Protein AF-0000000071924869 (afdb_homodimer)

Foldseek 3Di:
DLLVDQQWEWDWALPPDQIDIAIFGDQLLLQLLLLVLVVLVVCVVVLWAALLPFAPVQWDQDPQRHIDRNHDTDPGRDPNSSLSVLVSSLVHRQVSSADPPHGHHFLSVVLNVCSNVDDCPPDDPLLVVLSSLLSSLFPSSDHLVLLLLLLLLVLVCLLPDDLVLVVLLVCLFQVDADPDQLQCLCCPPAGPLLNCLQLVQPFDCAPSVNHGPPPPVPPPPCVVPPPPQPPGHRADRTLVRLSNSLNSCLVCSVVVCVVVVRDGPDSSSSSSRSSVSCSNSVSVNSSSLRNPPSDDPVSVVSSVVSVVVSSDHDGD/DLLVDQQWEWDWALPPDQIDIAIFGDQLLLQLLLLVLVVLVVCVVVLWAALLPFAPVQWDQDPQRHIDRNHDTDPGGDPNSSLSVLVSSLVHRQVSRADPPHGHHFLSVVLNVCSNVDDCPPDDPLLVVLSSLLSSLFPSSDHLVLLLLLLLLVLVCLLPDDLVLVVLLVCLFQVDADPDQLQCLCCPPAGPLLNCLQLVQPFDRAPSVNHGPPPDVPPVCCCVPPPPQPSGHRADRTLVRLSNSLNSCLVCSVVVCVVVVRDGPDSSSSSSRSSVSCSNSVSVNSSSLRNPPSDDPVSVVSSVVSVVVSSDHDGD

Secondary structure (DSSP, 8-state):
-GGGS--EEEEEES-STT-EEEEEE-HHHHHHHHHHHHHHHHHHHTT---TT---GGGEEEEGGGEEEE-SPPPSS--HHHHHHHHHHHHHHHGGGGPBTTTBSPTTHHHHHHHHHT--GGG--HHHHHHHHHHHHT-GGGS-HHHHHHHHHHHHHHHHHS-HHHHHHHHHHHTSS--SS-HHHHHHHHS-HHHHHHHH---S----TTS------SS-----S-TT---TTTT--SSHHHHTTHHHHHHHHHHHHHHHTT----STHHHHHHHHHHHHHHHHHHHHHHHH-TT--HHHHHHHHHHHHHHTSPP--/--TTS--EEEEEES-STT-EEEEEE-HHHHHHHHHHHHHHHHHHHTT---TT---GGGEEEEGGGEEEE-SPPPSS--HHHHHHHHHHHHHHHGGGGPBTTTBSPTTHHHHHHHHHT--GGG--HHHHHHHHHHHHT-GGGS-HHHHHHHHHHHHHHHHHS-HHHHHHHHHHHTSS--SS-HHHHHHHHS-HHHHHHHH---S----TTS------SS-----S-TT---TTTT--SSHHHHHHHHHHHHHHHHHHHHHTT----STHHHHHHHHHHHHHHHHHHHHHHHH-TT--HHHHHHHHHHHHHHTSPP--

Solvent-accessible surface area (backbone atoms only — not comparable to full-atom values): 34847 Å² total; per-residue (Å²): 123,71,87,78,52,70,20,36,38,79,41,74,35,36,78,60,95,70,52,42,79,42,33,39,72,30,68,67,30,29,40,43,54,46,35,46,52,48,46,51,50,54,33,45,76,70,57,38,33,38,51,33,57,64,53,76,88,34,47,41,74,43,85,91,56,36,56,44,70,69,49,65,62,46,93,69,68,44,70,66,30,45,41,32,34,44,45,36,47,47,69,65,53,51,64,56,33,48,23,89,96,69,35,66,29,52,32,46,68,54,50,44,52,53,44,68,66,56,71,67,90,82,51,54,68,69,54,49,51,26,46,52,54,36,65,74,54,32,72,54,59,45,56,46,54,48,52,48,44,50,30,39,47,49,42,47,44,57,68,39,39,53,69,70,50,38,50,42,53,44,49,27,33,58,67,56,82,61,88,69,55,68,60,54,51,34,65,73,72,38,57,69,66,57,31,51,56,42,45,43,66,62,62,52,68,46,46,98,84,65,45,52,52,70,52,41,64,44,74,65,67,61,66,58,71,89,82,72,71,59,83,41,35,86,52,56,79,40,36,56,39,56,50,40,44,62,39,48,42,60,63,45,39,41,63,54,24,61,75,68,70,41,55,59,82,42,79,45,44,59,42,52,54,48,35,65,75,35,29,62,59,54,50,49,39,55,44,31,73,49,56,37,87,58,64,45,73,70,50,45,59,48,46,44,56,55,40,55,60,58,60,37,62,75,66,134,119,71,87,78,53,69,20,33,39,80,40,75,35,36,77,60,95,70,55,43,81,42,34,39,74,30,70,69,30,29,40,43,54,47,35,45,52,48,46,52,50,53,34,45,76,70,58,38,33,38,50,33,58,64,53,75,87,33,45,42,72,44,84,93,56,36,58,43,70,68,48,65,62,46,94,66,67,45,70,67,29,46,42,34,34,44,42,37,47,48,69,65,52,52,64,55,33,48,24,89,96,69,34,63,31,53,32,45,65,52,50,46,52,52,45,67,66,56,69,67,92,82,52,53,68,68,55,48,52,27,46,53,53,35,65,73,54,32,71,55,58,45,55,47,52,47,52,49,45,50,32,40,47,49,41,48,45,56,67,40,40,51,66,70,49,40,51,41,52,43,48,27,32,59,68,55,82,62,86,68,55,69,61,55,50,34,66,74,71,38,55,69,65,56,30,50,55,43,44,44,67,60,63,53,69,46,44,98,82,65,46,52,52,70,51,39,60,47,73,64,68,59,65,56,67,91,83,72,70,61,83,41,35,86,54,57,79,43,36,56,41,56,48,41,45,62,39,49,41,63,65,47,40,42,62,53,24,60,74,68,68,40,57,58,82,44,79,46,44,58,43,51,54,47,33,65,77,35,28,62,61,54,50,49,40,54,44,31,74,48,56,36,86,55,64,43,73,70,51,45,60,47,47,44,55,55,41,56,59,58,60,37,62,77,64,135

pLDDT: mean 85.82, std 17.98, range [26.31, 98.62]

Sequence (632 aa):
MLPYNRFAEQRTIFPHSTSQIVADTLKIGRIIANNILQHIIEAHEAKNCWNGKFNLSSILIVDGFGVLITSPFCEEFSWDAMVNDYIAFVELIFPLFEVVGVGMPAFFSELEKTLRNFEPHNMRHHQLARFWDFIRNHLAFKSSMWRTNVFTGLYRIRRSMPRRLRRALKAVLLSQSLVDDWRSIIAESGHPLLEKVLRHSGVEDPDENGSYLVQNHGVIDLVQNDDNKPEYGLYQNTLFSAAMFPRHVNEHGTDMSKTKEEVINLPSDLDLLCSHYMETVLSMVLHELYCSDFMTTKLWLMLEELFEAYSTPEASMLPYNRFAEQRTIFPHSTSQIVADTLKIGRIIANNILQHIIEAHEAKNCWNGKFNLSSILIVDGFGVLITSPFCEEFSWDAMVNDYIAFVELIFPLFEVVGVGMPAFFSELEKTLRNFEPHNMRHHQLARFWDFIRNHLAFKSSMWRTNVFTGLYRIRRSMPRRLRRALKAVLLSQSLVDDWRSIIAESGHPLLEKVLRHS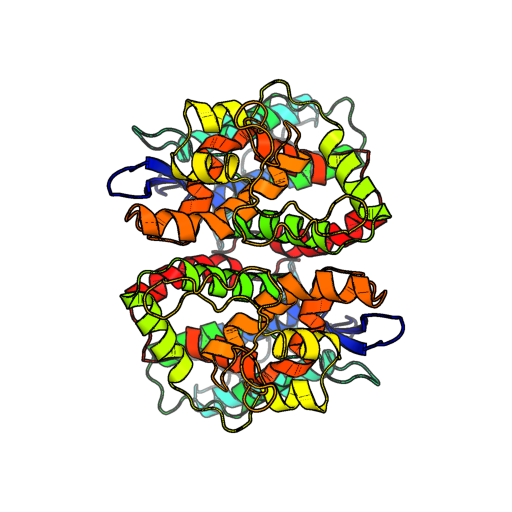GVEDPDENGSYLVQNHGVIDLVQNDDNKPEYGLYQNTLFSAAMFPRHVNEHGTDMSKTKEEVINLPSDLDLLCSHYMETVLSMVLHELYCSDFMTTKLWLMLEELFEAYSTPEAS

Structure (mmCIF, N/CA/C/O backbone):
data_AF-0000000071924869-model_v1
#
loop_
_entity.id
_entity.type
_entity.pdbx_description
1 polymer 'Uncharacterized protein'
#
loop_
_atom_site.group_PDB
_atom_site.id
_atom_site.type_symbol
_atom_site.label_atom_id
_atom_site.label_alt_id
_atom_site.label_comp_id
_atom_site.label_asym_id
_atom_site.label_entity_id
_atom_site.label_seq_id
_atom_site.pdbx_PDB_ins_code
_atom_site.Cartn_x
_atom_site.Cartn_y
_atom_site.Cartn_z
_atom_site.occupancy
_atom_site.B_iso_or_equiv
_atom_site.auth_seq_id
_atom_site.auth_comp_id
_atom_site.auth_asym_id
_atom_site.auth_atom_id
_atom_site.pdbx_PDB_model_num
ATOM 1 N N . MET A 1 1 ? 19.141 -22.234 4.973 1 46.81 1 MET A N 1
ATOM 2 C CA . MET A 1 1 ? 18.219 -23.312 5.32 1 46.81 1 MET A CA 1
ATOM 3 C C . MET A 1 1 ? 16.906 -22.75 5.852 1 46.81 1 MET A C 1
ATOM 5 O O . MET A 1 1 ? 16.891 -21.891 6.734 1 46.81 1 MET A O 1
ATOM 9 N N . LEU A 1 2 ? 15.867 -22.969 5.098 1 56.91 2 LEU A N 1
ATOM 10 C CA . LEU A 1 2 ? 14.5 -22.5 5.242 1 56.91 2 LEU A CA 1
ATOM 11 C C . LEU A 1 2 ? 13.898 -22.953 6.566 1 56.91 2 LEU A C 1
ATOM 13 O O . LEU A 1 2 ? 13.164 -22.219 7.215 1 56.91 2 LEU A O 1
ATOM 17 N N . PRO A 1 3 ? 14.328 -24.203 7.129 1 54.91 3 PRO A N 1
ATOM 18 C CA . PRO A 1 3 ? 13.516 -24.828 8.18 1 54.91 3 PRO A CA 1
ATOM 19 C C . PRO A 1 3 ? 13.586 -24.078 9.5 1 54.91 3 PRO A C 1
ATOM 21 O O . PRO A 1 3 ? 12.719 -24.25 10.367 1 54.91 3 PRO A O 1
ATOM 24 N N . TYR A 1 4 ? 14.422 -23.109 9.531 1 59.75 4 TYR A N 1
ATOM 25 C CA . TYR A 1 4 ? 14.523 -22.547 10.867 1 59.75 4 TYR A CA 1
ATOM 26 C C . TYR A 1 4 ? 13.812 -21.203 10.961 1 59.75 4 TYR A C 1
ATOM 28 O O . TYR A 1 4 ? 13.75 -20.594 12.031 1 59.75 4 TYR A O 1
ATOM 36 N N . ASN A 1 5 ? 13.172 -21.016 9.875 1 74.69 5 ASN A N 1
ATOM 37 C CA . ASN A 1 5 ? 12.461 -19.75 9.93 1 74.69 5 ASN A CA 1
ATOM 38 C C . ASN A 1 5 ? 10.961 -19.953 10.156 1 74.69 5 ASN A C 1
ATOM 40 O O . ASN A 1 5 ? 10.391 -20.953 9.703 1 74.69 5 ASN A O 1
ATOM 44 N N . ARG A 1 6 ? 10.445 -19.328 11.062 1 88.5 6 ARG A N 1
ATOM 45 C CA . ARG A 1 6 ? 8.992 -19.344 11.234 1 88.5 6 ARG A CA 1
ATOM 46 C C . ARG A 1 6 ? 8.312 -18.531 10.133 1 88.5 6 ARG A C 1
ATOM 48 O O . ARG A 1 6 ? 8.625 -17.359 9.938 1 88.5 6 ARG A O 1
ATOM 55 N N . PHE A 1 7 ? 7.453 -19.25 9.352 1 95.25 7 PHE A N 1
ATOM 56 C CA . PHE A 1 7 ? 6.828 -18.625 8.195 1 95.25 7 PHE A CA 1
ATOM 57 C C . PHE A 1 7 ? 5.449 -18.078 8.555 1 95.25 7 PHE A C 1
ATOM 59 O O . PHE A 1 7 ? 4.918 -17.203 7.855 1 95.25 7 PHE A O 1
ATOM 66 N N . ALA A 1 8 ? 4.859 -18.609 9.617 1 96.56 8 ALA A N 1
ATOM 67 C CA . ALA A 1 8 ? 3.537 -18.172 10.078 1 96.56 8 ALA A CA 1
ATOM 68 C C . ALA A 1 8 ? 3.393 -18.375 11.586 1 96.56 8 ALA A C 1
ATOM 70 O O . ALA A 1 8 ? 4.215 -19.047 12.211 1 96.56 8 ALA A O 1
ATOM 71 N N . GLU A 1 9 ? 2.455 -17.734 12.141 1 96.25 9 GLU A N 1
ATOM 72 C CA . GLU A 1 9 ? 2.193 -17.859 13.57 1 96.25 9 GLU A CA 1
ATOM 73 C C . GLU A 1 9 ? 0.701 -17.75 13.867 1 96.25 9 GLU A C 1
ATOM 75 O O . GLU A 1 9 ? -0.073 -17.297 13.031 1 96.25 9 GLU A O 1
ATOM 80 N N . GLN A 1 10 ? 0.433 -18.266 15 1 95.75 10 GLN A N 1
ATOM 81 C CA . GLN A 1 10 ? -0.938 -18.141 15.484 1 95.75 10 GLN A CA 1
ATOM 82 C C . GLN A 1 10 ? -1.215 -16.734 15.984 1 95.75 10 GLN A C 1
ATOM 84 O O . GLN A 1 10 ? -0.368 -16.125 16.641 1 95.75 10 GLN A O 1
ATOM 89 N N . ARG A 1 11 ? -2.357 -16.219 15.617 1 93.88 11 ARG A N 1
ATOM 90 C CA . ARG A 1 11 ? -2.805 -14.906 16.078 1 93.88 11 ARG A CA 1
ATOM 91 C C . ARG A 1 11 ? -4.242 -14.977 16.594 1 93.88 11 ARG A C 1
ATOM 93 O O . ARG A 1 11 ? -5.105 -15.578 15.953 1 93.88 11 ARG A O 1
ATOM 100 N N . THR A 1 12 ? -4.414 -14.383 17.75 1 92.62 12 THR A N 1
ATOM 101 C CA . THR A 1 12 ? -5.77 -14.242 18.266 1 92.62 12 THR A CA 1
ATOM 102 C C . THR A 1 12 ? -6.312 -12.844 17.969 1 92.62 12 THR A C 1
ATOM 104 O O . THR A 1 12 ? -5.746 -11.844 18.422 1 92.62 12 THR A O 1
ATOM 107 N N . ILE A 1 13 ? -7.383 -12.82 17.25 1 90.38 13 ILE A N 1
ATOM 108 C CA . ILE A 1 13 ? -8 -11.531 16.969 1 90.38 13 ILE A CA 1
ATOM 109 C C . ILE A 1 13 ? -9.297 -11.391 17.75 1 90.38 13 ILE A C 1
ATOM 111 O O . ILE A 1 13 ? -10.008 -12.375 17.969 1 90.38 13 ILE A O 1
ATOM 115 N N . PHE A 1 14 ? -9.602 -10.188 18.203 1 83.75 14 PHE A N 1
ATOM 116 C CA . PHE A 1 14 ? -10.75 -9.906 19.062 1 83.75 14 PHE A CA 1
ATOM 117 C C . PHE A 1 14 ? -10.734 -10.781 20.312 1 83.75 14 PHE A C 1
ATOM 119 O O . PHE A 1 14 ? -11.641 -11.586 20.516 1 83.75 14 PHE A O 1
ATOM 126 N N . PRO A 1 15 ? -9.797 -10.586 21.141 1 76.19 15 PRO A N 1
ATOM 127 C CA . PRO A 1 15 ? -9.5 -11.539 22.219 1 76.19 15 PRO A CA 1
ATOM 128 C C . PRO A 1 15 ? -10.586 -11.578 23.281 1 76.19 15 PRO A C 1
ATOM 130 O O . PRO A 1 15 ? -10.508 -12.375 24.219 1 76.19 15 PRO A O 1
ATOM 133 N N . HIS A 1 16 ? -11.609 -10.992 23.141 1 78.69 16 HIS A N 1
ATOM 134 C CA . HIS A 1 16 ? -12.617 -11.023 24.188 1 78.69 16 HIS A CA 1
ATOM 135 C C . HIS A 1 16 ? -13.805 -11.891 23.781 1 78.69 16 HIS A C 1
ATOM 137 O O . HIS A 1 16 ? -13.641 -13.055 23.422 1 78.69 16 HIS A O 1
ATOM 143 N N . SER A 1 17 ? -14.938 -11.484 23.688 1 73.06 17 SER A N 1
ATOM 144 C CA . SER A 1 17 ? -16.156 -12.281 23.594 1 73.06 17 SER A CA 1
ATOM 145 C C . SER A 1 17 ? -16.25 -12.969 22.234 1 73.06 17 SER A C 1
ATOM 147 O O . SER A 1 17 ? -16.797 -14.07 22.125 1 73.06 17 SER A O 1
ATOM 149 N N . THR A 1 18 ? -15.633 -12.531 21.25 1 82.31 18 THR A N 1
ATOM 150 C CA . THR A 1 18 ? -15.75 -13.102 19.906 1 82.31 18 THR A CA 1
ATOM 151 C C . THR A 1 18 ? -14.367 -13.422 19.344 1 82.31 18 THR A C 1
ATOM 153 O O . THR A 1 18 ? -14.094 -13.156 18.172 1 82.31 18 THR A O 1
ATOM 156 N N . SER A 1 19 ? -13.672 -14.062 20.172 1 86.81 19 SER A N 1
ATOM 157 C CA . SER A 1 19 ? -12.281 -14.328 19.828 1 86.81 19 SER A CA 1
ATOM 158 C C . SER A 1 19 ? -12.164 -15.273 18.641 1 86.81 19 SER A C 1
ATOM 160 O O . SER A 1 19 ? -12.93 -16.234 18.531 1 86.81 19 SER A O 1
ATOM 162 N N . GLN A 1 20 ? -11.227 -15.008 17.734 1 90.75 20 GLN A N 1
ATOM 163 C CA . GLN A 1 20 ? -10.938 -15.82 16.562 1 90.75 20 GLN A CA 1
ATOM 164 C C . GLN A 1 20 ? -9.438 -16.094 16.438 1 90.75 20 GLN A C 1
ATOM 166 O O . GLN A 1 20 ? -8.625 -15.164 16.516 1 90.75 20 GLN A O 1
ATOM 171 N N . ILE A 1 21 ? -9.125 -17.359 16.344 1 94.12 21 ILE A N 1
ATOM 172 C CA . ILE A 1 21 ? -7.73 -17.75 16.141 1 94.12 21 ILE A CA 1
ATOM 173 C C . ILE A 1 21 ? -7.473 -17.984 14.656 1 94.12 21 ILE A C 1
ATOM 175 O O . ILE A 1 21 ? -8.227 -18.703 14 1 94.12 21 ILE A O 1
ATOM 179 N N . VAL A 1 22 ? -6.469 -17.312 14.203 1 95.81 22 VAL A N 1
ATOM 180 C CA . VAL A 1 22 ? -6.129 -17.438 12.797 1 95.81 22 VAL A CA 1
ATOM 181 C C . VAL A 1 22 ? -4.625 -17.672 12.641 1 95.81 22 VAL A C 1
ATOM 183 O O . VAL A 1 22 ? -3.857 -17.422 13.578 1 95.81 22 VAL A O 1
ATOM 186 N N . ALA A 1 23 ? -4.242 -18.234 11.477 1 97.38 23 ALA A N 1
ATOM 187 C CA . ALA A 1 23 ? -2.832 -18.297 11.086 1 97.38 23 ALA A CA 1
ATOM 188 C C . ALA A 1 23 ? -2.422 -17.047 10.32 1 97.38 23 ALA A C 1
ATOM 190 O O . ALA A 1 23 ? -3.076 -16.656 9.344 1 97.38 23 ALA A O 1
ATOM 191 N N . ASP A 1 24 ? -1.429 -16.391 10.812 1 96.44 24 ASP A N 1
ATOM 192 C CA . ASP A 1 24 ? -0.921 -15.18 10.18 1 96.44 24 ASP A CA 1
ATOM 193 C C . ASP A 1 24 ? 0.486 -15.398 9.625 1 96.44 24 ASP A C 1
ATOM 195 O O . ASP A 1 24 ? 1.342 -15.969 10.305 1 96.44 24 ASP A O 1
ATOM 199 N N . THR A 1 25 ? 0.701 -14.992 8.422 1 96.44 25 THR A N 1
ATOM 200 C CA . THR A 1 25 ? 2.014 -15.148 7.809 1 96.44 25 THR A CA 1
ATOM 201 C C . THR A 1 25 ? 3.008 -14.156 8.398 1 96.44 25 THR A C 1
ATOM 203 O O . THR A 1 25 ? 2.627 -13.047 8.789 1 96.44 25 THR A O 1
ATOM 206 N N . LEU A 1 26 ? 4.195 -14.539 8.461 1 94.62 26 LEU A N 1
ATOM 207 C CA . LEU A 1 26 ? 5.285 -13.641 8.844 1 94.62 26 LEU A CA 1
ATOM 208 C C . LEU A 1 26 ? 5.992 -13.094 7.613 1 94.62 26 LEU A C 1
ATOM 210 O O . LEU A 1 26 ? 6.078 -13.766 6.586 1 94.62 26 LEU A O 1
ATOM 214 N N . LYS A 1 27 ? 6.535 -11.945 7.766 1 92.06 27 LYS A N 1
ATOM 215 C CA . LYS A 1 27 ? 7.156 -11.242 6.648 1 92.06 27 LYS A CA 1
ATOM 216 C C . LYS A 1 27 ? 8.227 -12.102 5.98 1 92.06 27 LYS A C 1
ATOM 218 O O . LYS A 1 27 ? 8.234 -12.25 4.758 1 92.06 27 LYS A O 1
ATOM 223 N N . ILE A 1 28 ? 9.07 -12.648 6.715 1 90.38 28 ILE A N 1
ATOM 224 C CA . ILE A 1 28 ? 10.188 -13.43 6.188 1 90.38 28 ILE A CA 1
ATOM 225 C C . ILE A 1 28 ? 9.656 -14.602 5.363 1 90.38 28 ILE A C 1
ATOM 227 O O . ILE A 1 28 ? 10.195 -14.914 4.301 1 90.38 28 ILE A O 1
ATOM 231 N N . GLY A 1 29 ? 8.602 -15.242 5.879 1 93.31 29 GLY A N 1
ATOM 232 C CA . GLY A 1 29 ? 8 -16.344 5.148 1 93.31 29 GLY A CA 1
ATOM 233 C C . GLY A 1 29 ? 7.414 -15.93 3.811 1 93.31 29 GLY A C 1
ATOM 234 O O . GLY A 1 29 ? 7.617 -16.609 2.801 1 93.31 29 GLY A O 1
ATOM 235 N N . ARG A 1 30 ? 6.75 -14.812 3.785 1 94.56 30 ARG A N 1
ATOM 236 C CA . ARG A 1 30 ? 6.16 -14.297 2.553 1 94.56 30 ARG A CA 1
ATOM 237 C C . ARG A 1 30 ? 7.238 -13.961 1.528 1 94.56 30 ARG A C 1
ATOM 239 O O . ARG A 1 30 ? 7.129 -14.336 0.359 1 94.56 30 ARG A O 1
ATOM 246 N N . ILE A 1 31 ? 8.289 -13.312 1.99 1 92.88 31 ILE A N 1
ATOM 247 C CA . ILE A 1 31 ? 9.359 -12.875 1.097 1 92.88 31 ILE A CA 1
ATOM 248 C C . ILE A 1 31 ? 10.047 -14.086 0.474 1 92.88 31 ILE A C 1
ATOM 250 O O . ILE A 1 31 ? 10.195 -14.164 -0.747 1 92.88 31 ILE A O 1
ATOM 254 N N . ILE A 1 32 ? 10.359 -15.023 1.268 1 92.75 32 ILE A N 1
ATOM 255 C CA . ILE A 1 32 ? 11.094 -16.188 0.796 1 92.75 32 ILE A CA 1
ATOM 256 C C . ILE A 1 32 ? 10.219 -16.984 -0.177 1 92.75 32 ILE A C 1
ATOM 258 O O . ILE A 1 32 ? 10.664 -17.328 -1.276 1 92.75 32 ILE A O 1
ATOM 262 N N . ALA A 1 33 ? 9.047 -17.266 0.242 1 95.25 33 ALA A N 1
ATOM 263 C CA . ALA A 1 33 ? 8.148 -18.062 -0.594 1 95.25 33 ALA A CA 1
ATOM 264 C C . ALA A 1 33 ? 7.883 -17.375 -1.927 1 95.25 33 ALA A C 1
ATOM 266 O O . ALA A 1 33 ? 7.906 -18 -2.982 1 95.25 33 ALA A O 1
ATOM 267 N N . ASN A 1 34 ? 7.645 -16.109 -1.841 1 95.69 34 ASN A N 1
ATOM 268 C CA . ASN A 1 34 ? 7.391 -15.352 -3.064 1 95.69 34 ASN A CA 1
ATOM 269 C C . ASN A 1 34 ? 8.617 -15.312 -3.967 1 95.69 34 ASN A C 1
ATOM 271 O O . ASN A 1 34 ? 8.5 -15.391 -5.191 1 95.69 34 ASN A O 1
ATOM 275 N N . ASN A 1 35 ? 9.789 -15.164 -3.391 1 94.19 35 ASN A N 1
ATOM 276 C CA . ASN A 1 35 ? 11.016 -15.156 -4.172 1 94.19 35 ASN A CA 1
ATOM 277 C C . ASN A 1 35 ? 11.258 -16.5 -4.855 1 94.19 35 ASN A C 1
ATOM 279 O O . ASN A 1 35 ? 11.766 -16.547 -5.977 1 94.19 35 ASN A O 1
ATOM 283 N N . ILE A 1 36 ? 10.945 -17.547 -4.191 1 95.44 36 ILE A N 1
ATOM 284 C CA . ILE A 1 36 ? 11.07 -18.859 -4.793 1 95.44 36 ILE A CA 1
ATOM 285 C C . ILE A 1 36 ? 10.133 -18.984 -5.988 1 95.44 36 ILE A C 1
ATOM 287 O O . ILE A 1 36 ? 10.539 -19.422 -7.066 1 95.44 36 ILE A O 1
ATOM 291 N N . LEU A 1 37 ? 8.906 -18.594 -5.777 1 97.31 37 LEU A N 1
ATOM 292 C CA . LEU A 1 37 ? 7.941 -18.641 -6.871 1 97.31 37 LEU A CA 1
ATOM 293 C C . LEU A 1 37 ? 8.391 -17.781 -8.039 1 97.31 37 LEU A C 1
ATOM 295 O O . LEU A 1 37 ? 8.281 -18.188 -9.195 1 97.31 37 LEU A O 1
ATOM 299 N N . GLN A 1 38 ? 8.891 -16.625 -7.719 1 95.25 38 GLN A N 1
ATOM 300 C CA . GLN A 1 38 ? 9.391 -15.727 -8.758 1 95.25 38 GLN A CA 1
ATOM 301 C C . GLN A 1 38 ? 10.531 -16.359 -9.539 1 95.25 38 GLN A C 1
ATOM 303 O O . GLN A 1 38 ? 10.609 -16.234 -10.758 1 95.25 38 GLN A O 1
ATOM 308 N N . HIS A 1 39 ? 11.344 -17 -8.859 1 96.31 39 HIS A N 1
ATOM 309 C CA . HIS A 1 39 ? 12.461 -17.688 -9.5 1 96.31 39 HIS A CA 1
ATOM 310 C C . HIS A 1 39 ? 11.969 -18.781 -10.453 1 96.31 39 HIS A C 1
ATOM 312 O O . HIS A 1 39 ? 12.492 -18.922 -11.555 1 96.31 39 HIS A O 1
ATOM 318 N N . ILE A 1 40 ? 11.00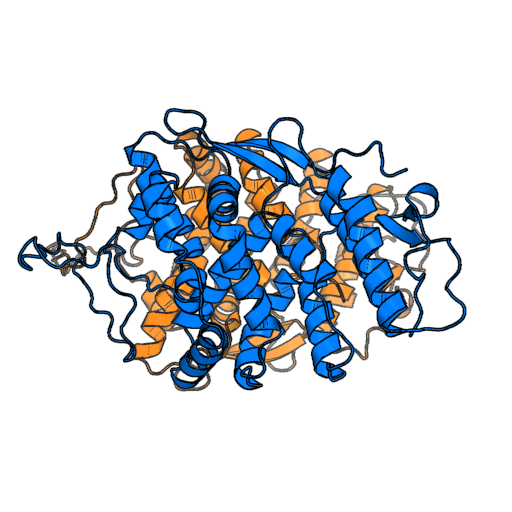8 -19.469 -10.008 1 97.94 40 ILE A N 1
ATOM 319 C CA . ILE A 1 40 ? 10.406 -20.516 -10.828 1 97.94 40 ILE A CA 1
ATOM 320 C C . ILE A 1 40 ? 9.781 -19.891 -12.078 1 97.94 40 ILE A C 1
ATOM 322 O O . ILE A 1 40 ? 10 -20.375 -13.188 1 97.94 40 ILE A O 1
ATOM 326 N N . ILE A 1 41 ? 9.07 -18.844 -11.93 1 97.44 41 ILE A N 1
ATOM 327 C CA . ILE A 1 41 ? 8.398 -18.156 -13.031 1 97.44 41 ILE A CA 1
ATOM 328 C C . ILE A 1 41 ? 9.43 -17.641 -14.023 1 97.44 41 ILE A C 1
ATOM 330 O O . ILE A 1 41 ? 9.258 -17.75 -15.234 1 97.44 41 ILE A O 1
ATOM 334 N N . GLU A 1 42 ? 10.484 -17.031 -13.508 1 96.38 42 GLU A N 1
ATOM 335 C CA . GLU A 1 42 ? 11.547 -16.516 -14.367 1 96.38 42 GLU A CA 1
ATOM 336 C C . GLU A 1 42 ? 12.156 -17.641 -15.211 1 96.38 42 GLU A C 1
ATOM 338 O O . GLU A 1 42 ? 12.445 -17.438 -16.391 1 96.38 42 GLU A O 1
ATOM 343 N N . ALA A 1 43 ? 12.367 -18.719 -14.617 1 97.25 43 ALA A N 1
ATOM 344 C CA . ALA A 1 43 ? 12.859 -19.875 -15.367 1 97.25 43 ALA A CA 1
ATOM 345 C C . ALA A 1 43 ? 11.867 -20.281 -16.453 1 97.25 43 ALA A C 1
ATOM 347 O O . ALA A 1 43 ? 12.258 -20.578 -17.578 1 97.25 43 ALA A O 1
ATOM 348 N N . HIS A 1 44 ? 10.617 -20.359 -16.078 1 97.38 44 HIS A N 1
ATOM 349 C CA . HIS A 1 44 ? 9.578 -20.734 -17.031 1 97.38 44 HIS A CA 1
ATOM 350 C C . HIS A 1 44 ? 9.523 -19.766 -18.203 1 97.38 44 HIS A C 1
ATOM 352 O O . HIS A 1 44 ? 9.336 -20.188 -19.344 1 97.38 44 HIS A O 1
ATOM 358 N N . GLU A 1 45 ? 9.641 -18.484 -17.891 1 95.81 45 GLU A N 1
ATOM 359 C CA . GLU A 1 45 ? 9.672 -17.469 -18.938 1 95.81 45 GLU A CA 1
ATOM 360 C C . GLU A 1 45 ? 10.82 -17.703 -19.922 1 95.81 45 GLU A C 1
ATOM 362 O O . GLU A 1 45 ? 10.703 -17.422 -21.109 1 95.81 45 GLU A O 1
ATOM 367 N N . ALA A 1 46 ? 11.906 -18.234 -19.406 1 95.62 46 ALA A N 1
ATOM 368 C CA . ALA A 1 46 ? 13.086 -18.531 -20.219 1 95.62 46 ALA A CA 1
ATOM 369 C C . ALA A 1 46 ? 12.992 -19.938 -20.828 1 95.62 46 ALA A C 1
ATOM 371 O O . ALA A 1 46 ? 13.961 -20.422 -21.406 1 95.62 46 ALA A O 1
ATOM 372 N N . LYS A 1 47 ? 11.891 -20.594 -20.578 1 95.5 47 LYS A N 1
ATOM 373 C CA . LYS A 1 47 ? 11.617 -21.922 -21.109 1 95.5 47 LYS A CA 1
ATOM 374 C C . LYS A 1 47 ? 12.531 -22.969 -20.469 1 95.5 47 LYS A C 1
ATOM 376 O O . LYS A 1 47 ? 13.039 -23.859 -21.141 1 95.5 47 LYS A O 1
ATOM 381 N N . ASN A 1 48 ? 12.758 -22.703 -19.234 1 97.5 48 ASN A N 1
ATOM 382 C CA . ASN A 1 48 ? 13.422 -23.688 -18.391 1 97.5 48 ASN A CA 1
ATOM 383 C C . ASN A 1 48 ? 12.5 -24.203 -17.281 1 97.5 48 ASN A C 1
ATOM 385 O O . ASN A 1 48 ? 11.594 -23.484 -16.844 1 97.5 48 ASN A O 1
ATOM 389 N N . CYS A 1 49 ? 12.656 -25.359 -16.906 1 98 49 CYS A N 1
ATOM 390 C CA . CYS A 1 49 ? 11.906 -25.938 -15.797 1 98 49 CYS A CA 1
ATOM 391 C C . CYS A 1 49 ? 12.672 -27.078 -15.148 1 98 49 CYS A C 1
ATOM 393 O O . CYS A 1 49 ? 13.672 -27.547 -15.688 1 98 49 CYS A O 1
ATOM 395 N N . TRP A 1 50 ? 12.281 -27.516 -14.016 1 98.25 50 TRP A N 1
ATOM 396 C CA . TRP A 1 50 ? 12.938 -28.578 -13.258 1 98.25 50 TRP A CA 1
ATOM 397 C C . TRP A 1 50 ? 12.102 -29.844 -13.273 1 98.25 50 TRP A C 1
ATOM 399 O O . TRP A 1 50 ? 12.547 -30.891 -12.797 1 98.25 50 TRP A O 1
ATOM 409 N N . ASN A 1 51 ? 10.906 -29.812 -13.797 1 98.06 51 ASN A N 1
ATOM 410 C CA . ASN A 1 51 ? 9.969 -30.938 -13.797 1 98.06 51 ASN A CA 1
ATOM 411 C C . ASN A 1 51 ? 9.703 -31.438 -12.375 1 98.06 51 ASN A C 1
ATOM 413 O O . ASN A 1 51 ? 9.641 -32.656 -12.148 1 98.06 51 ASN A O 1
ATOM 417 N N . GLY A 1 52 ? 9.695 -30.5 -11.484 1 97.81 52 GLY A N 1
ATOM 418 C CA . GLY A 1 52 ? 9.406 -30.828 -10.102 1 97.81 52 GLY A CA 1
ATOM 419 C C . GLY A 1 52 ? 10.578 -31.484 -9.391 1 97.81 52 GLY A C 1
ATOM 420 O O . GLY A 1 52 ? 10.445 -31.938 -8.258 1 97.81 52 GLY A O 1
ATOM 421 N N . LYS A 1 53 ? 11.672 -31.547 -10.07 1 97 53 LYS A N 1
ATOM 422 C CA . LYS A 1 53 ? 12.805 -32.281 -9.523 1 97 53 LYS A CA 1
ATOM 423 C C . LYS A 1 53 ? 13.742 -31.375 -8.734 1 97 53 LYS A C 1
ATOM 425 O O . LYS A 1 53 ? 14.93 -31.281 -9.047 1 97 53 LYS A O 1
ATOM 430 N N . PHE A 1 54 ? 13.328 -30.688 -7.746 1 96.5 54 PHE A N 1
ATOM 431 C CA . PHE A 1 54 ? 14.094 -29.969 -6.742 1 96.5 54 PHE A CA 1
ATOM 432 C C . PHE A 1 54 ? 13.516 -30.188 -5.352 1 96.5 54 PHE A C 1
ATOM 434 O O . PHE A 1 54 ? 12.406 -30.703 -5.211 1 96.5 54 PHE A O 1
ATOM 441 N N . ASN A 1 55 ? 14.281 -30 -4.418 1 94.38 55 ASN A N 1
ATOM 442 C CA . ASN A 1 55 ? 13.875 -30.156 -3.025 1 94.38 55 ASN A CA 1
ATOM 443 C C . ASN A 1 55 ? 14.383 -29 -2.166 1 94.38 55 ASN A C 1
ATOM 445 O O . ASN A 1 55 ? 14.969 -28.047 -2.682 1 94.38 55 ASN A O 1
ATOM 449 N N . LEU A 1 56 ? 14.086 -29.047 -0.907 1 92.38 56 LEU A N 1
ATOM 450 C CA . LEU A 1 56 ? 14.422 -27.938 -0.016 1 92.38 56 LEU A CA 1
ATOM 451 C C . LEU A 1 56 ? 15.93 -27.734 0.049 1 92.38 56 LEU A C 1
ATOM 453 O O . LEU A 1 56 ? 16.406 -26.594 0.153 1 92.38 56 LEU A O 1
ATOM 457 N N . SER A 1 57 ? 16.672 -28.797 -0.047 1 91 57 SER A N 1
ATOM 458 C CA . SER A 1 57 ? 18.125 -28.703 0.054 1 91 57 SER A CA 1
ATOM 459 C C . SER A 1 57 ? 18.719 -28.062 -1.188 1 91 57 SER A C 1
ATOM 461 O O . SER A 1 57 ? 19.859 -27.578 -1.153 1 91 57 SER A O 1
ATOM 463 N N . SER A 1 58 ? 17.984 -28.047 -2.234 1 93.88 58 SER A N 1
ATOM 464 C CA . SER A 1 58 ? 18.469 -27.469 -3.48 1 93.88 58 SER A CA 1
ATOM 465 C C . SER A 1 58 ? 18.141 -25.984 -3.562 1 93.88 58 SER A C 1
ATOM 467 O O . SER A 1 58 ? 18.562 -25.297 -4.504 1 93.88 58 SER A O 1
ATOM 469 N N . ILE A 1 59 ? 17.391 -25.531 -2.674 1 92.75 59 ILE A N 1
ATOM 470 C CA . ILE A 1 59 ? 17.016 -24.125 -2.67 1 92.75 59 ILE A CA 1
ATOM 471 C C . ILE A 1 59 ? 17.969 -23.328 -1.772 1 92.75 59 ILE A C 1
ATOM 473 O O . ILE A 1 59 ? 18 -23.547 -0.558 1 92.75 59 ILE A O 1
ATOM 477 N N . LEU A 1 60 ? 18.641 -22.406 -2.332 1 91.12 60 LEU A N 1
ATOM 478 C CA . LEU A 1 60 ? 19.594 -21.562 -1.618 1 91.12 60 LEU A CA 1
ATOM 479 C C . LEU A 1 60 ? 19.062 -20.141 -1.459 1 91.12 60 LEU A C 1
ATOM 481 O O . LEU A 1 60 ? 18.594 -19.547 -2.426 1 91.12 60 LEU A O 1
ATOM 485 N N . ILE A 1 61 ? 19.094 -19.719 -0.233 1 86 61 ILE A N 1
ATOM 486 C CA . ILE A 1 61 ? 18.75 -18.328 0.038 1 86 61 ILE A CA 1
ATOM 487 C C . ILE A 1 61 ? 20.031 -17.484 0.073 1 86 61 ILE A C 1
ATOM 489 O O . ILE A 1 61 ? 20.969 -17.797 0.808 1 86 61 ILE A O 1
ATOM 493 N N . VAL A 1 62 ? 20.109 -16.547 -0.804 1 79.94 62 VAL A N 1
ATOM 494 C CA . VAL A 1 62 ? 21.312 -15.719 -0.922 1 79.94 62 VAL A CA 1
ATOM 495 C C . VAL A 1 62 ? 21.062 -14.359 -0.265 1 79.94 62 VAL A C 1
ATOM 497 O O . VAL A 1 62 ? 19.938 -14.062 0.153 1 79.94 62 VAL A O 1
ATOM 500 N N . ASP A 1 63 ? 22.031 -13.516 -0.205 1 70.75 63 ASP A N 1
ATOM 501 C CA . ASP A 1 63 ? 21.969 -12.219 0.457 1 70.75 63 ASP A CA 1
ATOM 502 C C . ASP A 1 63 ? 20.781 -11.406 -0.048 1 70.75 63 ASP A C 1
ATOM 504 O O . ASP A 1 63 ? 20.484 -11.398 -1.247 1 70.75 63 ASP A O 1
ATOM 508 N N . GLY A 1 64 ? 20.031 -10.812 0.819 1 66.19 64 GLY A N 1
ATOM 509 C CA . GLY A 1 64 ? 18.844 -10.008 0.517 1 66.19 64 GLY A CA 1
ATOM 510 C C . GLY A 1 64 ? 17.625 -10.852 0.198 1 66.19 64 GLY A C 1
ATOM 511 O O . GLY A 1 64 ? 16.766 -10.43 -0.57 1 66.19 64 GLY A O 1
ATOM 512 N N . PHE A 1 65 ? 17.656 -12.141 0.554 1 69.69 65 PHE A N 1
ATOM 513 C CA . PHE A 1 65 ? 16.578 -13.125 0.437 1 69.69 65 PHE A CA 1
ATOM 514 C C . PHE A 1 65 ? 16.391 -13.547 -1.015 1 69.69 65 PHE A C 1
ATOM 516 O O . PHE A 1 65 ? 15.297 -13.938 -1.412 1 69.69 65 PHE A O 1
ATOM 523 N N . GLY A 1 66 ? 17.406 -13.305 -1.815 1 79.31 66 GLY A N 1
ATOM 524 C CA . GLY A 1 66 ? 17.406 -13.898 -3.143 1 79.31 66 GLY A CA 1
ATOM 525 C C . GLY A 1 66 ? 17.391 -15.414 -3.117 1 79.31 66 GLY A C 1
ATOM 526 O O . GLY A 1 66 ? 17.781 -16.031 -2.117 1 79.31 66 GLY A O 1
ATOM 527 N N . VAL A 1 67 ? 16.812 -16.016 -4.203 1 88.56 67 VAL A N 1
ATOM 528 C CA . VAL A 1 67 ? 16.656 -17.469 -4.215 1 88.56 67 VAL A CA 1
ATOM 529 C C . VAL A 1 67 ? 17.297 -18.047 -5.469 1 88.56 67 VAL A C 1
ATOM 531 O O . VAL A 1 67 ? 17.234 -17.453 -6.547 1 88.56 67 VAL A O 1
ATOM 534 N N . LEU A 1 68 ? 17.969 -19.156 -5.176 1 92.06 68 LEU A N 1
ATOM 535 C CA . LEU A 1 68 ? 18.516 -19.938 -6.285 1 92.06 68 LEU A CA 1
ATOM 536 C C . LEU A 1 68 ? 18.219 -21.422 -6.105 1 92.06 68 LEU A C 1
ATOM 538 O O . LEU A 1 68 ? 18.547 -22 -5.07 1 92.06 68 LEU A O 1
ATOM 542 N N . ILE A 1 69 ? 17.562 -21.953 -7.07 1 94.81 69 ILE A N 1
ATOM 543 C CA . ILE A 1 69 ? 17.406 -23.406 -7.098 1 94.81 69 ILE A CA 1
ATOM 544 C C . ILE A 1 69 ? 18.578 -24.031 -7.852 1 94.81 69 ILE A C 1
ATOM 546 O O . ILE A 1 69 ? 18.75 -23.797 -9.047 1 94.81 69 ILE A O 1
ATOM 550 N N . THR A 1 70 ? 19.297 -24.797 -7.199 1 95.31 70 THR A N 1
ATOM 551 C CA . THR A 1 70 ? 20.578 -25.281 -7.73 1 95.31 70 THR A CA 1
ATOM 552 C C . THR A 1 70 ? 20.375 -26.578 -8.523 1 95.31 70 THR A C 1
ATOM 554 O O . THR A 1 70 ? 21.266 -27 -9.258 1 95.31 70 THR A O 1
ATOM 557 N N . SER A 1 71 ? 19.297 -27.203 -8.391 1 96.62 71 SER A N 1
ATOM 558 C CA . SER A 1 71 ? 19.016 -28.391 -9.195 1 96.62 71 SER A CA 1
ATOM 559 C C . SER A 1 71 ? 19.094 -28.078 -10.688 1 96.62 71 SER A C 1
ATOM 561 O O . SER A 1 71 ? 18.703 -26.984 -11.109 1 96.62 71 SER A O 1
ATOM 563 N N . PRO A 1 72 ? 19.547 -28.984 -11.461 1 96.56 72 PRO A N 1
ATOM 564 C CA . PRO A 1 72 ? 19.609 -28.734 -12.898 1 96.56 72 PRO A CA 1
ATOM 565 C C . PRO A 1 72 ? 18.234 -28.688 -13.547 1 96.56 72 PRO A C 1
ATOM 567 O O . PRO A 1 72 ? 17.328 -29.406 -13.125 1 96.56 72 PRO A O 1
ATOM 570 N N . PHE A 1 73 ? 18.203 -27.953 -14.547 1 97.25 73 PHE A N 1
ATOM 571 C CA . PHE A 1 73 ? 17 -27.938 -15.367 1 97.25 73 PHE A CA 1
ATOM 572 C C . PHE A 1 73 ? 16.812 -29.281 -16.062 1 97.25 73 PHE A C 1
ATOM 574 O O . PHE A 1 73 ? 17.781 -30 -16.312 1 97.25 73 PHE A O 1
ATOM 581 N N . CYS A 1 74 ? 15.547 -29.562 -16.312 1 95.12 74 CYS A N 1
ATOM 582 C CA . CYS A 1 74 ? 15.297 -30.734 -17.156 1 95.12 74 CYS A CA 1
ATOM 583 C C . CYS A 1 74 ? 15.719 -30.469 -18.594 1 95.12 74 CYS A C 1
ATOM 585 O O . CYS A 1 74 ? 15.867 -29.312 -19 1 95.12 74 CYS A O 1
ATOM 587 N N . GLU A 1 75 ? 15.969 -31.453 -19.328 1 91.12 75 GLU A N 1
ATOM 588 C CA . GLU A 1 75 ? 16.531 -31.359 -20.672 1 91.12 75 GLU A CA 1
ATOM 589 C C . GLU A 1 75 ? 15.594 -30.625 -21.625 1 91.12 75 GLU A C 1
ATOM 591 O O . GLU A 1 75 ? 16.031 -29.797 -22.422 1 91.12 75 GLU A O 1
ATOM 596 N N . GLU A 1 76 ? 14.328 -31 -21.469 1 93.44 76 GLU A N 1
ATOM 597 C CA . GLU A 1 76 ? 13.359 -30.375 -22.375 1 93.44 76 GLU A CA 1
ATOM 598 C C . GLU A 1 76 ? 12.242 -29.688 -21.609 1 93.44 76 GLU A C 1
ATOM 600 O O . GLU A 1 76 ? 11.688 -30.25 -20.656 1 93.44 76 GLU A O 1
ATOM 605 N N . PHE A 1 77 ? 11.977 -28.469 -22.094 1 95.12 77 PHE A N 1
ATOM 606 C CA . PHE A 1 77 ? 10.852 -27.734 -21.531 1 95.12 77 PHE A CA 1
ATOM 607 C C . PHE A 1 77 ? 9.531 -28.328 -22 1 95.12 77 PHE A C 1
ATOM 609 O O . PHE A 1 77 ? 9.367 -28.609 -23.188 1 95.12 77 PHE A O 1
ATOM 616 N N . SER A 1 78 ? 8.617 -28.562 -21.109 1 95.38 78 SER A N 1
ATOM 617 C CA . SER A 1 78 ? 7.242 -28.922 -21.422 1 95.38 78 SER A CA 1
ATOM 618 C C . SER A 1 78 ? 6.266 -28.281 -20.453 1 95.38 78 SER A C 1
ATOM 620 O O . SER A 1 78 ? 6.629 -27.969 -19.312 1 95.38 78 SER A O 1
ATOM 622 N N . TRP A 1 79 ? 5.086 -28.156 -20.906 1 95.38 79 TRP A N 1
ATOM 623 C CA . TRP A 1 79 ? 4.055 -27.562 -20.062 1 95.38 79 TRP A CA 1
ATOM 624 C C . TRP A 1 79 ? 3.807 -28.422 -18.828 1 95.38 79 TRP A C 1
ATOM 626 O O . TRP A 1 79 ? 3.6 -27.906 -17.734 1 95.38 79 TRP A O 1
ATOM 636 N N . ASP A 1 80 ? 3.824 -29.703 -19.078 1 95.62 80 ASP A N 1
ATOM 637 C CA . ASP A 1 80 ? 3.65 -30.609 -17.953 1 95.62 80 ASP A CA 1
ATOM 638 C C . ASP A 1 80 ? 4.777 -30.453 -16.938 1 95.62 80 ASP A C 1
ATOM 640 O O . ASP A 1 80 ? 4.531 -30.469 -15.727 1 95.62 80 ASP A O 1
ATOM 644 N N . ALA A 1 81 ? 5.965 -30.328 -17.422 1 97 81 ALA A N 1
ATOM 645 C CA . ALA A 1 81 ? 7.121 -30.125 -16.562 1 97 81 ALA A CA 1
ATOM 646 C C . ALA A 1 81 ? 6.992 -28.828 -15.766 1 97 81 ALA A C 1
ATOM 648 O O . ALA A 1 81 ? 7.359 -28.766 -14.586 1 97 81 ALA A O 1
ATOM 649 N N . MET A 1 82 ? 6.465 -27.797 -16.391 1 97.19 82 MET A N 1
ATOM 650 C CA . MET A 1 82 ? 6.219 -26.516 -15.75 1 97.19 82 MET A CA 1
ATOM 651 C C . MET A 1 82 ? 5.23 -26.656 -14.602 1 97.19 82 MET A C 1
ATOM 653 O O . MET A 1 82 ? 5.465 -26.141 -13.508 1 97.19 82 MET A O 1
ATOM 657 N N . VAL A 1 83 ? 4.16 -27.375 -14.828 1 97.5 83 VAL A N 1
ATOM 658 C CA . VAL A 1 83 ? 3.121 -27.578 -13.82 1 97.5 83 VAL A CA 1
ATOM 659 C C . VAL A 1 83 ? 3.68 -28.391 -12.664 1 97.5 83 VAL A C 1
ATOM 661 O O . VAL A 1 83 ? 3.365 -28.125 -11.5 1 97.5 83 VAL A O 1
ATOM 664 N N . ASN A 1 84 ? 4.527 -29.344 -13.008 1 98 84 ASN A N 1
ATOM 665 C CA . ASN A 1 84 ? 5.16 -30.141 -11.969 1 98 84 ASN A CA 1
ATOM 666 C C . ASN A 1 84 ? 6.012 -29.281 -11.039 1 98 84 ASN A C 1
ATOM 668 O O . ASN A 1 84 ? 6.125 -29.562 -9.844 1 98 84 ASN A O 1
ATOM 672 N N . ASP A 1 85 ? 6.629 -28.219 -11.562 1 98.56 85 ASP A N 1
ATOM 673 C CA . ASP A 1 85 ? 7.383 -27.281 -10.734 1 98.56 85 ASP A CA 1
ATOM 674 C C . ASP A 1 85 ? 6.477 -26.578 -9.727 1 98.56 85 ASP A C 1
ATOM 676 O O . ASP A 1 85 ? 6.855 -26.391 -8.57 1 98.56 85 ASP A O 1
ATOM 680 N N . TYR A 1 86 ? 5.27 -26.203 -10.156 1 98.5 86 TYR A N 1
ATOM 681 C CA . TYR A 1 86 ? 4.312 -25.578 -9.25 1 98.5 86 TYR A CA 1
ATOM 682 C C . TYR A 1 86 ? 3.867 -26.547 -8.164 1 98.5 86 TYR A C 1
ATOM 684 O O . TYR A 1 86 ? 3.738 -26.172 -7 1 98.5 86 TYR A O 1
ATOM 692 N N . ILE A 1 87 ? 3.662 -27.766 -8.57 1 98.44 87 ILE A N 1
ATOM 693 C CA . ILE A 1 87 ? 3.25 -28.797 -7.621 1 98.44 87 ILE A CA 1
ATOM 694 C C . ILE A 1 87 ? 4.352 -29.016 -6.586 1 98.44 87 ILE A C 1
ATOM 696 O O . ILE A 1 87 ? 4.082 -29.062 -5.383 1 98.44 87 ILE A O 1
ATOM 700 N N . ALA A 1 88 ? 5.582 -29.078 -7.047 1 98.31 88 ALA A N 1
ATOM 701 C CA . ALA A 1 88 ? 6.715 -29.219 -6.137 1 98.31 88 ALA A CA 1
ATOM 702 C C . ALA A 1 88 ? 6.805 -28.031 -5.18 1 98.31 88 ALA A C 1
ATOM 704 O O . ALA A 1 88 ? 7.031 -28.203 -3.98 1 98.31 88 ALA A O 1
ATOM 705 N N . PHE A 1 89 ? 6.645 -26.875 -5.719 1 98.31 89 PHE A N 1
ATOM 706 C CA . PHE A 1 89 ? 6.648 -25.656 -4.906 1 98.31 89 PHE A CA 1
ATOM 707 C C . PHE A 1 89 ? 5.605 -25.75 -3.795 1 98.31 89 PHE A C 1
ATOM 709 O O . PHE A 1 89 ? 5.906 -25.469 -2.633 1 98.31 89 PHE A O 1
ATOM 716 N N . VAL A 1 90 ? 4.375 -26.156 -4.113 1 98.5 90 VAL A N 1
ATOM 717 C CA . VAL A 1 90 ? 3.275 -26.281 -3.164 1 98.5 90 VAL A CA 1
ATOM 718 C C . VAL A 1 90 ? 3.623 -27.312 -2.1 1 98.5 90 VAL A C 1
ATOM 720 O O . VAL A 1 90 ? 3.49 -27.062 -0.901 1 98.5 90 VAL A O 1
ATOM 723 N N . GLU A 1 91 ? 4.137 -28.422 -2.51 1 98 91 GLU A N 1
ATOM 724 C CA . GLU A 1 91 ? 4.391 -29.531 -1.607 1 98 91 GLU A CA 1
ATOM 725 C C . GLU 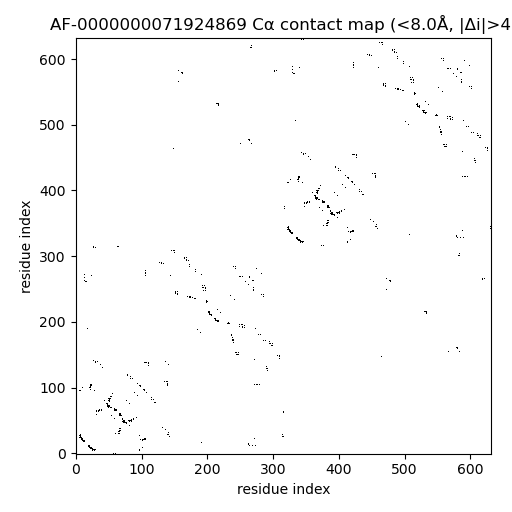A 1 91 ? 5.57 -29.25 -0.687 1 98 91 GLU A C 1
ATOM 727 O O . GLU A 1 91 ? 5.594 -29.688 0.461 1 98 91 GLU A O 1
ATOM 732 N N . LEU A 1 92 ? 6.496 -28.484 -1.153 1 96.5 92 LEU A N 1
ATOM 733 C CA . LEU A 1 92 ? 7.719 -28.234 -0.395 1 96.5 92 LEU A CA 1
ATOM 734 C C . LEU A 1 92 ? 7.574 -27.016 0.496 1 96.5 92 LEU A C 1
ATOM 736 O O . LEU A 1 92 ? 8.07 -27 1.626 1 96.5 92 LEU A O 1
ATOM 740 N N . ILE A 1 93 ? 6.945 -25.969 0.015 1 96.56 93 ILE A N 1
ATOM 741 C CA . ILE A 1 93 ? 7.02 -24.656 0.654 1 96.56 93 ILE A CA 1
ATOM 742 C C . ILE A 1 93 ? 5.777 -24.438 1.512 1 96.56 93 ILE A C 1
ATOM 744 O O . ILE A 1 93 ? 5.863 -23.875 2.607 1 96.56 93 ILE A O 1
ATOM 748 N N . PHE A 1 94 ? 4.543 -24.875 1.135 1 97.44 94 PHE A N 1
ATOM 749 C CA . PHE A 1 94 ? 3.287 -24.547 1.8 1 97.44 94 PHE A CA 1
ATOM 750 C C . PHE A 1 94 ? 3.248 -25.141 3.201 1 97.44 94 PHE A C 1
ATOM 752 O O . PHE A 1 94 ? 2.805 -24.484 4.148 1 97.44 94 PHE A O 1
ATOM 759 N N . PRO A 1 95 ? 3.799 -26.328 3.4 1 95.75 95 PRO A N 1
ATOM 760 C CA . PRO A 1 95 ? 3.787 -26.891 4.75 1 95.75 95 PRO A CA 1
ATOM 761 C C . PRO A 1 95 ? 4.559 -26.047 5.754 1 95.75 95 PRO A C 1
ATOM 763 O O . PRO A 1 95 ? 4.301 -26.125 6.961 1 95.75 95 PRO A O 1
ATOM 766 N N . LEU A 1 96 ? 5.461 -25.234 5.293 1 95.12 96 LEU A N 1
ATOM 767 C CA . LEU A 1 96 ? 6.246 -24.375 6.18 1 95.12 96 LEU A CA 1
ATOM 768 C C . LEU A 1 96 ? 5.371 -23.281 6.793 1 95.12 96 LEU A C 1
ATOM 770 O O . LEU A 1 96 ? 5.758 -22.656 7.781 1 95.12 96 LEU A O 1
ATOM 774 N N . PHE A 1 97 ? 4.191 -23.047 6.191 1 97.19 97 PHE A N 1
ATOM 775 C CA . PHE A 1 97 ? 3.281 -22 6.672 1 97.19 97 PHE A CA 1
ATOM 776 C C . PHE A 1 97 ? 2.24 -22.594 7.617 1 97.19 97 PHE A C 1
ATOM 778 O O . PHE A 1 97 ? 1.485 -21.859 8.258 1 97.19 97 PHE A O 1
ATOM 785 N N . GLU A 1 98 ? 2.17 -23.859 7.711 1 96.19 98 GLU A N 1
ATOM 786 C CA . GLU A 1 98 ? 1.147 -24.5 8.539 1 96.19 98 GLU A CA 1
ATOM 787 C C . GLU A 1 98 ? 1.401 -24.234 10.023 1 96.19 98 GLU A C 1
ATOM 789 O O . GLU A 1 98 ? 2.518 -24.422 10.508 1 96.19 98 GLU A O 1
ATOM 794 N N . VAL A 1 99 ? 0.36 -23.719 10.617 1 96.06 99 VAL A N 1
ATOM 795 C CA . VAL A 1 99 ? 0.425 -23.484 12.055 1 96.06 99 VAL A CA 1
ATOM 796 C C . VAL A 1 99 ? -0.277 -24.609 12.797 1 96.06 99 VAL A C 1
ATOM 798 O O . VAL A 1 99 ? -1.47 -24.859 12.594 1 96.06 99 VAL A O 1
ATOM 801 N N . VAL A 1 100 ? 0.456 -25.203 13.703 1 94.06 100 VAL A N 1
ATOM 802 C CA . VAL A 1 100 ? -0.054 -26.359 14.438 1 94.06 100 VAL A CA 1
ATOM 803 C C . VAL A 1 100 ? -1.304 -25.953 15.219 1 94.06 100 VAL A C 1
ATOM 805 O O . VAL A 1 100 ? -1.295 -24.969 15.961 1 94.06 100 VAL A O 1
ATOM 808 N N . GLY A 1 101 ? -2.295 -26.719 14.992 1 94.12 101 GLY A N 1
ATOM 809 C CA . GLY A 1 101 ? -3.521 -26.484 15.742 1 94.12 101 GLY A CA 1
ATOM 810 C C . GLY A 1 101 ? -4.422 -25.453 15.109 1 94.12 101 GLY A C 1
ATOM 811 O O . GLY A 1 101 ? -5.566 -25.266 15.539 1 94.12 101 GLY A O 1
ATOM 812 N N . VAL A 1 102 ? -3.957 -24.766 14.094 1 95.5 102 VAL A N 1
ATOM 813 C CA . VAL A 1 102 ? -4.73 -23.688 13.477 1 95.5 102 VAL A CA 1
ATOM 814 C C . VAL A 1 102 ? -4.945 -24 12 1 95.5 102 VAL A C 1
ATOM 816 O O . VAL A 1 102 ? -6.066 -23.906 11.492 1 95.5 102 VAL A O 1
ATOM 819 N N . GLY A 1 103 ? -3.881 -24.453 11.344 1 96.38 103 GLY A N 1
ATOM 820 C CA . GLY A 1 103 ? -3.961 -24.734 9.914 1 96.38 103 GLY A CA 1
ATOM 821 C C . GLY A 1 103 ? -3.172 -23.75 9.07 1 96.38 103 GLY A C 1
ATOM 822 O O . GLY A 1 103 ? -2.178 -23.188 9.531 1 96.38 103 GLY A O 1
ATOM 823 N N . MET A 1 104 ? -3.598 -23.625 7.801 1 97.38 104 MET A N 1
ATOM 824 C CA . MET A 1 104 ? -2.912 -22.766 6.844 1 97.38 104 MET A CA 1
ATOM 825 C C . MET A 1 104 ? -3.42 -21.328 6.949 1 97.38 104 MET A C 1
ATOM 827 O O . MET A 1 104 ? -4.609 -21.094 7.184 1 97.38 104 MET A O 1
ATOM 831 N N . PRO A 1 105 ? -2.496 -20.359 6.773 1 98 105 PRO A N 1
ATOM 832 C CA . PRO A 1 105 ? -2.994 -19 6.633 1 98 105 PRO A CA 1
ATOM 833 C C . PRO A 1 105 ? -3.977 -18.844 5.473 1 98 105 PRO A C 1
ATOM 835 O O . PRO A 1 105 ? -3.961 -19.641 4.535 1 98 105 PRO A O 1
ATOM 838 N N . ALA A 1 106 ? -4.773 -17.875 5.586 1 97.75 106 ALA A N 1
ATOM 839 C CA . ALA A 1 106 ? -5.758 -17.594 4.539 1 97.75 106 ALA A CA 1
ATOM 840 C C . ALA A 1 106 ? -5.086 -17.484 3.172 1 97.75 106 ALA A C 1
ATOM 842 O O . ALA A 1 106 ? -3.936 -17.062 3.07 1 97.75 106 ALA A O 1
ATOM 843 N N . PHE A 1 107 ? -5.773 -17.922 2.076 1 98.5 107 PHE A N 1
ATOM 844 C CA . PHE A 1 107 ? -5.492 -17.734 0.656 1 98.5 107 PHE A CA 1
ATOM 845 C C . PHE A 1 107 ? -4.527 -18.812 0.158 1 98.5 107 PHE A C 1
ATOM 847 O O . PHE A 1 107 ? -4.383 -19.016 -1.05 1 98.5 107 PHE A O 1
ATOM 854 N N . PHE A 1 108 ? -3.842 -19.531 1.034 1 98.56 108 PHE A N 1
ATOM 855 C CA . PHE A 1 108 ? -2.914 -20.562 0.579 1 98.56 108 PHE A CA 1
ATOM 856 C C . PHE A 1 108 ? -3.666 -21.719 -0.059 1 98.56 108 PHE A C 1
ATOM 858 O O . PHE A 1 108 ? -3.203 -22.297 -1.044 1 98.56 108 PHE A O 1
ATOM 865 N N . SER A 1 109 ? -4.801 -22.062 0.519 1 97.5 109 SER A N 1
ATOM 866 C CA . SER A 1 109 ? -5.602 -23.125 -0.075 1 97.5 109 SER A CA 1
ATOM 867 C C . SER A 1 109 ? -6.027 -22.766 -1.495 1 97.5 109 SER A C 1
ATOM 869 O O . SER A 1 109 ? -6.004 -23.609 -2.389 1 97.5 109 SER A O 1
ATOM 871 N N . GLU A 1 110 ? -6.406 -21.562 -1.676 1 97.75 110 GLU A N 1
ATOM 872 C CA . GLU A 1 110 ? -6.828 -21.109 -3 1 97.75 110 GLU A CA 1
ATOM 873 C C . GLU A 1 110 ? -5.652 -21.062 -3.967 1 97.75 110 GLU A C 1
ATOM 875 O O . GLU A 1 110 ? -5.793 -21.391 -5.145 1 97.75 110 GLU A O 1
ATOM 880 N N . LEU A 1 111 ? -4.504 -20.594 -3.498 1 98.56 111 LEU A N 1
ATOM 881 C CA . LEU A 1 111 ? -3.311 -20.578 -4.336 1 98.56 111 LEU A CA 1
ATOM 882 C C . LEU A 1 111 ? -2.92 -22 -4.75 1 98.56 111 LEU A C 1
ATOM 884 O O . LEU A 1 111 ? -2.547 -22.234 -5.902 1 98.56 111 LEU A O 1
ATOM 888 N N . GLU A 1 112 ? -3.031 -22.906 -3.826 1 98.44 112 GLU A N 1
ATOM 889 C CA . GLU A 1 112 ? -2.742 -24.312 -4.125 1 98.44 112 GLU A CA 1
ATOM 890 C C . GLU A 1 112 ? -3.643 -24.828 -5.238 1 98.44 112 GLU A C 1
ATOM 892 O O . GLU A 1 112 ? -3.16 -25.438 -6.207 1 98.44 112 GLU A O 1
ATOM 897 N N . LYS A 1 113 ? -4.859 -24.625 -5.082 1 97.62 113 LYS A N 1
ATOM 898 C CA . LYS A 1 113 ? -5.805 -25.047 -6.105 1 97.62 113 LYS A CA 1
ATOM 899 C C . LYS A 1 113 ? -5.453 -24.438 -7.465 1 97.62 113 LYS A C 1
ATOM 901 O O . LYS A 1 113 ? -5.473 -25.141 -8.484 1 97.62 113 LYS A O 1
ATOM 906 N N . THR A 1 114 ? -5.137 -23.172 -7.441 1 97.62 114 THR A N 1
ATOM 907 C CA . THR A 1 114 ? -4.801 -22.438 -8.656 1 97.62 114 THR A CA 1
ATOM 908 C C . THR A 1 114 ? -3.592 -23.062 -9.344 1 97.62 114 THR A C 1
ATOM 910 O O . THR A 1 114 ? -3.605 -23.266 -10.562 1 97.62 114 THR A O 1
ATOM 913 N N . LEU A 1 115 ? -2.598 -23.359 -8.578 1 98.06 115 LEU A N 1
ATOM 914 C CA . LEU A 1 115 ? -1.346 -23.875 -9.133 1 98.06 115 LEU A CA 1
ATOM 915 C C . LEU A 1 115 ? -1.497 -25.328 -9.57 1 98.06 115 LEU A C 1
ATOM 917 O O . LEU A 1 115 ? -0.997 -25.703 -10.633 1 98.06 115 LEU A O 1
ATOM 921 N N . ARG A 1 116 ? -2.215 -26.125 -8.82 1 96.75 116 ARG A N 1
ATOM 922 C CA . ARG A 1 116 ? -2.389 -27.547 -9.117 1 96.75 116 ARG A CA 1
ATOM 923 C C . ARG A 1 116 ? -3.283 -27.734 -10.344 1 96.75 116 ARG A C 1
ATOM 925 O O . ARG A 1 116 ? -3.096 -28.688 -11.109 1 96.75 116 ARG A O 1
ATOM 932 N N . ASN A 1 117 ? -4.215 -26.844 -10.508 1 94.31 117 ASN A N 1
ATOM 933 C CA . ASN A 1 117 ? -5.184 -27.016 -11.586 1 94.31 117 ASN A CA 1
ATOM 934 C C . ASN A 1 117 ? -4.812 -26.172 -12.805 1 94.31 117 ASN A C 1
ATOM 936 O O . ASN A 1 117 ? -5.629 -25.984 -13.711 1 94.31 117 ASN A O 1
ATOM 940 N N . PHE A 1 118 ? -3.631 -25.609 -12.789 1 95.56 118 PHE A N 1
ATOM 941 C CA . PHE A 1 118 ? -3.191 -24.75 -13.891 1 95.56 118 PHE A CA 1
ATOM 942 C C . PHE A 1 118 ? -3.051 -25.562 -15.172 1 95.56 118 PHE A C 1
ATOM 944 O O . PHE A 1 118 ? -2.414 -26.625 -15.18 1 95.56 118 PHE A O 1
ATOM 951 N N . GLU A 1 119 ? -3.686 -25.141 -16.281 1 93.75 119 GLU A N 1
ATOM 952 C CA . GLU A 1 119 ? -3.637 -25.781 -17.594 1 93.75 119 GLU A CA 1
ATOM 953 C C . GLU A 1 119 ? -3.09 -24.828 -18.656 1 93.75 119 GLU A C 1
ATOM 955 O O . GLU A 1 119 ? -3.857 -24.172 -19.359 1 93.75 119 GLU A O 1
ATOM 960 N N . PRO A 1 120 ? -1.819 -24.844 -18.828 1 93.81 120 PRO A N 1
ATOM 961 C CA . PRO A 1 120 ? -1.201 -23.859 -19.719 1 93.81 120 PRO A CA 1
ATOM 962 C C . PRO A 1 120 ? -1.339 -24.234 -21.203 1 93.81 120 PRO A C 1
ATOM 964 O O . PRO A 1 120 ? -1.147 -23.375 -22.062 1 93.81 120 PRO A O 1
ATOM 967 N N . HIS A 1 121 ? -1.699 -25.453 -21.609 1 90.56 121 HIS A N 1
ATOM 968 C CA . HIS A 1 121 ? -1.682 -25.953 -22.984 1 90.56 121 HIS A CA 1
ATOM 969 C C . HIS A 1 121 ? -2.594 -25.109 -23.875 1 90.56 121 HIS A C 1
ATOM 971 O O . HIS A 1 121 ? -2.328 -24.969 -25.078 1 90.56 121 HIS A O 1
ATOM 977 N N . ASN A 1 122 ? -3.533 -24.531 -23.359 1 87.31 122 ASN A N 1
ATOM 978 C CA . ASN A 1 122 ? -4.527 -23.828 -24.156 1 87.31 122 ASN A CA 1
ATOM 979 C C . ASN A 1 122 ? -4.406 -22.312 -23.984 1 87.31 122 ASN A C 1
ATOM 981 O O . ASN A 1 122 ? -5.273 -21.562 -24.438 1 87.31 122 ASN A O 1
ATOM 985 N N . MET A 1 123 ? -3.256 -21.875 -23.438 1 91.69 123 MET A N 1
ATOM 986 C CA . MET A 1 123 ? -3.166 -20.453 -23.125 1 91.69 123 MET A CA 1
ATOM 987 C C . MET A 1 123 ? -2.281 -19.734 -24.125 1 91.69 123 MET A C 1
ATOM 989 O O . MET A 1 123 ? -1.253 -20.266 -24.547 1 91.69 123 MET A O 1
ATOM 993 N N . ARG A 1 124 ? -2.807 -18.609 -24.594 1 91.38 124 ARG A N 1
ATOM 994 C CA . ARG A 1 124 ? -1.971 -17.688 -25.359 1 91.38 124 ARG A CA 1
ATOM 995 C C . ARG A 1 124 ? -0.891 -17.062 -24.5 1 91.38 124 ARG A C 1
ATOM 997 O O . ARG A 1 124 ? -1.012 -17.047 -23.266 1 91.38 124 ARG A O 1
ATOM 1004 N N . HIS A 1 125 ? 0.033 -16.5 -25.047 1 91.31 125 HIS A N 1
ATOM 1005 C CA . HIS A 1 125 ? 1.188 -15.945 -24.359 1 91.31 125 HIS A CA 1
ATOM 1006 C C . HIS A 1 125 ? 0.767 -14.844 -23.391 1 91.31 125 HIS A C 1
ATOM 1008 O O . HIS A 1 125 ? 1.245 -14.805 -22.25 1 91.31 125 HIS A O 1
ATOM 1014 N N . HIS A 1 126 ? -0.058 -14.016 -23.859 1 91.94 126 HIS A N 1
ATOM 1015 C CA . HIS A 1 126 ? -0.459 -12.914 -23 1 91.94 126 HIS A CA 1
ATOM 1016 C C . HIS A 1 126 ? -1.279 -13.406 -21.812 1 91.94 126 HIS A C 1
ATOM 1018 O O . HIS A 1 126 ? -1.253 -12.805 -20.75 1 91.94 126 HIS A O 1
ATOM 1024 N N . GLN A 1 127 ? -2.012 -14.477 -22.031 1 94.31 127 GLN A N 1
ATOM 1025 C CA . GLN A 1 127 ? -2.766 -15.078 -20.938 1 94.31 127 GLN A CA 1
ATOM 1026 C C . GLN A 1 127 ? -1.831 -15.703 -19.906 1 94.31 127 GLN A C 1
ATOM 1028 O O . GLN A 1 127 ? -2.062 -15.586 -18.703 1 94.31 127 GLN A O 1
ATOM 1033 N N . LEU A 1 128 ? -0.796 -16.297 -20.375 1 95.81 128 LEU A N 1
ATOM 1034 C CA . LEU A 1 128 ? 0.206 -16.891 -19.5 1 95.81 128 LEU A CA 1
ATOM 1035 C C . LEU A 1 128 ? 0.918 -15.812 -18.688 1 95.81 128 LEU A C 1
ATOM 1037 O O . LEU A 1 128 ? 1.125 -15.969 -17.484 1 95.81 128 LEU A O 1
ATOM 1041 N N . ALA A 1 129 ? 1.271 -14.766 -19.328 1 95.5 129 ALA A N 1
ATOM 1042 C CA . ALA A 1 129 ? 1.922 -13.641 -18.656 1 95.5 129 ALA A CA 1
ATOM 1043 C C . ALA A 1 129 ? 1.026 -13.062 -17.578 1 95.5 129 ALA A C 1
ATOM 1045 O O . ALA A 1 129 ? 1.492 -12.766 -16.469 1 95.5 129 ALA A O 1
ATOM 1046 N N . ARG A 1 130 ? -0.241 -12.953 -17.875 1 95.25 130 ARG A N 1
ATOM 1047 C CA . ARG A 1 130 ? -1.2 -12.438 -16.891 1 95.25 130 ARG A CA 1
ATOM 1048 C C . ARG A 1 130 ? -1.345 -13.391 -15.719 1 95.25 130 ARG A C 1
ATOM 1050 O O . ARG A 1 130 ? -1.459 -12.953 -14.57 1 95.25 130 ARG A O 1
ATOM 1057 N N . PHE A 1 131 ? -1.34 -14.633 -16.047 1 97.25 131 PHE A N 1
ATOM 1058 C CA . PHE A 1 131 ? -1.405 -15.641 -14.984 1 97.25 131 PHE A CA 1
ATOM 1059 C C . PHE A 1 131 ? -0.195 -15.539 -14.07 1 97.25 131 PHE A C 1
ATOM 1061 O O . PHE A 1 131 ? -0.335 -15.578 -12.844 1 97.25 131 PHE A O 1
ATOM 1068 N N . TRP A 1 132 ? 0.98 -15.383 -14.609 1 97.62 132 TRP A N 1
ATOM 1069 C CA . TRP A 1 132 ? 2.199 -15.242 -13.82 1 97.62 132 TRP A CA 1
ATOM 1070 C C . TRP A 1 132 ? 2.148 -13.992 -12.953 1 97.62 132 TRP A C 1
ATOM 1072 O O . TRP A 1 132 ? 2.545 -14.016 -11.789 1 97.62 132 TRP A O 1
ATOM 1082 N N . ASP A 1 133 ? 1.627 -12.906 -13.508 1 96.06 133 ASP A N 1
ATOM 1083 C CA . ASP A 1 133 ? 1.447 -11.695 -12.727 1 96.06 133 ASP A CA 1
ATOM 1084 C C . ASP A 1 133 ? 0.49 -11.93 -11.555 1 96.06 133 ASP A C 1
ATOM 1086 O O . ASP A 1 133 ? 0.728 -11.453 -10.445 1 96.06 133 ASP A O 1
ATOM 1090 N N . PHE A 1 134 ? -0.511 -12.68 -11.836 1 97.69 134 PHE A N 1
ATOM 1091 C CA . PHE A 1 134 ? -1.517 -12.992 -10.828 1 97.69 134 PHE A CA 1
ATOM 1092 C C . PHE A 1 134 ? -0.909 -13.797 -9.688 1 97.69 134 PHE A C 1
ATOM 1094 O O . PHE A 1 134 ? -1.025 -13.422 -8.516 1 97.69 134 PHE A O 1
ATOM 1101 N N . ILE A 1 135 ? -0.193 -14.844 -10 1 98.19 135 ILE A N 1
ATOM 1102 C CA . ILE A 1 135 ? 0.276 -15.727 -8.93 1 98.19 135 ILE A CA 1
ATOM 1103 C C . ILE A 1 135 ? 1.442 -15.07 -8.195 1 98.19 135 ILE A C 1
ATOM 1105 O O . ILE A 1 135 ? 1.607 -15.258 -6.988 1 98.19 135 ILE A O 1
ATOM 1109 N N . ARG A 1 136 ? 2.191 -14.211 -8.812 1 96.06 136 ARG A N 1
ATOM 1110 C CA . ARG A 1 136 ? 3.264 -13.453 -8.172 1 96.06 136 ARG A CA 1
ATOM 1111 C C . ARG A 1 136 ? 2.711 -12.492 -7.129 1 96.06 136 ARG A C 1
ATOM 1113 O O . ARG A 1 136 ? 3.375 -12.203 -6.133 1 96.06 136 ARG A O 1
ATOM 1120 N N . ASN A 1 137 ? 1.589 -12.031 -7.414 1 96.88 137 ASN A N 1
ATOM 1121 C CA . ASN A 1 137 ? 0.981 -11.016 -6.562 1 96.88 137 ASN A CA 1
ATOM 1122 C C . ASN A 1 137 ? -0.206 -11.578 -5.781 1 96.88 137 ASN A C 1
ATOM 1124 O O . ASN A 1 137 ? -1.086 -10.828 -5.359 1 96.88 137 ASN A O 1
ATOM 1128 N N . HIS A 1 138 ? -0.237 -12.875 -5.66 1 98.38 138 HIS A N 1
ATOM 1129 C CA . HIS A 1 138 ? -1.358 -13.523 -4.992 1 98.38 138 HIS A CA 1
ATOM 1130 C C . HIS A 1 138 ? -1.507 -13.031 -3.557 1 98.38 138 HIS A C 1
ATOM 1132 O O . HIS A 1 138 ? -0.51 -12.766 -2.883 1 98.38 138 HIS A O 1
ATOM 1138 N N . LEU A 1 139 ? -2.686 -13.008 -3.049 1 98.25 139 LEU A N 1
ATOM 1139 C CA . LEU A 1 139 ? -3.02 -12.484 -1.729 1 98.25 139 LEU A CA 1
ATOM 1140 C C . LEU A 1 139 ? -2.271 -13.242 -0.637 1 98.25 139 LEU A C 1
ATOM 1142 O O . LEU A 1 139 ? -1.97 -12.688 0.419 1 98.25 139 LEU A O 1
ATOM 1146 N N . ALA A 1 140 ? -1.913 -14.469 -0.858 1 98.25 140 ALA A N 1
ATOM 1147 C CA . ALA A 1 140 ? -1.215 -15.297 0.123 1 98.25 140 ALA A CA 1
ATOM 1148 C C . ALA A 1 140 ? 0.149 -14.711 0.468 1 98.25 140 ALA A C 1
ATOM 1150 O O . ALA A 1 140 ? 0.646 -14.891 1.582 1 98.25 140 ALA A O 1
ATOM 1151 N N . PHE A 1 141 ? 0.702 -13.938 -0.446 1 96.69 141 PHE A N 1
ATOM 1152 C CA . PHE A 1 141 ? 2.068 -13.461 -0.277 1 96.69 141 PHE A CA 1
ATOM 1153 C C . PHE A 1 141 ? 2.078 -11.992 0.126 1 96.69 141 PHE A C 1
ATOM 1155 O O . PHE A 1 141 ? 3.109 -11.32 0.026 1 96.69 141 PHE A O 1
ATOM 1162 N N . LYS A 1 142 ? 0.949 -11.508 0.47 1 96.31 142 LYS A N 1
ATOM 1163 C CA . LYS A 1 142 ? 0.835 -10.102 0.855 1 96.31 142 LYS A CA 1
ATOM 1164 C C . LYS A 1 142 ? 0.423 -9.961 2.318 1 96.31 142 LYS A C 1
ATOM 1166 O O . LYS A 1 142 ? -0.391 -10.742 2.814 1 96.31 142 LYS A O 1
ATOM 1171 N N . SER A 1 143 ? 0.976 -9.008 2.953 1 94.69 143 SER A N 1
ATOM 1172 C CA . SER A 1 143 ? 0.551 -8.711 4.316 1 94.69 143 SER A CA 1
ATOM 1173 C C . SER A 1 143 ? -0.861 -8.141 4.344 1 94.69 143 SER A C 1
ATOM 1175 O O . SER A 1 143 ? -1.406 -7.766 3.303 1 94.69 143 SER A O 1
ATOM 1177 N N . SER A 1 144 ? -1.375 -8.031 5.52 1 94.81 144 SER A N 1
ATOM 1178 C CA . SER A 1 144 ? -2.738 -7.551 5.727 1 94.81 144 SER A CA 1
ATOM 1179 C C . SER A 1 144 ? -2.918 -6.137 5.18 1 94.81 144 SER A C 1
ATOM 1181 O O . SER A 1 144 ? -3.939 -5.828 4.562 1 94.81 144 SER A O 1
ATOM 1183 N N . MET A 1 145 ? -1.905 -5.316 5.355 1 93.44 145 MET A N 1
ATOM 1184 C CA . MET A 1 145 ? -2.043 -3.928 4.926 1 93.44 145 MET A CA 1
ATOM 1185 C C . MET A 1 145 ? -2.051 -3.826 3.404 1 93.44 145 MET A C 1
ATOM 1187 O O . MET A 1 145 ? -2.783 -3.016 2.834 1 93.44 145 MET A O 1
ATOM 1191 N N . TRP A 1 146 ? -1.295 -4.645 2.762 1 94.75 146 TRP A N 1
ATOM 1192 C CA . TRP A 1 146 ? -1.312 -4.695 1.304 1 94.75 146 TRP A CA 1
ATOM 1193 C C . TRP A 1 146 ? -2.689 -5.102 0.79 1 94.75 146 TRP A C 1
ATOM 1195 O O . TRP A 1 146 ? -3.207 -4.5 -0.155 1 94.75 146 TRP A O 1
ATOM 1205 N N . ARG A 1 147 ? -3.189 -6.059 1.437 1 96.31 147 ARG A N 1
ATOM 1206 C CA . ARG A 1 147 ? -4.5 -6.547 1.03 1 96.31 147 ARG A CA 1
ATOM 1207 C C . ARG A 1 147 ? -5.582 -5.5 1.288 1 96.31 147 ARG A C 1
ATOM 1209 O O . ARG A 1 147 ? -6.418 -5.242 0.423 1 96.31 147 ARG A O 1
ATOM 1216 N N . THR A 1 148 ? -5.508 -4.895 2.432 1 95.31 148 THR A N 1
ATOM 1217 C CA . THR A 1 148 ? -6.461 -3.846 2.762 1 95.31 148 THR A CA 1
ATOM 1218 C C . THR A 1 148 ? -6.395 -2.713 1.741 1 95.31 148 THR A C 1
ATOM 1220 O O . THR A 1 148 ? -7.426 -2.223 1.278 1 95.31 148 THR A O 1
ATOM 1223 N N . ASN A 1 149 ? -5.203 -2.352 1.382 1 94.44 149 ASN A N 1
ATOM 1224 C CA . ASN A 1 149 ? -4.996 -1.225 0.478 1 94.44 149 ASN A CA 1
ATOM 1225 C C . ASN A 1 149 ? -5.543 -1.517 -0.916 1 94.44 149 ASN A C 1
ATOM 1227 O O . ASN A 1 149 ? -6.137 -0.642 -1.551 1 94.44 149 ASN A O 1
ATOM 1231 N N . VAL A 1 150 ? -5.391 -2.713 -1.387 1 96.12 150 VAL A N 1
ATOM 1232 C CA . VAL A 1 150 ? -5.824 -3.006 -2.748 1 96.12 150 VAL A CA 1
ATOM 1233 C C . VAL A 1 150 ? -7.352 -2.99 -2.818 1 96.12 150 VAL A C 1
ATOM 1235 O O . VAL A 1 150 ? -7.93 -2.467 -3.773 1 96.12 150 VAL A O 1
ATOM 1238 N N . PHE A 1 151 ? -8.016 -3.496 -1.838 1 96.44 151 PHE A N 1
ATOM 1239 C CA . PHE A 1 151 ? -9.477 -3.541 -1.881 1 96.44 151 PHE A CA 1
ATOM 1240 C C . PHE A 1 151 ? -10.07 -2.168 -1.578 1 96.44 151 PHE A C 1
ATOM 1242 O O . PHE A 1 151 ? -11.094 -1.793 -2.143 1 96.44 151 PHE A O 1
ATOM 1249 N N . THR A 1 152 ? -9.398 -1.441 -0.679 1 93.56 152 THR A N 1
ATOM 1250 C CA . THR A 1 152 ? -9.812 -0.061 -0.461 1 93.56 152 THR A CA 1
ATOM 1251 C C . THR A 1 152 ? -9.617 0.771 -1.725 1 93.56 152 THR A C 1
ATOM 1253 O O . THR A 1 152 ? -10.469 1.583 -2.084 1 93.56 152 THR A O 1
ATOM 1256 N N . GLY A 1 153 ? -8.453 0.546 -2.35 1 92.56 153 GLY A N 1
ATOM 1257 C CA . GLY A 1 153 ? -8.18 1.227 -3.605 1 92.56 153 GLY A CA 1
ATOM 1258 C C . GLY A 1 153 ? -9.18 0.88 -4.699 1 92.56 153 GLY A C 1
ATOM 1259 O O . GLY A 1 153 ? -9.602 1.755 -5.453 1 92.56 153 GLY A O 1
ATOM 1260 N N . LEU A 1 154 ? -9.562 -0.375 -4.77 1 94.5 154 LEU A N 1
ATOM 1261 C CA . LEU A 1 154 ? -10.539 -0.816 -5.758 1 94.5 154 LEU A CA 1
ATOM 1262 C C . LEU A 1 154 ? -11.883 -0.139 -5.531 1 94.5 154 LEU A C 1
ATOM 1264 O O . LEU A 1 154 ? -12.547 0.275 -6.488 1 94.5 154 LEU A O 1
ATOM 1268 N N . TYR A 1 155 ? -12.25 -0.048 -4.328 1 91.25 155 TYR A N 1
ATOM 1269 C CA . TYR A 1 155 ? -13.492 0.63 -3.982 1 91.25 155 TYR A CA 1
ATOM 1270 C C . TYR A 1 155 ? -13.461 2.088 -4.426 1 91.25 155 TYR A C 1
ATOM 1272 O O . TYR A 1 155 ? -14.43 2.588 -5.004 1 91.25 155 TYR A O 1
ATOM 1280 N N . ARG A 1 156 ? -12.375 2.719 -4.199 1 87.38 156 ARG A N 1
ATOM 1281 C CA . ARG A 1 156 ? -12.219 4.121 -4.57 1 87.38 156 ARG A CA 1
ATOM 1282 C C . ARG A 1 156 ? -12.312 4.297 -6.082 1 87.38 156 ARG A C 1
ATOM 1284 O O . ARG A 1 156 ? -12.961 5.234 -6.562 1 87.38 156 ARG A O 1
ATOM 1291 N N . ILE A 1 157 ? -11.656 3.438 -6.738 1 86.56 157 ILE A N 1
ATOM 1292 C CA . ILE A 1 157 ? -11.672 3.486 -8.195 1 86.56 157 ILE A CA 1
ATOM 1293 C C . ILE A 1 157 ? -13.102 3.303 -8.703 1 86.56 157 ILE A C 1
ATOM 1295 O O . ILE A 1 157 ? -13.562 4.059 -9.555 1 86.56 157 ILE A O 1
ATOM 1299 N N . ARG A 1 158 ? -13.742 2.385 -8.188 1 88.31 158 ARG A N 1
ATOM 1300 C CA . ARG A 1 158 ? -15.125 2.117 -8.586 1 88.31 158 ARG A CA 1
ATOM 1301 C C . ARG A 1 158 ? -16 3.346 -8.375 1 88.31 158 ARG A C 1
ATOM 1303 O O . ARG A 1 158 ? -16.844 3.67 -9.227 1 88.31 158 ARG A O 1
ATOM 1310 N N . ARG A 1 159 ? -15.781 3.992 -7.332 1 83 159 ARG A N 1
ATOM 1311 C CA . ARG A 1 159 ? -16.625 5.129 -6.965 1 83 159 ARG A CA 1
ATOM 1312 C C . ARG A 1 159 ? -16.312 6.34 -7.848 1 83 159 ARG A C 1
ATOM 1314 O O . ARG A 1 159 ? -17.219 7.129 -8.148 1 83 159 ARG A O 1
ATOM 1321 N N . SER A 1 160 ? -15.125 6.473 -8.227 1 78.25 160 SER A N 1
ATOM 1322 C CA . SER A 1 160 ? -14.688 7.699 -8.883 1 78.25 160 SER A CA 1
ATOM 1323 C C . SER A 1 160 ? -14.727 7.551 -10.406 1 78.25 160 SER A C 1
ATOM 1325 O O . SER A 1 160 ? -14.711 8.547 -11.125 1 78.25 160 SER A O 1
ATOM 1327 N N . MET A 1 161 ? -14.859 6.359 -10.82 1 80.19 161 MET A N 1
ATOM 1328 C CA . MET A 1 161 ? -14.711 6.125 -12.258 1 80.19 161 MET A CA 1
ATOM 1329 C C . MET A 1 161 ? -15.969 6.527 -13.008 1 80.19 161 MET A C 1
ATOM 1331 O O . MET A 1 161 ? -17.078 6.414 -12.477 1 80.19 161 MET A O 1
ATOM 1335 N N . PRO A 1 162 ? -15.672 6.961 -14.258 1 78.5 162 PRO A N 1
ATOM 1336 C CA . PRO A 1 162 ? -16.828 7.203 -15.125 1 78.5 162 PRO A CA 1
ATOM 1337 C C . PRO A 1 162 ? -17.688 5.957 -15.336 1 78.5 162 PRO A C 1
ATOM 1339 O O . PRO A 1 162 ? -17.203 4.836 -15.141 1 78.5 162 PRO A O 1
ATOM 1342 N N . ARG A 1 163 ? -18.859 6.188 -15.805 1 82.75 163 ARG A N 1
ATOM 1343 C CA . ARG A 1 163 ? -19.859 5.125 -15.938 1 82.75 163 ARG A CA 1
ATOM 1344 C C . ARG A 1 163 ? -19.344 4.023 -16.859 1 82.75 163 ARG A C 1
ATOM 1346 O O . ARG A 1 163 ? -19.531 2.838 -16.578 1 82.75 163 ARG A O 1
ATOM 1353 N N . ARG A 1 164 ? -18.766 4.441 -17.922 1 84.56 164 ARG A N 1
ATOM 1354 C CA . ARG A 1 164 ? -18.297 3.467 -18.906 1 84.56 164 ARG A CA 1
ATOM 1355 C C . ARG A 1 164 ? -17.25 2.541 -18.297 1 84.56 164 ARG A C 1
ATOM 1357 O O . ARG A 1 164 ? -17.266 1.332 -18.547 1 84.56 164 ARG A O 1
ATOM 1364 N N . LEU A 1 165 ? -16.422 3.066 -17.547 1 87.31 165 LEU A N 1
ATOM 1365 C CA . LEU A 1 165 ? -15.375 2.273 -16.922 1 87.31 165 LEU A CA 1
ATOM 1366 C C . LEU A 1 165 ? -15.938 1.425 -15.789 1 87.31 165 LEU A C 1
ATOM 1368 O O . LEU A 1 165 ? -15.469 0.31 -15.547 1 87.31 165 LEU A O 1
ATOM 1372 N N . ARG A 1 166 ? -16.875 1.911 -15.156 1 89.19 166 ARG A N 1
ATOM 1373 C CA . ARG A 1 166 ? -17.547 1.122 -14.133 1 89.19 166 ARG A CA 1
ATOM 1374 C C . ARG A 1 166 ? -18.219 -0.106 -14.734 1 89.19 166 ARG A C 1
ATOM 1376 O O . ARG A 1 166 ? -18.188 -1.189 -14.148 1 89.19 166 ARG A O 1
ATOM 1383 N N . ARG A 1 167 ? -18.797 0.097 -15.828 1 91.19 167 ARG A N 1
ATOM 1384 C CA . ARG A 1 167 ? -19.422 -1.02 -16.531 1 91.19 167 ARG A CA 1
ATOM 1385 C C . ARG A 1 167 ? -18.375 -2.053 -16.953 1 91.19 167 ARG A C 1
ATOM 1387 O O . ARG A 1 167 ? -18.625 -3.258 -16.875 1 91.19 167 ARG A O 1
ATOM 1394 N N . ALA A 1 168 ? -17.266 -1.532 -17.359 1 94.06 168 ALA A N 1
ATOM 1395 C CA . ALA A 1 168 ? -16.188 -2.434 -17.734 1 94.06 168 ALA A CA 1
ATOM 1396 C C . ALA A 1 168 ? -15.711 -3.248 -16.531 1 94.06 168 ALA A C 1
ATOM 1398 O O . ALA A 1 168 ? -15.469 -4.453 -16.641 1 94.06 168 ALA A O 1
ATOM 1399 N N . LEU A 1 169 ? -15.578 -2.562 -15.414 1 95.31 169 LEU A N 1
ATOM 1400 C CA . LEU A 1 169 ? -15.18 -3.258 -14.188 1 95.31 169 LEU A CA 1
ATOM 1401 C C . LEU A 1 169 ? -16.219 -4.301 -13.797 1 95.31 169 LEU A C 1
ATOM 1403 O O . LEU A 1 169 ? -15.867 -5.418 -13.406 1 95.31 169 LEU A O 1
ATOM 1407 N N . LYS A 1 170 ? -17.422 -3.973 -13.945 1 94.31 170 LYS A N 1
ATOM 1408 C CA . LYS A 1 170 ? -18.5 -4.918 -13.664 1 94.31 170 LYS A CA 1
ATOM 1409 C C . LYS A 1 170 ? -18.438 -6.125 -14.602 1 94.31 170 LYS A C 1
ATOM 1411 O O . LYS A 1 170 ? -18.609 -7.266 -14.164 1 94.31 170 LYS A O 1
ATOM 1416 N N . ALA A 1 171 ? -18.203 -5.844 -15.805 1 95.88 171 ALA A N 1
ATOM 1417 C CA . ALA A 1 171 ? -18.078 -6.934 -16.766 1 95.88 171 ALA A CA 1
ATOM 1418 C C . ALA A 1 171 ? -16.969 -7.891 -16.391 1 95.88 171 ALA A C 1
ATOM 1420 O O . ALA A 1 171 ? -17.109 -9.109 -16.5 1 95.88 171 ALA A O 1
ATOM 1421 N N . VAL A 1 172 ? -15.891 -7.375 -15.914 1 96.81 172 VAL A N 1
ATOM 1422 C CA . VAL A 1 172 ? -14.75 -8.18 -15.492 1 96.81 172 VAL A CA 1
ATOM 1423 C C . VAL A 1 172 ? -15.133 -9.039 -14.289 1 96.81 172 VAL A C 1
ATOM 1425 O O . VAL A 1 172 ? -14.891 -10.242 -14.273 1 96.81 172 VAL A O 1
ATOM 1428 N N . LEU A 1 173 ? -15.828 -8.422 -13.359 1 96.75 173 LEU A N 1
ATOM 1429 C CA . LEU A 1 173 ? -16.078 -9.078 -12.078 1 96.75 173 LEU A CA 1
ATOM 1430 C C . LEU A 1 173 ? -17.359 -9.883 -12.109 1 96.75 173 LEU A C 1
ATOM 1432 O O . LEU A 1 173 ? -17.672 -10.609 -11.164 1 96.75 173 LEU A O 1
ATOM 1436 N N . LEU A 1 174 ? -18.078 -9.797 -13.195 1 94.12 174 LEU A N 1
ATOM 1437 C CA . LEU A 1 174 ? -19.281 -10.602 -13.352 1 94.12 174 LEU A CA 1
ATOM 1438 C C . LEU A 1 174 ? -19.078 -11.695 -14.391 1 94.12 174 LEU A C 1
ATOM 1440 O O . LEU A 1 174 ? -20.016 -12.406 -14.75 1 94.12 174 LEU A O 1
ATOM 1444 N N . SER A 1 175 ? -17.906 -11.758 -14.844 1 89.12 175 SER A N 1
ATOM 1445 C CA . SER A 1 175 ? -17.609 -12.711 -15.906 1 89.12 175 SER A CA 1
ATOM 1446 C C . SER A 1 175 ? -17.734 -14.148 -15.406 1 89.12 175 SER A C 1
ATOM 1448 O O . SER A 1 175 ? -17.984 -15.062 -16.188 1 89.12 175 SER A O 1
ATOM 1450 N N . GLN A 1 176 ? -17.516 -14.32 -14.125 1 88.56 176 GLN A N 1
ATOM 1451 C CA . GLN A 1 176 ? -17.625 -15.656 -13.539 1 88.56 176 GLN A CA 1
ATOM 1452 C C . GLN A 1 176 ? -18.797 -15.727 -12.562 1 88.56 176 GLN A C 1
ATOM 1454 O O . GLN A 1 176 ? -18.984 -14.82 -11.75 1 88.56 176 GLN A O 1
ATOM 1459 N N . SER A 1 177 ? -19.469 -16.766 -12.734 1 88.56 177 SER A N 1
ATOM 1460 C CA . SER A 1 177 ? -20.547 -17.016 -11.773 1 88.56 177 SER A CA 1
ATOM 1461 C C . SER A 1 177 ? -20.031 -17.75 -10.547 1 88.56 177 SER A C 1
ATOM 1463 O O . SER A 1 177 ? -19.172 -18.625 -10.664 1 88.56 177 SER A O 1
ATOM 1465 N N . LEU A 1 178 ? -20.594 -17.359 -9.5 1 93.69 178 LEU A N 1
ATOM 1466 C CA . LEU A 1 178 ? -20.219 -18.016 -8.25 1 93.69 178 LEU A CA 1
ATOM 1467 C C . LEU A 1 178 ? -21.125 -19.219 -7.969 1 93.69 178 LEU A C 1
ATOM 1469 O O . LEU A 1 178 ? -22.344 -19.125 -8.086 1 93.69 178 LEU A O 1
ATOM 1473 N N . VAL A 1 179 ? -20.5 -20.25 -7.676 1 88.94 179 VAL A N 1
ATOM 1474 C CA . VAL A 1 179 ? -21.25 -21.453 -7.348 1 88.94 179 VAL A CA 1
ATOM 1475 C C . VAL A 1 179 ? -21.797 -21.359 -5.926 1 88.94 179 VAL A C 1
ATOM 1477 O O . VAL A 1 179 ? -22.984 -21.578 -5.695 1 88.94 179 VAL A O 1
ATOM 1480 N N . ASP A 1 180 ? -20.969 -21 -5.02 1 91.56 180 ASP A N 1
ATOM 1481 C CA . ASP A 1 180 ? -21.344 -20.828 -3.623 1 91.56 180 ASP A CA 1
ATOM 1482 C C . ASP A 1 180 ? -21.656 -19.375 -3.312 1 91.56 180 ASP A C 1
ATOM 1484 O O . ASP A 1 180 ? -21.062 -18.469 -3.898 1 91.56 180 ASP A O 1
ATOM 1488 N N . ASP A 1 181 ? -22.578 -19.219 -2.406 1 95.19 181 ASP A N 1
ATOM 1489 C CA . ASP A 1 181 ? -22.922 -17.875 -1.953 1 95.19 181 ASP A CA 1
ATOM 1490 C C . ASP A 1 181 ? -22 -17.438 -0.81 1 95.19 181 ASP A C 1
ATOM 1492 O O . ASP A 1 181 ? -22.156 -17.906 0.323 1 95.19 181 ASP A O 1
ATOM 1496 N N . TRP A 1 182 ? -21.109 -16.484 -1.13 1 95.69 182 TRP A N 1
ATOM 1497 C CA . TRP A 1 182 ? -20.125 -16.047 -0.143 1 95.69 182 TRP A CA 1
ATOM 1498 C C . TRP A 1 182 ? -20.797 -15.359 1.032 1 95.69 182 TRP A C 1
ATOM 1500 O O . TRP A 1 182 ? -20.266 -15.344 2.145 1 95.69 182 TRP A O 1
ATOM 1510 N N . ARG A 1 183 ? -22 -14.891 0.876 1 94.62 183 ARG A N 1
ATOM 1511 C CA . ARG A 1 183 ? -22.75 -14.195 1.913 1 94.62 183 ARG A CA 1
ATOM 1512 C C . ARG A 1 183 ? -23.312 -15.172 2.941 1 94.62 183 ARG A C 1
ATOM 1514 O O . ARG A 1 183 ? -23.344 -14.875 4.137 1 94.62 183 ARG A O 1
ATOM 1521 N N . SER A 1 184 ? -23.688 -16.25 2.438 1 93.69 184 SER A N 1
ATOM 1522 C CA . SER A 1 184 ? -24.234 -17.281 3.311 1 93.69 184 SER A CA 1
ATOM 1523 C C . SER A 1 184 ? -23.188 -17.812 4.289 1 93.69 184 SER A C 1
ATOM 1525 O O . SER A 1 184 ? -23.516 -18.109 5.438 1 93.69 184 SER A O 1
ATOM 1527 N N . ILE A 1 185 ? -22.016 -17.891 3.861 1 92.56 185 ILE A N 1
ATOM 1528 C CA . ILE A 1 185 ? -20.922 -18.328 4.723 1 92.56 185 ILE A CA 1
ATOM 1529 C C . ILE A 1 185 ? -20.766 -17.359 5.891 1 92.56 185 ILE A C 1
ATOM 1531 O O . ILE A 1 185 ? -20.625 -17.781 7.043 1 92.56 185 ILE A O 1
ATOM 1535 N N . ILE A 1 186 ? -20.797 -16.094 5.605 1 93.88 186 ILE A N 1
ATOM 1536 C CA . ILE A 1 186 ? -20.672 -15.047 6.617 1 93.88 186 ILE A CA 1
ATOM 1537 C C . ILE A 1 186 ? -21.906 -15.039 7.52 1 93.88 186 ILE A C 1
ATOM 1539 O O . ILE A 1 186 ? -21.781 -14.961 8.742 1 93.88 186 ILE A O 1
ATOM 1543 N N . ALA A 1 187 ? -23.016 -15.188 6.938 1 92.31 187 ALA A N 1
ATOM 1544 C CA . ALA A 1 187 ? -24.266 -15.102 7.684 1 92.31 187 ALA A CA 1
ATOM 1545 C C . ALA A 1 187 ? -24.422 -16.297 8.625 1 92.31 187 ALA A C 1
ATOM 1547 O O . ALA A 1 187 ? -24.938 -16.141 9.742 1 92.31 187 ALA A O 1
ATOM 1548 N N . GLU A 1 188 ? -24.047 -17.391 8.242 1 90.75 188 GLU A N 1
ATOM 1549 C CA . GLU A 1 188 ? -24.312 -18.625 8.977 1 90.75 188 GLU A CA 1
ATOM 1550 C C . GLU A 1 188 ? -23.188 -18.938 9.953 1 90.75 188 GLU A C 1
ATOM 1552 O O . GLU A 1 188 ? -23.438 -19.359 11.086 1 90.75 188 GLU A O 1
ATOM 1557 N N . SER A 1 189 ? -22 -18.703 9.523 1 89.31 189 SER A N 1
ATOM 1558 C CA . SER A 1 189 ? -20.891 -19.188 10.336 1 89.31 189 SER A CA 1
ATOM 1559 C C . SER A 1 189 ? -19.812 -18.109 10.508 1 89.31 189 SER A C 1
ATOM 1561 O O . SER A 1 189 ? -18.734 -18.375 11.047 1 89.31 189 SER A O 1
ATOM 1563 N N . GLY A 1 190 ? -20.156 -17 10.07 1 89.06 190 GLY A N 1
ATOM 1564 C CA . GLY A 1 190 ? -19.141 -15.953 10.117 1 89.06 190 GLY A CA 1
ATOM 1565 C C . GLY A 1 190 ? -19.078 -15.258 11.461 1 89.06 190 GLY A C 1
ATOM 1566 O O . GLY A 1 190 ? -19.844 -15.578 12.375 1 89.06 190 GLY A O 1
ATOM 1567 N N . HIS A 1 191 ? -18.078 -14.5 11.617 1 90.69 191 HIS A N 1
ATOM 1568 C CA . HIS A 1 191 ? -17.922 -13.672 12.812 1 90.69 191 HIS A CA 1
ATOM 1569 C C . HIS A 1 191 ? -19.047 -12.648 12.922 1 90.69 191 HIS A C 1
ATOM 1571 O O . HIS A 1 191 ? -19.469 -12.062 11.922 1 90.69 191 HIS A O 1
ATOM 1577 N N . PRO A 1 192 ? -19.547 -12.359 14.102 1 87.81 192 PRO A N 1
ATOM 1578 C CA . PRO A 1 192 ? -20.656 -11.43 14.281 1 87.81 192 PRO A CA 1
ATOM 1579 C C . PRO A 1 192 ? -20.391 -10.055 13.672 1 87.81 192 PRO A C 1
ATOM 1581 O O . PRO A 1 192 ? -21.312 -9.406 13.172 1 87.81 192 PRO A O 1
ATOM 1584 N N . LEU A 1 193 ? -19.219 -9.609 13.75 1 88.06 193 LEU A N 1
ATOM 1585 C CA . LEU A 1 193 ? -18.875 -8.312 13.18 1 88.06 193 LEU A CA 1
ATOM 1586 C C . LEU A 1 193 ? -19.125 -8.297 11.672 1 88.06 193 LEU A C 1
ATOM 1588 O O . LEU A 1 193 ? -19.688 -7.336 11.148 1 88.06 193 LEU A O 1
ATOM 1592 N N . LEU A 1 194 ? -18.734 -9.336 11.023 1 91.62 194 LEU A N 1
ATOM 1593 C CA . LEU A 1 194 ? -18.922 -9.422 9.578 1 91.62 194 LEU A CA 1
ATOM 1594 C C . LEU A 1 194 ? -20.406 -9.516 9.234 1 91.62 194 LEU A C 1
ATOM 1596 O O . LEU A 1 194 ? -20.859 -8.93 8.25 1 91.62 194 LEU A O 1
ATOM 1600 N N . GLU A 1 195 ? -21.062 -10.25 10.023 1 90.31 195 GLU A N 1
ATOM 1601 C CA . GLU A 1 195 ? -22.5 -10.391 9.812 1 90.31 195 GLU A CA 1
ATOM 1602 C C . GLU A 1 195 ? -23.203 -9.047 9.914 1 90.31 195 GLU A C 1
ATOM 1604 O O . GLU A 1 195 ? -24.094 -8.75 9.109 1 90.31 195 GLU A O 1
ATOM 1609 N N . LYS A 1 196 ? -22.828 -8.312 10.875 1 87.06 196 LYS A N 1
ATOM 1610 C CA . LYS A 1 196 ? -23.438 -6.996 11.062 1 87.06 196 LYS A CA 1
ATOM 1611 C C . LYS A 1 196 ? -23.188 -6.102 9.852 1 87.06 196 LYS A C 1
ATOM 1613 O O . LYS A 1 196 ? -24.078 -5.379 9.414 1 87.06 196 LYS A O 1
ATOM 1618 N N . VAL A 1 197 ? -21.953 -6.137 9.367 1 88.94 197 VAL A N 1
ATOM 1619 C CA . VAL A 1 197 ? -21.641 -5.336 8.195 1 88.94 197 VAL A CA 1
ATOM 1620 C C . VAL A 1 197 ? -22.438 -5.836 6.992 1 88.94 197 VAL A C 1
ATOM 1622 O O . VAL A 1 197 ? -22.953 -5.039 6.211 1 88.94 197 VAL A O 1
ATOM 1625 N N . LEU A 1 198 ? -22.562 -7.109 6.852 1 90.94 198 LEU A N 1
ATOM 1626 C CA . LEU A 1 198 ? -23.266 -7.738 5.742 1 90.94 198 LEU A CA 1
ATOM 1627 C C . LEU A 1 198 ? -24.734 -7.328 5.73 1 90.94 198 LEU A C 1
ATOM 1629 O O . LEU A 1 198 ? -25.312 -7.051 4.672 1 90.94 198 LEU A O 1
ATOM 1633 N N . ARG A 1 199 ? -25.281 -7.238 6.867 1 86.5 199 ARG A N 1
ATOM 1634 C CA . ARG A 1 199 ? -26.719 -7.004 6.984 1 86.5 199 ARG A CA 1
ATOM 1635 C C . ARG A 1 199 ? -27.016 -5.516 7.102 1 86.5 199 ARG A C 1
ATOM 1637 O O . ARG A 1 199 ? -28.188 -5.105 7.035 1 86.5 199 ARG A O 1
ATOM 1644 N N . HIS A 1 200 ? -25.938 -4.801 7.406 1 77.12 200 HIS A N 1
ATOM 1645 C CA . HIS A 1 200 ? -26.156 -3.365 7.582 1 77.12 200 HIS A CA 1
ATOM 1646 C C . HIS A 1 200 ? -26.688 -2.73 6.305 1 77.12 200 HIS A C 1
ATOM 1648 O O . HIS A 1 200 ? -26.156 -2.947 5.219 1 77.12 200 HIS A O 1
ATOM 1654 N N . SER A 1 201 ? -27.938 -2.434 6.242 1 56.5 201 SER A N 1
ATOM 1655 C CA . SER A 1 201 ? -28.594 -1.765 5.117 1 56.5 201 SER A CA 1
ATOM 1656 C C . SER A 1 201 ? -28.172 -0.302 5.027 1 56.5 201 SER A C 1
ATOM 1658 O O . SER A 1 201 ? -28.828 0.574 5.598 1 56.5 201 SER A O 1
ATOM 1660 N N . GLY A 1 202 ? -27.031 -0.007 5.336 1 49.59 202 GLY A N 1
ATOM 1661 C CA . GLY A 1 202 ? -26.766 1.419 5.281 1 49.59 202 GLY A CA 1
ATOM 1662 C C . GLY A 1 202 ? -27.016 2.025 3.916 1 49.59 202 GLY A C 1
ATOM 1663 O O . GLY A 1 202 ? -27.422 1.326 2.988 1 49.59 202 GLY A O 1
ATOM 1664 N N . VAL A 1 203 ? -26.688 3.383 3.68 1 43.62 203 VAL A N 1
ATOM 1665 C CA . VAL A 1 203 ? -26.938 4.242 2.525 1 43.62 203 VAL A CA 1
ATOM 1666 C C . VAL A 1 203 ? -26.359 3.586 1.267 1 43.62 203 VAL A C 1
ATOM 1668 O O . VAL A 1 203 ? -25.219 3.148 1.253 1 43.62 203 VAL A O 1
ATOM 1671 N N . GLU A 1 204 ? -27.281 3.037 0.437 1 43.28 204 GLU A N 1
ATOM 1672 C CA . GLU A 1 204 ? -26.984 2.48 -0.88 1 43.28 204 GLU A CA 1
ATOM 1673 C C . GLU A 1 204 ? -25.859 3.252 -1.566 1 43.28 204 GLU A C 1
ATOM 1675 O O . GLU A 1 204 ? -25.75 4.469 -1.406 1 43.28 204 GLU A O 1
ATOM 1680 N N . ASP A 1 205 ? -24.797 2.557 -1.927 1 46.09 205 ASP A N 1
ATOM 1681 C CA . ASP A 1 205 ? -23.953 3.092 -2.994 1 46.09 205 ASP A CA 1
ATOM 1682 C C . ASP A 1 205 ? -24.797 3.83 -4.035 1 46.09 205 ASP A C 1
ATOM 1684 O O . ASP A 1 205 ? -25.953 3.484 -4.266 1 46.09 205 ASP A O 1
ATOM 1688 N N . PRO A 1 206 ? -24.406 5.039 -4.41 1 43.78 206 PRO A N 1
ATOM 1689 C CA . PRO A 1 206 ? -25.203 5.672 -5.465 1 43.78 206 PRO A CA 1
ATOM 1690 C C . PRO A 1 206 ? -25.578 4.703 -6.582 1 43.78 206 PRO A C 1
ATOM 1692 O O . PRO A 1 206 ? -24.844 3.754 -6.859 1 43.78 206 PRO A O 1
ATOM 1695 N N . ASP A 1 207 ? -26.844 4.613 -6.867 1 43.75 207 ASP A N 1
ATOM 1696 C CA . ASP A 1 207 ? -27.297 3.775 -7.969 1 43.75 207 ASP A CA 1
ATOM 1697 C C . ASP A 1 207 ? -26.469 4.004 -9.227 1 43.75 207 ASP A C 1
ATOM 1699 O O . ASP A 1 207 ? -25.578 4.855 -9.234 1 43.75 207 ASP A O 1
ATOM 1703 N N . GLU A 1 208 ? -26.703 3.109 -10.188 1 43.94 208 GLU A N 1
ATOM 1704 C CA . GLU A 1 208 ? -26.016 3.121 -11.477 1 43.94 208 GLU A CA 1
ATOM 1705 C C . GLU A 1 208 ? -25.906 4.539 -12.031 1 43.94 208 GLU A C 1
ATOM 1707 O O . GLU A 1 208 ? -25.047 4.816 -12.867 1 43.94 208 GLU A O 1
ATOM 1712 N N . ASN A 1 209 ? -26.906 5.367 -11.727 1 39.84 209 ASN A N 1
ATOM 1713 C CA . ASN A 1 209 ? -27 6.711 -12.281 1 39.84 209 ASN A CA 1
ATOM 1714 C C . ASN A 1 209 ? -26.344 7.738 -11.367 1 39.84 209 ASN A C 1
ATOM 1716 O O . ASN A 1 209 ? -26.438 8.945 -11.602 1 39.84 209 ASN A O 1
ATOM 1720 N N . GLY A 1 210 ? -25.516 7.289 -10.438 1 41.28 210 GLY A N 1
ATOM 1721 C CA . GLY A 1 210 ? -24.781 8.203 -9.586 1 41.28 210 GLY A CA 1
ATOM 1722 C C . GLY A 1 210 ? -25.609 8.781 -8.461 1 41.28 210 GLY A C 1
ATOM 1723 O O . GLY A 1 210 ? -25.188 9.727 -7.793 1 41.28 210 GLY A O 1
ATOM 1724 N N . SER A 1 211 ? -26.875 8.547 -8.539 1 36.78 211 SER A N 1
ATOM 1725 C CA . SER A 1 211 ? -27.766 9.125 -7.535 1 36.78 211 SER A CA 1
ATOM 1726 C C . SER A 1 211 ? -27.625 8.414 -6.195 1 36.78 211 SER A C 1
ATOM 1728 O O . SER A 1 211 ? -27.562 7.18 -6.145 1 36.78 211 SER A O 1
ATOM 1730 N N . TYR A 1 212 ? -26.938 9.062 -5.398 1 36.44 212 TYR A N 1
ATOM 1731 C CA . TYR A 1 212 ? -26.891 8.586 -4.02 1 36.44 212 TYR A CA 1
ATOM 1732 C C . TYR A 1 212 ? -28.297 8.508 -3.432 1 36.44 212 TYR A C 1
ATOM 1734 O O . TYR A 1 212 ? -29.078 9.461 -3.527 1 36.44 212 TYR A O 1
ATOM 1742 N N . LEU A 1 213 ? -28.953 7.438 -3.504 1 33.69 213 LEU A N 1
ATOM 1743 C CA . LEU A 1 213 ? -30.062 7.418 -2.549 1 33.69 213 LEU A CA 1
ATOM 1744 C C . LEU A 1 213 ? -29.578 7.809 -1.154 1 33.69 213 LEU A C 1
ATOM 1746 O O . LEU A 1 213 ? -28.703 7.148 -0.585 1 33.69 213 LEU A O 1
ATOM 1750 N N . VAL A 1 214 ? -29.375 9.031 -0.991 1 31.45 214 VAL A N 1
ATOM 1751 C CA . VAL A 1 214 ? -29.109 9.555 0.345 1 31.45 214 VAL A CA 1
ATOM 1752 C C . VAL A 1 214 ? -30.016 8.875 1.359 1 31.45 214 VAL A C 1
ATOM 1754 O O . VAL A 1 214 ? -31.234 9.062 1.331 1 31.45 214 VAL A O 1
ATOM 1757 N N . GLN A 1 215 ? -29.984 7.652 1.622 1 31.39 215 GLN A N 1
ATOM 1758 C CA . GLN A 1 215 ? -30.75 7.352 2.832 1 31.39 215 GLN A CA 1
ATOM 1759 C C . GLN A 1 215 ? -30.328 8.258 3.986 1 31.39 215 GLN A C 1
ATOM 1761 O O . GLN A 1 215 ? -29.125 8.477 4.199 1 31.39 215 GLN A O 1
ATOM 1766 N N . ASN A 1 216 ? -31.047 9.227 4.379 1 28.19 216 ASN A N 1
ATOM 1767 C CA . ASN A 1 216 ? -30.969 9.922 5.656 1 28.19 216 ASN A CA 1
ATOM 1768 C C . ASN A 1 216 ? -30.312 9.062 6.73 1 28.19 216 ASN A C 1
ATOM 1770 O O . ASN A 1 216 ? -30.656 7.883 6.875 1 28.19 216 ASN A O 1
ATOM 1774 N N . HIS A 1 217 ? -29.172 9.219 7.012 1 31.05 217 HIS A N 1
ATOM 1775 C CA . HIS A 1 217 ? -28.75 8.562 8.242 1 31.05 217 HIS A CA 1
ATOM 1776 C C . HIS A 1 217 ? -29.922 8.375 9.203 1 31.05 217 HIS A C 1
ATOM 1778 O O . HIS A 1 217 ? -29.719 8.094 10.383 1 31.05 217 HIS A O 1
ATOM 1784 N N . GLY A 1 218 ? -31.078 9.102 9.094 1 27.67 218 GLY A N 1
ATOM 1785 C CA . GLY A 1 218 ? -32.219 8.602 9.844 1 27.67 218 GLY A CA 1
ATOM 1786 C C . GLY A 1 218 ? -32.438 7.109 9.695 1 27.67 218 GLY A C 1
ATOM 1787 O O . GLY A 1 218 ? -31.922 6.5 8.742 1 27.67 218 GLY A O 1
ATOM 1788 N N . VAL A 1 219 ? -32.812 6.562 10.906 1 26.69 219 VAL A N 1
ATOM 1789 C CA . VAL A 1 219 ? -33.531 5.301 10.852 1 26.69 219 VAL A CA 1
ATOM 1790 C C . VAL A 1 219 ? -34.344 5.223 9.562 1 26.69 219 VAL A C 1
ATOM 1792 O O . VAL A 1 219 ? -35.25 6.031 9.336 1 26.69 219 VAL A O 1
ATOM 1795 N N . ILE A 1 220 ? -33.781 5.305 8.5 1 28.72 220 ILE A N 1
ATOM 1796 C CA . ILE A 1 220 ? -34.812 4.797 7.629 1 28.72 220 ILE A CA 1
ATOM 1797 C C . ILE A 1 220 ? -35.812 3.957 8.445 1 28.72 220 ILE A C 1
ATOM 1799 O O . ILE A 1 220 ? -35.438 2.93 9.008 1 28.72 220 ILE A O 1
ATOM 1803 N N . ASP A 1 221 ? -36.594 4.68 9.078 1 27.39 221 ASP A N 1
ATOM 1804 C CA . ASP A 1 221 ? -37.875 3.984 9.188 1 27.39 221 ASP A CA 1
ATOM 1805 C C . ASP A 1 221 ? -38.188 3.213 7.914 1 27.39 221 ASP A C 1
ATOM 1807 O O . ASP A 1 221 ? -38.656 3.789 6.938 1 27.39 221 ASP A O 1
ATOM 1811 N N . LEU A 1 222 ? -37.156 2.551 7.355 1 29.27 222 LEU A N 1
ATOM 1812 C CA . LEU A 1 222 ? -37.781 1.509 6.559 1 29.27 222 LEU A CA 1
ATOM 1813 C C . LEU A 1 222 ? -39.188 1.178 7.105 1 29.27 222 LEU A C 1
ATOM 1815 O O . LEU A 1 222 ? -39.312 0.52 8.141 1 29.27 222 LEU A O 1
ATOM 1819 N N . VAL A 1 223 ? -39.906 2.109 7.316 1 29.56 223 VAL A N 1
ATOM 1820 C CA . VAL A 1 223 ? -41.312 1.719 7.215 1 29.56 223 VAL A CA 1
ATOM 1821 C C . VAL A 1 223 ? -41.5 0.71 6.082 1 29.56 223 VAL A C 1
ATOM 1823 O O . VAL A 1 223 ? -42.531 0.687 5.422 1 29.56 223 VAL A O 1
ATOM 1826 N N . GLN A 1 224 ? -40.406 0.524 5.16 1 31.19 224 GLN A N 1
ATOM 1827 C CA . GLN A 1 224 ? -41.031 -0.558 4.406 1 31.19 224 GLN A CA 1
ATOM 1828 C C . GLN A 1 224 ? -41.625 -1.604 5.344 1 31.19 224 GLN A C 1
ATOM 1830 O O . GLN A 1 224 ? -41.156 -1.763 6.477 1 31.19 224 GLN A O 1
ATOM 1835 N N . ASN A 1 225 ? -42.719 -2.072 5.156 1 30.2 225 ASN A N 1
ATOM 1836 C CA . ASN A 1 225 ? -43.25 -3.305 5.715 1 30.2 225 ASN A CA 1
ATOM 1837 C C . ASN A 1 225 ? -42.156 -4.285 6.102 1 30.2 225 ASN A C 1
ATOM 1839 O O . ASN A 1 225 ? -41.25 -4.535 5.312 1 30.2 225 ASN A O 1
ATOM 1843 N N . ASP A 1 226 ? -41.562 -4.477 7.414 1 35.81 226 ASP A N 1
ATOM 1844 C CA . ASP A 1 226 ? -40.812 -5.496 8.156 1 35.81 226 ASP A CA 1
ATOM 1845 C C . ASP A 1 226 ? -40.531 -6.707 7.281 1 35.81 226 ASP A C 1
ATOM 1847 O O . ASP A 1 226 ? -39.594 -7.465 7.559 1 35.81 226 ASP A O 1
ATOM 1851 N N . ASP A 1 227 ? -41.281 -7.094 6.363 1 39.81 227 ASP A N 1
ATOM 1852 C CA . ASP A 1 227 ? -41.375 -8.43 5.789 1 39.81 227 ASP A CA 1
ATOM 1853 C C . ASP A 1 227 ? -40.344 -8.617 4.684 1 39.81 227 ASP A C 1
ATOM 1855 O O . ASP A 1 227 ? -39.969 -9.75 4.352 1 39.81 227 ASP A O 1
ATOM 1859 N N . ASN A 1 228 ? -39.844 -7.496 3.639 1 42.28 228 ASN A N 1
ATOM 1860 C CA . ASN A 1 228 ? -39.062 -7.895 2.482 1 42.28 228 ASN A CA 1
ATOM 1861 C C . ASN A 1 228 ? -37.656 -7.305 2.541 1 42.28 228 ASN A C 1
ATOM 1863 O O . ASN A 1 228 ? -37.125 -6.863 1.524 1 42.28 228 ASN A O 1
ATOM 1867 N N . LYS A 1 229 ? -37 -6.836 3.537 1 52.03 229 LYS A N 1
ATOM 1868 C CA . LYS A 1 229 ? -35.594 -6.445 3.516 1 52.03 229 LYS A CA 1
ATOM 1869 C C . LYS A 1 229 ? -34.719 -7.559 2.938 1 52.03 229 LYS A C 1
ATOM 1871 O O . LYS A 1 229 ? -34.875 -8.727 3.314 1 52.03 229 LYS A O 1
ATOM 1876 N N . PRO A 1 230 ? -33.844 -7.113 2.004 1 63.31 230 PRO A N 1
ATOM 1877 C CA . PRO A 1 230 ? -33.031 -8.211 1.496 1 63.31 230 PRO A CA 1
ATOM 1878 C C . PRO A 1 230 ? -32.125 -8.82 2.572 1 63.31 230 PRO A C 1
ATOM 1880 O O . PRO A 1 230 ? -31.625 -8.102 3.451 1 63.31 230 PRO A O 1
ATOM 1883 N N . GLU A 1 231 ? -32.125 -9.953 2.656 1 72.81 231 GLU A N 1
ATOM 1884 C CA . GLU A 1 231 ? -31.453 -10.773 3.65 1 72.81 231 GLU A CA 1
ATOM 1885 C C . GLU A 1 231 ? -30 -10.336 3.812 1 72.81 231 GLU A C 1
ATOM 1887 O O . GLU A 1 231 ? -29.469 -10.344 4.922 1 72.81 231 GLU A O 1
ATOM 1892 N N . TYR A 1 232 ? -29.344 -9.75 2.725 1 82.44 232 TYR A N 1
ATOM 1893 C CA . TYR A 1 232 ? -27.922 -9.477 2.785 1 82.44 232 TYR A CA 1
ATOM 1894 C C . TYR A 1 232 ? -27.625 -8.016 2.451 1 82.44 232 TYR A C 1
ATOM 1896 O O . TYR A 1 232 ? -26.609 -7.707 1.843 1 82.44 232 TYR A O 1
ATOM 1904 N N . GLY A 1 233 ? -28.625 -7.223 2.771 1 75.94 233 GLY A N 1
ATOM 1905 C CA . GLY A 1 233 ? -28.422 -5.801 2.529 1 75.94 233 GLY A CA 1
ATOM 1906 C C . GLY A 1 233 ? -28.203 -5.469 1.065 1 75.94 233 GLY A C 1
ATOM 1907 O O . GLY A 1 233 ? -29 -5.855 0.208 1 75.94 233 GLY A O 1
ATOM 1908 N N . LEU A 1 234 ? -26.938 -4.789 0.831 1 82.38 234 LEU A N 1
ATOM 1909 C CA . LEU A 1 234 ? -26.641 -4.258 -0.493 1 82.38 234 LEU A CA 1
ATOM 1910 C C . LEU A 1 234 ? -25.875 -5.281 -1.327 1 82.38 234 LEU A C 1
ATOM 1912 O O . LEU A 1 234 ? -25.656 -5.074 -2.523 1 82.38 234 LEU A O 1
ATOM 1916 N N . TYR A 1 235 ? -25.578 -6.398 -0.814 1 90.81 235 TYR A N 1
ATOM 1917 C CA . TYR A 1 235 ? -24.609 -7.281 -1.467 1 90.81 235 TYR A CA 1
ATOM 1918 C C . TYR A 1 235 ? -25.328 -8.383 -2.24 1 90.81 235 TYR A C 1
ATOM 1920 O O . TYR A 1 235 ? -26.25 -9.008 -1.726 1 90.81 235 TYR A O 1
ATOM 1928 N N . GLN A 1 236 ? -24.906 -8.539 -3.449 1 92 236 GLN A N 1
ATOM 1929 C CA . GLN A 1 236 ? -25.297 -9.672 -4.273 1 92 236 GLN A CA 1
ATOM 1930 C C . GLN A 1 236 ? -24.219 -10.758 -4.266 1 92 236 GLN A C 1
ATOM 1932 O O . GLN A 1 236 ? -23.094 -10.516 -3.834 1 92 236 GLN A O 1
ATOM 1937 N N . ASN A 1 237 ? -24.688 -11.93 -4.664 1 94.31 237 ASN A N 1
ATOM 1938 C CA . ASN A 1 237 ? -23.734 -13.023 -4.754 1 94.31 237 ASN A CA 1
ATOM 1939 C C . ASN A 1 237 ? -22.891 -12.922 -6.023 1 94.31 237 ASN A C 1
ATOM 1941 O O . ASN A 1 237 ? -22.953 -13.797 -6.887 1 94.31 237 ASN A O 1
ATOM 1945 N N . THR A 1 238 ? -22.031 -11.93 -6.098 1 95.94 238 THR A N 1
ATOM 1946 C CA . THR A 1 238 ? -21.156 -11.672 -7.23 1 95.94 238 THR A CA 1
ATOM 1947 C C . THR A 1 238 ? -19.766 -11.242 -6.75 1 95.94 238 THR A C 1
ATOM 1949 O O . THR A 1 238 ? -19.625 -10.742 -5.629 1 95.94 238 THR A O 1
ATOM 1952 N N . LEU A 1 239 ? -18.812 -11.398 -7.586 1 97.19 239 LEU A N 1
ATOM 1953 C CA . LEU A 1 239 ? -17.469 -10.922 -7.281 1 97.19 239 LEU A CA 1
ATOM 1954 C C . LEU A 1 239 ? -17.438 -9.398 -7.156 1 97.19 239 LEU A C 1
ATOM 1956 O O . LEU A 1 239 ? -16.656 -8.852 -6.371 1 97.19 239 LEU A O 1
ATOM 1960 N N . PHE A 1 240 ? -18.297 -8.773 -7.879 1 95.19 240 PHE A N 1
ATOM 1961 C CA . PHE A 1 240 ? -18.375 -7.32 -7.836 1 95.19 240 PHE A CA 1
ATOM 1962 C C . PHE A 1 240 ? -18.75 -6.84 -6.438 1 95.19 240 PHE A C 1
ATOM 1964 O O . PHE A 1 240 ? -18.109 -5.926 -5.906 1 95.19 240 PHE A O 1
ATOM 1971 N N . SER A 1 241 ? -19.672 -7.477 -5.797 1 93.25 241 SER A N 1
ATOM 1972 C CA . SER A 1 241 ? -20.078 -7.137 -4.434 1 93.25 241 SER A CA 1
ATOM 1973 C C . SER A 1 241 ? -19 -7.555 -3.43 1 93.25 241 SER A C 1
ATOM 1975 O O . SER A 1 241 ? -18.719 -6.82 -2.48 1 93.25 241 SER A O 1
ATOM 1977 N N . ALA A 1 242 ? -18.484 -8.695 -3.682 1 96.31 242 ALA A N 1
ATOM 1978 C CA . ALA A 1 242 ? -17.469 -9.227 -2.775 1 96.31 242 ALA A CA 1
ATOM 1979 C C . ALA A 1 242 ? -16.25 -8.305 -2.725 1 96.31 242 ALA A C 1
ATOM 1981 O O . ALA A 1 242 ? -15.641 -8.141 -1.668 1 96.31 242 ALA A O 1
ATOM 1982 N N . ALA A 1 243 ? -15.93 -7.703 -3.84 1 96.38 243 ALA A N 1
ATOM 1983 C CA . ALA A 1 243 ? -14.758 -6.836 -3.953 1 96.38 243 ALA A CA 1
ATOM 1984 C C . ALA A 1 243 ? -14.914 -5.586 -3.086 1 96.38 243 ALA A C 1
ATOM 1986 O O . ALA A 1 243 ? -13.922 -4.961 -2.703 1 96.38 243 ALA A O 1
ATOM 1987 N N . MET A 1 244 ? -16.109 -5.234 -2.697 1 93.69 244 MET A N 1
ATOM 1988 C CA . MET A 1 244 ? -16.391 -3.996 -1.973 1 93.69 244 MET A CA 1
ATOM 1989 C C . MET A 1 244 ? -16.5 -4.254 -0.474 1 93.69 244 MET A C 1
ATOM 1991 O O . MET A 1 244 ? -16.328 -3.34 0.333 1 93.69 244 MET A O 1
ATOM 1995 N N . PHE A 1 245 ? -16.75 -5.418 -0.165 1 94.75 245 PHE A N 1
ATOM 1996 C CA . PHE A 1 245 ? -17.125 -5.773 1.198 1 94.75 245 PHE A CA 1
ATOM 1997 C C . PHE A 1 245 ? -15.984 -5.508 2.164 1 94.75 245 PHE A C 1
ATOM 1999 O O . PHE A 1 245 ? -16.188 -4.93 3.236 1 94.75 245 PHE A O 1
ATOM 2006 N N . PRO A 1 246 ? -14.672 -5.867 1.819 1 95.38 246 PRO A N 1
ATOM 2007 C CA . PRO A 1 246 ? -13.578 -5.625 2.762 1 95.38 246 PRO A CA 1
ATOM 2008 C C . PRO A 1 246 ? -13.445 -4.156 3.15 1 95.38 246 PRO A C 1
ATOM 2010 O O . PRO A 1 246 ? -13.156 -3.844 4.309 1 95.38 246 PRO A O 1
ATOM 2013 N N . ARG A 1 247 ? -13.617 -3.293 2.189 1 93.06 247 ARG A N 1
ATOM 2014 C CA . ARG A 1 247 ? -13.555 -1.868 2.502 1 93.06 247 ARG A CA 1
ATOM 2015 C C . ARG A 1 247 ? -14.664 -1.474 3.473 1 93.06 247 ARG A C 1
ATOM 2017 O O . ARG A 1 247 ? -14.445 -0.66 4.375 1 93.06 247 ARG A O 1
ATOM 2024 N N . HIS A 1 248 ? -15.82 -2.002 3.365 1 90.88 248 HIS A N 1
ATOM 2025 C CA . HIS A 1 248 ? -16.922 -1.714 4.27 1 90.88 248 HIS A CA 1
ATOM 2026 C C . HIS A 1 248 ? -16.641 -2.254 5.672 1 90.88 248 HIS A C 1
ATOM 2028 O O . HIS A 1 248 ? -16.984 -1.615 6.668 1 90.88 248 HIS A O 1
ATOM 2034 N N . VAL A 1 249 ? -16.062 -3.385 5.695 1 91 249 VAL A N 1
ATOM 2035 C CA . VAL A 1 249 ? -15.672 -3.949 6.98 1 91 249 VAL A CA 1
ATOM 2036 C C . VAL A 1 249 ? -14.672 -3.02 7.664 1 91 249 VAL A C 1
ATOM 2038 O O . VAL A 1 249 ? -14.797 -2.732 8.859 1 91 249 VAL A O 1
ATOM 2041 N N . ASN A 1 250 ? -13.766 -2.506 6.941 1 87.44 250 ASN A N 1
ATOM 2042 C CA . ASN A 1 250 ? -12.742 -1.619 7.5 1 87.44 250 ASN A CA 1
ATOM 2043 C C . ASN A 1 250 ? -13.344 -0.296 7.961 1 87.44 250 ASN A C 1
ATOM 2045 O O . ASN A 1 250 ? -12.883 0.295 8.938 1 87.44 250 ASN A O 1
ATOM 2049 N N . GLU A 1 251 ? -14.312 0.085 7.285 1 83.19 251 GLU A N 1
ATOM 2050 C CA . GLU A 1 251 ? -14.906 1.385 7.582 1 83.19 251 GLU A CA 1
ATOM 2051 C C . GLU A 1 251 ? -15.906 1.283 8.727 1 83.19 251 GLU A C 1
ATOM 2053 O O . GLU A 1 251 ? -15.875 2.092 9.656 1 83.19 251 GLU A O 1
ATOM 2058 N N . HIS A 1 252 ? -16.609 0.268 8.688 1 78.69 252 HIS A N 1
ATOM 2059 C CA . HIS A 1 252 ? -17.734 0.198 9.609 1 78.69 252 HIS A CA 1
ATOM 2060 C C . HIS A 1 252 ? -17.453 -0.779 10.75 1 78.69 252 HIS A C 1
ATOM 2062 O O . HIS A 1 252 ? -18.125 -0.73 11.789 1 78.69 252 HIS A O 1
ATOM 2068 N N . GLY A 1 253 ? -16.656 -1.729 10.484 1 72.75 253 GLY A N 1
ATOM 2069 C CA . GLY A 1 253 ? -16.328 -2.684 11.531 1 72.75 253 GLY A CA 1
ATOM 2070 C C . GLY A 1 253 ? -15.789 -2.027 12.789 1 72.75 253 GLY A C 1
ATOM 2071 O O . GLY A 1 253 ? -16.094 -2.471 13.898 1 72.75 253 GLY A O 1
ATOM 2072 N N . THR A 1 254 ? -15.133 -0.983 12.602 1 66.94 254 THR A N 1
ATOM 2073 C CA . THR A 1 254 ? -14.57 -0.236 13.719 1 66.94 254 THR A CA 1
ATOM 2074 C C . THR A 1 254 ? -15.688 0.33 14.602 1 66.94 254 THR A C 1
ATOM 2076 O O . THR A 1 254 ? -15.625 0.245 15.828 1 66.94 254 THR A O 1
ATOM 2079 N N . ASP A 1 255 ? -16.656 0.79 14 1 65.75 255 ASP A N 1
ATOM 2080 C CA . ASP A 1 255 ? -17.766 1.381 14.727 1 65.75 255 ASP A CA 1
ATOM 2081 C C . ASP A 1 255 ? -18.578 0.309 15.461 1 65.75 255 ASP A C 1
ATOM 2083 O O . ASP A 1 255 ? -19 0.515 16.594 1 65.75 255 ASP A O 1
ATOM 2087 N N . MET A 1 256 ? -18.594 -0.716 14.867 1 62.19 256 MET A N 1
ATOM 2088 C CA . MET A 1 256 ? -19.391 -1.805 15.414 1 62.19 256 MET A CA 1
ATOM 2089 C C . MET A 1 256 ? -18.656 -2.498 16.562 1 62.19 256 MET A C 1
ATOM 2091 O O . MET A 1 256 ? -19.281 -3.033 17.469 1 62.19 256 MET A O 1
ATOM 2095 N N . SER A 1 257 ? -17.391 -2.527 16.484 1 61.62 257 SER A N 1
ATOM 2096 C CA . SER A 1 257 ? -16.578 -3.141 17.531 1 61.62 257 SER A CA 1
ATOM 2097 C C . SER A 1 257 ? -16.641 -2.34 18.828 1 61.62 257 SER A C 1
ATOM 2099 O O . SER A 1 257 ? -16.562 -2.908 19.906 1 61.62 257 SER A O 1
ATOM 2101 N N . LYS A 1 258 ? -16.875 -1.166 18.688 1 62.44 258 LYS A N 1
ATOM 2102 C CA . LYS A 1 258 ? -16.938 -0.297 19.859 1 62.44 258 LYS A CA 1
ATOM 2103 C C . LYS A 1 258 ? -18.188 -0.591 20.703 1 62.44 258 LYS A C 1
ATOM 2105 O O . LYS A 1 258 ? -18.156 -0.472 21.922 1 62.44 258 LYS A O 1
ATOM 2110 N N . THR A 1 259 ? -19.141 -0.989 20.062 1 56.09 259 THR A N 1
ATOM 2111 C CA . THR A 1 259 ? -20.406 -1.246 20.766 1 56.09 259 THR A CA 1
ATOM 2112 C C . THR A 1 259 ? -20.328 -2.551 21.547 1 56.09 259 THR A C 1
ATOM 2114 O O . THR A 1 259 ? -21.016 -2.713 22.562 1 56.09 259 THR A O 1
ATOM 2117 N N . LYS A 1 260 ? -19.578 -3.365 21.094 1 56.16 260 LYS A N 1
ATOM 2118 C CA . LYS A 1 260 ? -19.547 -4.66 21.766 1 56.16 260 LYS A CA 1
ATOM 2119 C C . LYS A 1 260 ? -18.25 -4.82 22.562 1 56.16 260 LYS A C 1
ATOM 2121 O O . LYS A 1 260 ? -17.922 -5.926 23.016 1 56.16 260 LYS A O 1
ATOM 2126 N N . GLU A 1 261 ? -17.641 -3.734 22.703 1 59.75 261 GLU A N 1
ATOM 2127 C CA . GLU A 1 261 ? -16.422 -3.73 23.5 1 59.75 261 GLU A CA 1
ATOM 2128 C C . GLU A 1 261 ? -15.359 -4.645 22.875 1 59.75 261 GLU A C 1
ATOM 2130 O O . GLU A 1 261 ? -14.562 -5.25 23.594 1 59.75 261 GLU A O 1
ATOM 2135 N N . GLU A 1 262 ? -15.609 -4.945 21.562 1 67 262 GLU A N 1
ATOM 2136 C CA . GLU A 1 262 ? -14.539 -5.668 20.875 1 67 262 GLU A CA 1
ATOM 2137 C C . GLU A 1 262 ? -13.391 -4.73 20.5 1 67 262 GLU A C 1
ATOM 2139 O O . GLU A 1 262 ? -13.617 -3.689 19.875 1 67 262 GLU A O 1
ATOM 2144 N N . VAL A 1 263 ? -12.32 -5.152 21.031 1 71.06 263 VAL A N 1
ATOM 2145 C CA . VAL A 1 263 ? -11.188 -4.25 20.859 1 71.06 263 VAL A CA 1
ATOM 2146 C C . VAL A 1 263 ? -10.352 -4.688 19.656 1 71.06 263 VAL A C 1
ATOM 2148 O O . VAL A 1 263 ? -9.938 -5.848 19.562 1 71.06 263 VAL A O 1
ATOM 2151 N N . ILE A 1 264 ? -10.375 -3.838 18.656 1 77.44 264 ILE A N 1
ATOM 2152 C CA . ILE A 1 264 ? -9.414 -4.004 17.562 1 77.44 264 ILE A CA 1
ATOM 2153 C C . ILE A 1 264 ? -8.016 -3.631 18.047 1 77.44 264 ILE A C 1
ATOM 2155 O O . ILE A 1 264 ? -7.762 -2.48 18.422 1 77.44 264 ILE A O 1
ATOM 2159 N N . ASN A 1 265 ? -7.176 -4.617 18.062 1 77.56 265 ASN A N 1
ATOM 2160 C CA . ASN A 1 265 ? -5.844 -4.406 18.609 1 77.56 265 ASN A CA 1
ATOM 2161 C C . ASN A 1 265 ? -4.871 -3.891 17.562 1 77.56 265 ASN A C 1
ATOM 2163 O O . ASN A 1 265 ? -4.02 -3.047 17.859 1 77.56 265 ASN A O 1
ATOM 2167 N N . LEU A 1 266 ? -5.059 -4.453 16.391 1 86.06 266 LEU A N 1
ATOM 2168 C CA . LEU A 1 266 ? -4.168 -4.09 15.297 1 86.06 266 LEU A CA 1
ATOM 2169 C C . LEU A 1 266 ? -4.961 -3.822 14.016 1 86.06 266 LEU A C 1
ATOM 2171 O O . LEU A 1 266 ? -6.035 -4.391 13.82 1 86.06 266 LEU A O 1
ATOM 2175 N N . PRO A 1 267 ? -4.414 -2.955 13.203 1 84.75 267 PRO A N 1
ATOM 2176 C CA . PRO A 1 267 ? -5.094 -2.672 11.938 1 84.75 267 PRO A CA 1
ATOM 2177 C C . PRO A 1 267 ? -5.316 -3.928 11.094 1 84.75 267 PRO A C 1
ATOM 2179 O O . PRO A 1 267 ? -6.277 -3.994 10.32 1 84.75 267 PRO A O 1
ATOM 2182 N N . SER A 1 268 ? -4.496 -4.914 11.328 1 92.12 268 SER A N 1
ATOM 2183 C CA . SER A 1 268 ? -4.559 -6.133 10.523 1 92.12 268 SER A CA 1
ATOM 2184 C C . SER A 1 268 ? -5.727 -7.016 10.953 1 92.12 268 SER A C 1
ATOM 2186 O O . SER A 1 268 ? -6.113 -7.934 10.227 1 92.12 268 SER A O 1
ATOM 2188 N N . ASP A 1 269 ? -6.344 -6.734 12.07 1 91.25 269 ASP A N 1
ATOM 2189 C CA . ASP A 1 269 ? -7.359 -7.625 12.633 1 91.25 269 ASP A CA 1
ATOM 2190 C C . ASP A 1 269 ? -8.547 -7.766 11.688 1 91.25 269 ASP A C 1
ATOM 2192 O O . ASP A 1 269 ? -9.031 -8.875 11.453 1 91.25 269 ASP A O 1
ATOM 2196 N N . LEU A 1 270 ? -8.93 -6.727 11.109 1 91.56 270 LEU A N 1
ATOM 2197 C CA . LEU A 1 270 ? -10.117 -6.758 10.266 1 91.56 270 LEU A CA 1
ATOM 2198 C C . LEU A 1 270 ? -9.828 -7.469 8.953 1 91.56 270 LEU A C 1
ATOM 2200 O O . LEU A 1 270 ? -10.688 -8.18 8.422 1 91.56 270 LEU A O 1
ATOM 2204 N N . ASP A 1 271 ? -8.641 -7.254 8.406 1 94.81 271 ASP A N 1
ATOM 2205 C CA . ASP A 1 271 ? -8.258 -7.977 7.199 1 94.81 271 ASP A CA 1
ATOM 2206 C C . ASP A 1 271 ? -8.164 -9.477 7.461 1 94.81 271 ASP A C 1
ATOM 2208 O O . ASP A 1 271 ? -8.609 -10.281 6.641 1 94.81 271 ASP A O 1
ATOM 2212 N N . LEU A 1 272 ? -7.57 -9.781 8.57 1 96 272 LEU A N 1
ATOM 2213 C CA . LEU A 1 272 ? -7.43 -11.195 8.906 1 96 272 LEU A CA 1
ATOM 2214 C C . LEU A 1 272 ? -8.797 -11.852 9.078 1 96 272 LEU A C 1
ATOM 2216 O O . LEU A 1 272 ? -8.992 -12.992 8.656 1 96 272 LEU A O 1
ATOM 2220 N N . LEU A 1 273 ? -9.625 -11.117 9.648 1 94.06 273 LEU A N 1
ATOM 2221 C CA . LEU A 1 273 ? -10.984 -11.617 9.828 1 94.06 273 LEU A CA 1
ATOM 2222 C C . LEU A 1 273 ? -11.664 -11.844 8.477 1 94.06 273 LEU A C 1
ATOM 2224 O O . LEU A 1 273 ? -12.219 -12.922 8.234 1 94.06 273 LEU A O 1
ATOM 2228 N N . CYS A 1 274 ? -11.594 -10.859 7.605 1 95.06 274 CYS A N 1
ATOM 2229 C CA . CYS A 1 274 ? -12.172 -10.977 6.273 1 95.06 274 CYS A CA 1
ATOM 2230 C C . CYS A 1 274 ? -11.539 -12.117 5.492 1 95.06 274 CYS A C 1
ATOM 2232 O O . CYS A 1 274 ? -12.234 -12.914 4.859 1 95.06 274 CYS A O 1
ATOM 2234 N N . SER A 1 275 ? -10.25 -12.188 5.547 1 96.75 275 SER A N 1
ATOM 2235 C CA . SER A 1 275 ? -9.5 -13.195 4.805 1 96.75 275 SER A CA 1
ATOM 2236 C C . SER A 1 275 ? -9.875 -14.609 5.246 1 96.75 275 SER A C 1
ATOM 2238 O O . SER A 1 275 ? -9.938 -15.523 4.43 1 96.75 275 SER A O 1
ATOM 2240 N N . HIS A 1 276 ? -10.148 -14.727 6.484 1 95.5 276 HIS A N 1
ATOM 2241 C CA . HIS A 1 276 ? -10.5 -16.016 7.059 1 95.5 276 HIS A CA 1
ATOM 2242 C C . HIS A 1 276 ? -11.797 -16.547 6.465 1 95.5 276 HIS A C 1
ATOM 2244 O O . HIS A 1 276 ? -11.914 -17.75 6.199 1 95.5 276 HIS A O 1
ATOM 2250 N N . TYR A 1 277 ? -12.68 -15.734 6.172 1 95.62 277 TYR A N 1
ATOM 2251 C CA . TYR A 1 277 ? -14.008 -16.188 5.762 1 95.62 277 TYR A CA 1
ATOM 2252 C C . TYR A 1 277 ? -14.195 -16.016 4.258 1 95.62 277 TYR A C 1
ATOM 2254 O O . TYR A 1 277 ? -15.117 -16.594 3.672 1 95.62 277 TYR A O 1
ATOM 2262 N N . MET A 1 278 ? -13.359 -15.188 3.658 1 97.19 278 MET A N 1
ATOM 2263 C CA . MET A 1 278 ? -13.641 -14.812 2.277 1 97.19 278 MET A CA 1
ATOM 2264 C C . MET A 1 278 ? -12.469 -15.164 1.367 1 97.19 278 MET A C 1
ATOM 2266 O O . MET A 1 278 ? -12.328 -14.609 0.279 1 97.19 278 MET A O 1
ATOM 2270 N N . GLU A 1 279 ? -11.594 -16.016 1.75 1 97.06 279 GLU A N 1
ATOM 2271 C CA . GLU A 1 279 ? -10.367 -16.297 1.004 1 97.06 279 GLU A CA 1
ATOM 2272 C C . GLU A 1 279 ? -10.68 -16.734 -0.427 1 97.06 279 GLU A C 1
ATOM 2274 O O . GLU A 1 279 ? -10 -16.312 -1.367 1 97.06 279 GLU A O 1
ATOM 2279 N N . THR A 1 280 ? -11.734 -17.5 -0.639 1 96.81 280 THR A N 1
ATOM 2280 C CA . THR A 1 280 ? -12.062 -18.016 -1.964 1 96.81 280 THR A CA 1
ATOM 2281 C C . THR A 1 280 ? -12.523 -16.891 -2.887 1 96.81 280 THR A C 1
ATOM 2283 O O . THR A 1 280 ? -11.961 -16.688 -3.963 1 96.81 280 THR A O 1
ATOM 2286 N N . VAL A 1 281 ? -13.484 -16.188 -2.426 1 97.44 281 VAL A N 1
ATOM 2287 C CA . VAL A 1 281 ? -14.102 -15.195 -3.301 1 97.44 281 VAL A CA 1
ATOM 2288 C C . VAL A 1 281 ? -13.141 -14.039 -3.547 1 97.44 281 VAL A C 1
ATOM 2290 O O . VAL A 1 281 ? -13.109 -13.469 -4.641 1 97.44 281 VAL A O 1
ATOM 2293 N N . LEU A 1 282 ? -12.344 -13.648 -2.549 1 98.19 282 LEU A N 1
ATOM 2294 C CA . LEU A 1 282 ? -11.398 -12.555 -2.734 1 98.19 282 LEU A CA 1
ATOM 2295 C C . LEU A 1 282 ? -10.266 -12.969 -3.668 1 98.19 282 LEU A C 1
ATOM 2297 O O . LEU A 1 282 ? -9.766 -12.148 -4.445 1 98.19 282 LEU A O 1
ATOM 2301 N N . SER A 1 283 ? -9.852 -14.234 -3.58 1 97.88 283 SER A N 1
ATOM 2302 C CA . SER A 1 283 ? -8.867 -14.742 -4.539 1 97.88 283 SER A CA 1
ATOM 2303 C C . SER A 1 283 ? -9.414 -14.695 -5.961 1 97.88 283 SER A C 1
ATOM 2305 O O . SER A 1 283 ? -8.688 -14.352 -6.898 1 97.88 283 SER A O 1
ATOM 2307 N N . MET A 1 284 ? -10.68 -15.023 -6.109 1 97.56 284 MET A N 1
ATOM 2308 C CA . MET A 1 284 ? -11.32 -14.984 -7.422 1 97.56 284 MET A C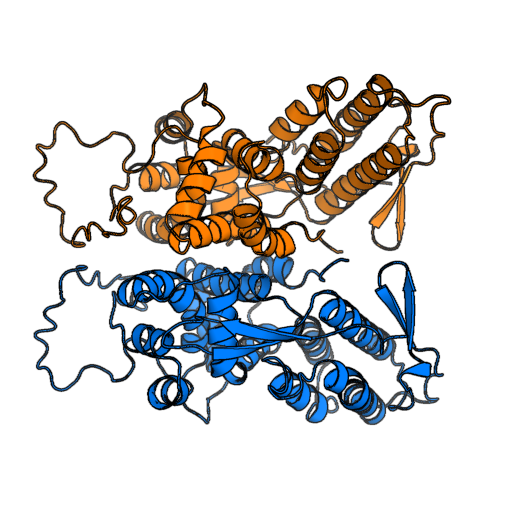A 1
ATOM 2309 C C . MET A 1 284 ? -11.383 -13.555 -7.957 1 97.56 284 MET A C 1
ATOM 2311 O O . MET A 1 284 ? -11.203 -13.328 -9.156 1 97.56 284 MET A O 1
ATOM 2315 N N . VAL A 1 285 ? -11.648 -12.594 -7.055 1 98 285 VAL A N 1
ATOM 2316 C CA . VAL A 1 285 ? -11.68 -11.188 -7.453 1 98 285 VAL A CA 1
ATOM 2317 C C . VAL A 1 285 ? -10.336 -10.797 -8.062 1 98 285 VAL A C 1
ATOM 2319 O O . VAL A 1 285 ? -10.281 -10.234 -9.164 1 98 285 VAL A O 1
ATOM 2322 N N . LEU A 1 286 ? -9.289 -11.094 -7.336 1 98.19 286 LEU A N 1
ATOM 2323 C CA . LEU A 1 286 ? -7.965 -10.727 -7.816 1 98.19 286 LEU A CA 1
ATOM 2324 C C . LEU A 1 286 ? -7.648 -11.445 -9.125 1 98.19 286 LEU A C 1
ATOM 2326 O O . LEU A 1 286 ? -7.078 -10.844 -10.039 1 98.19 286 LEU A O 1
ATOM 2330 N N . HIS A 1 287 ? -8.031 -12.703 -9.203 1 97.88 287 HIS A N 1
ATOM 2331 C CA . HIS A 1 287 ? -7.812 -13.484 -10.414 1 97.88 287 HIS A CA 1
ATOM 2332 C C . HIS A 1 287 ? -8.477 -12.82 -11.617 1 97.88 287 HIS A C 1
ATOM 2334 O O . HIS A 1 287 ? -7.848 -12.664 -12.672 1 97.88 287 HIS A O 1
ATOM 2340 N N . GLU A 1 288 ? -9.68 -12.398 -11.477 1 97.56 288 GLU A N 1
ATOM 2341 C CA . GLU A 1 288 ? -10.406 -11.773 -12.578 1 97.56 288 GLU A CA 1
ATOM 2342 C C . GLU A 1 288 ? -9.781 -10.438 -12.969 1 97.56 288 GLU A C 1
ATOM 2344 O O . GLU A 1 288 ? -9.734 -10.078 -14.148 1 97.56 288 GLU A O 1
ATOM 2349 N N . LEU A 1 289 ? -9.32 -9.75 -12.055 1 97.25 289 LEU A N 1
ATOM 2350 C CA . LEU A 1 289 ? -8.711 -8.453 -12.344 1 97.25 289 LEU A CA 1
ATOM 2351 C C . LEU A 1 289 ? -7.438 -8.625 -13.164 1 97.25 289 LEU A C 1
ATOM 2353 O O . LEU A 1 289 ? -7.105 -7.762 -13.984 1 97.25 289 LEU A O 1
ATOM 2357 N N . TYR A 1 290 ? -6.758 -9.703 -12.961 1 96.62 290 TYR A N 1
ATOM 2358 C CA . TYR A 1 290 ? -5.516 -9.938 -13.688 1 96.62 290 TYR A CA 1
ATOM 2359 C C . TYR A 1 290 ? -5.777 -10.688 -14.992 1 96.62 290 TYR A C 1
ATOM 2361 O O . TYR A 1 290 ? -5.152 -10.398 -16.016 1 96.62 290 TYR A O 1
ATOM 2369 N N . CYS A 1 291 ? -6.754 -11.625 -14.969 1 95.25 291 CYS A N 1
ATOM 2370 C CA . CYS A 1 291 ? -6.738 -12.648 -16.016 1 95.25 291 CYS A CA 1
ATOM 2371 C C . CYS A 1 291 ? -7.969 -12.539 -16.906 1 95.25 291 CYS A C 1
ATOM 2373 O O . CYS A 1 291 ? -8.047 -13.195 -17.938 1 95.25 291 CYS A O 1
ATOM 2375 N N . SER A 1 292 ? -8.93 -11.758 -16.562 1 95.12 292 SER A N 1
ATOM 2376 C CA . SER A 1 292 ? -10.172 -11.719 -17.328 1 95.12 292 SER A CA 1
ATOM 2377 C C . SER A 1 292 ? -9.93 -11.211 -18.75 1 95.12 292 SER A C 1
ATOM 2379 O O . SER A 1 292 ? -9.18 -10.25 -18.953 1 95.12 292 SER A O 1
ATOM 2381 N N . ASP A 1 293 ? -10.625 -11.734 -19.688 1 91.94 293 ASP A N 1
ATOM 2382 C CA . ASP A 1 293 ? -10.539 -11.312 -21.094 1 91.94 293 ASP A CA 1
ATOM 2383 C C . ASP A 1 293 ? -11.406 -10.078 -21.344 1 91.94 293 ASP A C 1
ATOM 2385 O O . ASP A 1 293 ? -11.312 -9.453 -22.391 1 91.94 293 ASP A O 1
ATOM 2389 N N . PHE A 1 294 ? -12.133 -9.68 -20.391 1 92.81 294 PHE A N 1
ATOM 2390 C CA . PHE A 1 294 ? -13.031 -8.539 -20.531 1 92.81 294 PHE A CA 1
ATOM 2391 C C . PHE A 1 294 ? -12.336 -7.25 -20.141 1 92.81 294 PHE A C 1
ATOM 2393 O O . PHE A 1 294 ? -12.914 -6.168 -20.234 1 92.81 294 PHE A O 1
ATOM 2400 N N . MET A 1 295 ? -11.102 -7.383 -19.766 1 94.31 295 MET A N 1
ATOM 2401 C CA . MET A 1 295 ? -10.344 -6.203 -19.359 1 94.31 295 MET A CA 1
ATOM 2402 C C . MET A 1 295 ? -10.086 -5.289 -20.562 1 94.31 295 MET A C 1
ATOM 2404 O O . MET A 1 295 ? -9.523 -5.719 -21.562 1 94.31 295 MET A O 1
ATOM 2408 N N . THR A 1 296 ? -10.5 -4.086 -20.406 1 93.38 296 THR A N 1
ATOM 2409 C CA . THR A 1 296 ? -10.219 -3.109 -21.453 1 93.38 296 THR A CA 1
ATOM 2410 C C . THR A 1 296 ? -8.93 -2.354 -21.141 1 93.38 296 THR A C 1
ATOM 2412 O O . THR A 1 296 ? -8.516 -2.266 -19.984 1 93.38 296 THR A O 1
ATOM 2415 N N . THR A 1 297 ? -8.43 -1.812 -22.141 1 92.06 297 THR A N 1
ATOM 2416 C CA . THR A 1 297 ? -7.195 -1.05 -22 1 92.06 297 THR A CA 1
ATOM 2417 C C . THR A 1 297 ? -7.398 0.132 -21.047 1 92.06 297 THR A C 1
ATOM 2419 O O . THR A 1 297 ? -6.551 0.402 -20.203 1 92.06 297 THR A O 1
ATOM 2422 N N . LYS A 1 298 ? -8.5 0.789 -21.156 1 88.94 298 LYS A N 1
ATOM 2423 C CA . LYS A 1 298 ? -8.781 1.966 -20.344 1 88.94 298 LYS A CA 1
ATOM 2424 C C . LYS A 1 298 ? -8.953 1.585 -18.875 1 88.94 298 LYS A C 1
ATOM 2426 O O . LYS A 1 298 ? -8.492 2.297 -17.984 1 88.94 298 LYS A O 1
ATOM 2431 N N . LEU A 1 299 ? -9.633 0.495 -18.656 1 92.56 299 LEU A N 1
ATOM 2432 C CA . LEU A 1 299 ? -9.805 0.03 -17.281 1 92.56 299 LEU A CA 1
ATOM 2433 C C . LEU A 1 299 ? -8.461 -0.373 -16.672 1 92.56 299 LEU A C 1
ATOM 2435 O O . LEU A 1 299 ? -8.18 -0.053 -15.516 1 92.56 299 LEU A O 1
ATOM 2439 N N . TRP A 1 300 ? -7.688 -1.018 -17.484 1 92.62 300 TRP A N 1
ATOM 2440 C CA . TRP A 1 300 ? -6.383 -1.448 -16.984 1 92.62 300 TRP A CA 1
ATOM 2441 C C . TRP A 1 300 ? -5.527 -0.25 -16.594 1 92.62 300 TRP A C 1
ATOM 2443 O O . TRP A 1 300 ? -4.824 -0.286 -15.586 1 92.62 300 TRP A O 1
ATOM 2453 N N . LEU A 1 301 ? -5.613 0.777 -17.281 1 87.38 301 LEU A N 1
ATOM 2454 C CA . LEU A 1 301 ? -4.836 1.972 -16.969 1 87.38 301 LEU A CA 1
ATOM 2455 C C . LEU A 1 301 ? -5.211 2.523 -15.602 1 87.38 301 LEU A C 1
ATOM 2457 O O . LEU A 1 301 ? -4.344 2.986 -14.852 1 87.38 301 LEU A O 1
ATOM 2461 N N . MET A 1 302 ? -6.426 2.42 -15.289 1 85.88 302 MET A N 1
ATOM 2462 C CA . MET A 1 302 ? -6.887 2.889 -13.984 1 85.88 302 MET A CA 1
ATOM 2463 C C . MET A 1 302 ? -6.414 1.959 -12.875 1 85.88 302 MET A C 1
ATOM 2465 O O . MET A 1 302 ? -5.992 2.418 -11.812 1 85.88 302 MET A O 1
ATOM 2469 N N . LEU A 1 303 ? -6.418 0.677 -13.234 1 92.75 303 LEU A N 1
ATOM 2470 C CA . LEU A 1 303 ? -6.055 -0.314 -12.227 1 92.75 303 LEU A CA 1
ATOM 2471 C C . LEU A 1 303 ? -4.539 -0.396 -12.07 1 92.75 303 LEU A C 1
ATOM 2473 O O . LEU A 1 303 ? -4.043 -0.841 -11.031 1 92.75 303 LEU A O 1
ATOM 2477 N N . GLU A 1 304 ? -3.842 0.051 -13.055 1 91.44 304 GLU A N 1
ATOM 2478 C CA . GLU A 1 304 ? -2.385 -0.03 -13.047 1 91.44 304 GLU A CA 1
ATOM 2479 C C . GLU A 1 304 ? -1.789 0.793 -11.906 1 91.44 304 GLU A C 1
ATOM 2481 O O . GLU A 1 304 ? -0.797 0.391 -11.297 1 91.44 304 GLU A O 1
ATOM 2486 N N . GLU A 1 305 ? -2.357 1.93 -11.594 1 88.25 305 GLU A N 1
ATOM 2487 C CA . GLU A 1 305 ? -1.867 2.752 -10.492 1 88.25 305 GLU A CA 1
ATOM 2488 C C . GLU A 1 305 ? -2.051 2.047 -9.148 1 88.25 305 GLU A C 1
ATOM 2490 O O . GLU A 1 305 ? -1.198 2.148 -8.266 1 88.25 305 GLU A O 1
ATOM 2495 N N . LEU A 1 306 ? -3.158 1.396 -9.094 1 91.31 306 LEU A N 1
ATOM 2496 C CA . LEU A 1 306 ? -3.434 0.607 -7.898 1 91.31 306 LEU A CA 1
ATOM 2497 C C . LEU A 1 306 ? -2.457 -0.558 -7.777 1 91.31 306 LEU A C 1
ATOM 2499 O O . LEU A 1 306 ? -1.905 -0.801 -6.703 1 91.31 306 LEU A O 1
ATOM 2503 N N . PHE A 1 307 ? -2.162 -1.174 -8.867 1 93 307 PHE A N 1
ATOM 2504 C CA . PHE A 1 307 ? -1.343 -2.381 -8.859 1 93 307 PHE A CA 1
ATOM 2505 C C . PHE A 1 307 ? 0.138 -2.029 -8.781 1 93 307 PHE A C 1
ATOM 2507 O O . PHE A 1 307 ? 0.957 -2.861 -8.375 1 93 307 PHE A O 1
ATOM 2514 N N . GLU A 1 308 ? 0.443 -0.857 -9.125 1 88.56 308 GLU A N 1
ATOM 2515 C CA . GLU A 1 308 ? 1.831 -0.433 -8.969 1 88.56 308 GLU A CA 1
ATOM 2516 C C . GLU A 1 308 ? 2.281 -0.536 -7.512 1 88.56 308 GLU A C 1
ATOM 2518 O O . GLU A 1 308 ? 3.365 -1.05 -7.227 1 88.56 308 GLU A O 1
ATOM 2523 N N . ALA A 1 309 ? 1.428 -0.088 -6.691 1 88 309 ALA A N 1
ATOM 2524 C CA . ALA A 1 309 ? 1.729 -0.165 -5.266 1 88 309 ALA A CA 1
ATOM 2525 C C . ALA A 1 309 ? 1.547 -1.588 -4.742 1 88 309 ALA A C 1
ATOM 2527 O O . ALA A 1 309 ? 2.369 -2.082 -3.967 1 88 309 ALA A O 1
ATOM 2528 N N . TYR A 1 310 ? 0.623 -2.26 -5.234 1 93.25 310 TYR A N 1
ATOM 2529 C CA . TYR A 1 310 ? 0.273 -3.58 -4.727 1 93.25 310 TYR A CA 1
ATOM 2530 C C . TYR A 1 310 ? 1.299 -4.621 -5.16 1 93.25 310 TYR A C 1
ATOM 2532 O O . TYR A 1 310 ? 1.6 -5.555 -4.414 1 93.25 310 TYR A O 1
ATOM 2540 N N . SER A 1 311 ? 1.777 -4.461 -6.375 1 92.25 311 SER A N 1
ATOM 2541 C CA . SER A 1 311 ? 2.605 -5.504 -6.973 1 92.25 311 SER A CA 1
ATOM 2542 C C . SER A 1 311 ? 4.066 -5.352 -6.562 1 92.25 311 SER A C 1
ATOM 2544 O O . SER A 1 311 ? 4.902 -6.188 -6.906 1 92.25 311 SER A O 1
ATOM 2546 N N . THR A 1 312 ? 4.312 -4.316 -5.809 1 89.75 312 THR A N 1
ATOM 2547 C CA . THR A 1 312 ? 5.672 -4.184 -5.301 1 89.75 312 THR A CA 1
ATOM 2548 C C . THR A 1 312 ? 5.996 -5.305 -4.316 1 89.75 312 THR A C 1
ATOM 2550 O O . THR A 1 312 ? 5.23 -5.566 -3.389 1 89.75 312 THR A O 1
ATOM 2553 N N . PRO A 1 313 ? 7.117 -5.93 -4.578 1 84.81 313 PRO A N 1
ATOM 2554 C CA . PRO A 1 313 ? 7.477 -7.004 -3.648 1 84.81 313 PRO A CA 1
ATOM 2555 C C . PRO A 1 313 ? 7.812 -6.488 -2.252 1 84.81 313 PRO A C 1
ATOM 2557 O O . PRO A 1 313 ? 8.383 -5.402 -2.111 1 84.81 313 PRO A O 1
ATOM 2560 N N . GLU A 1 314 ? 7.434 -7.289 -1.305 1 83 314 GLU A N 1
ATOM 2561 C CA . GLU A 1 314 ? 7.824 -6.953 0.062 1 83 314 GLU A CA 1
ATOM 2562 C C . GLU A 1 314 ? 9.336 -7.059 0.246 1 83 314 GLU A C 1
ATOM 2564 O O . GLU A 1 314 ? 9.977 -7.949 -0.322 1 83 314 GLU A O 1
ATOM 2569 N N . ALA A 1 315 ? 9.883 -6.016 0.835 1 73.69 315 ALA A N 1
ATOM 2570 C CA . ALA A 1 315 ? 11.336 -6.004 0.983 1 73.69 315 ALA A CA 1
ATOM 2571 C C . ALA A 1 315 ? 11.742 -6.297 2.424 1 73.69 315 ALA A C 1
ATOM 2573 O O . ALA A 1 315 ? 10.945 -6.137 3.348 1 73.69 315 ALA A O 1
ATOM 2574 N N . SER A 1 316 ? 12.961 -6.953 2.643 1 65.44 316 SER A N 1
ATOM 2575 C CA . SER A 1 316 ? 13.531 -7.34 3.93 1 65.44 316 SER A CA 1
ATOM 2576 C C . SER A 1 316 ? 13.891 -6.117 4.762 1 65.44 316 SER A C 1
ATOM 2578 O O . SER A 1 316 ? 14.211 -5.059 4.219 1 65.44 316 SER A O 1
ATOM 2580 N N . MET B 1 1 ? 24.125 6.379 -16.656 1 46.34 1 MET B N 1
ATOM 2581 C CA . MET B 1 1 ? 23.953 7.789 -17 1 46.34 1 MET B CA 1
ATOM 2582 C C . MET B 1 1 ? 22.516 8.234 -16.781 1 46.34 1 MET B C 1
ATOM 2584 O O . MET B 1 1 ? 21.594 7.629 -17.328 1 46.34 1 MET B O 1
ATOM 2588 N N . LEU B 1 2 ? 22.312 8.969 -15.742 1 56.91 2 LEU B N 1
ATOM 2589 C CA . LEU B 1 2 ? 21.047 9.461 -15.195 1 56.91 2 LEU B CA 1
ATOM 2590 C C . LEU B 1 2 ? 20.359 10.414 -16.172 1 56.91 2 LEU B C 1
ATOM 2592 O O . LEU B 1 2 ? 19.141 10.406 -16.297 1 56.91 2 LEU B O 1
ATOM 2596 N N . PRO B 1 3 ? 21.156 11.188 -17.078 1 54.56 3 PRO B N 1
ATOM 2597 C CA . PRO B 1 3 ? 20.562 12.344 -17.734 1 54.56 3 PRO B CA 1
ATOM 2598 C C . PRO B 1 3 ? 19.531 11.953 -18.797 1 54.56 3 PRO B C 1
ATOM 2600 O O . PRO B 1 3 ? 18.703 12.773 -19.188 1 54.56 3 PRO B O 1
ATOM 2603 N N . TYR B 1 4 ? 19.422 10.672 -18.969 1 59.91 4 TYR B N 1
ATOM 2604 C CA . TYR B 1 4 ? 18.531 10.398 -20.094 1 59.91 4 TYR B CA 1
ATOM 2605 C C . TYR B 1 4 ? 17.219 9.805 -19.609 1 5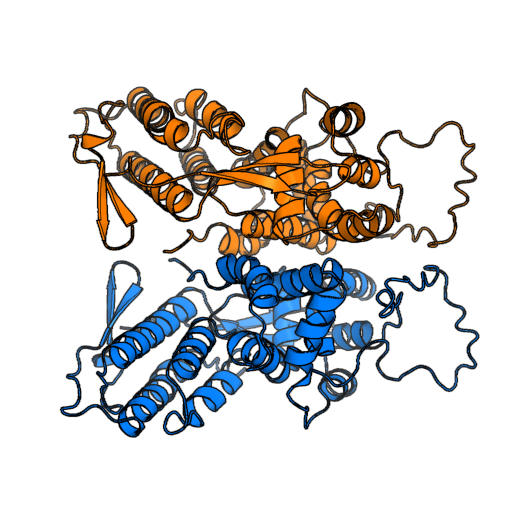9.91 4 TYR B C 1
ATOM 2607 O O . TYR B 1 4 ? 16.312 9.539 -20.422 1 59.91 4 TYR B O 1
ATOM 2615 N N . ASN B 1 5 ? 17.188 9.914 -18.344 1 75.06 5 ASN B N 1
ATOM 2616 C CA . ASN B 1 5 ? 15.914 9.391 -17.844 1 75.06 5 ASN B CA 1
ATOM 2617 C C . ASN B 1 5 ? 14.977 10.516 -17.406 1 75.06 5 ASN B C 1
ATOM 2619 O O . ASN B 1 5 ? 15.422 11.562 -16.938 1 75.06 5 ASN B O 1
ATOM 2623 N N . ARG B 1 6 ? 13.844 10.5 -17.875 1 88.88 6 ARG B N 1
ATOM 2624 C CA . ARG B 1 6 ? 12.844 11.445 -17.375 1 88.88 6 ARG B CA 1
ATOM 2625 C C . ARG B 1 6 ? 12.383 11.07 -15.977 1 88.88 6 ARG B C 1
ATOM 2627 O O . ARG B 1 6 ? 11.93 9.945 -15.742 1 88.88 6 ARG B O 1
ATOM 2634 N N . PHE B 1 7 ? 12.633 12.023 -15.023 1 95.19 7 PHE B N 1
ATOM 2635 C CA . PHE B 1 7 ? 12.352 11.742 -13.617 1 95.19 7 PHE B CA 1
ATOM 2636 C C . PHE B 1 7 ? 10.969 12.242 -13.227 1 95.19 7 PHE B C 1
ATOM 2638 O O . PHE B 1 7 ? 10.398 11.797 -12.234 1 95.19 7 PHE B O 1
ATOM 2645 N N . ALA B 1 8 ? 10.445 13.188 -13.984 1 96.62 8 ALA B N 1
ATOM 2646 C CA . ALA B 1 8 ? 9.125 13.766 -13.727 1 96.62 8 ALA B CA 1
ATOM 2647 C C . ALA B 1 8 ? 8.492 14.273 -15.016 1 96.62 8 ALA B C 1
ATOM 2649 O O . ALA B 1 8 ? 9.164 14.383 -16.047 1 96.62 8 ALA B O 1
ATOM 2650 N N . GLU B 1 9 ? 7.23 14.453 -14.984 1 96.31 9 GLU B N 1
ATOM 2651 C CA . GLU B 1 9 ? 6.508 14.969 -16.141 1 96.31 9 GLU B CA 1
ATOM 2652 C C . GLU B 1 9 ? 5.344 15.852 -15.727 1 96.31 9 GLU B C 1
ATOM 2654 O O . GLU B 1 9 ? 4.93 15.836 -14.562 1 96.31 9 GLU B O 1
ATOM 2659 N N . GLN B 1 10 ? 4.992 16.609 -16.672 1 95.88 10 GLN B N 1
ATOM 2660 C CA . GLN B 1 10 ? 3.811 17.438 -16.453 1 95.88 10 GLN B CA 1
ATOM 2661 C C . GLN B 1 10 ? 2.531 16.609 -16.547 1 95.88 10 GLN B C 1
ATOM 2663 O O . GLN B 1 10 ? 2.41 15.734 -17.406 1 95.88 10 GLN B O 1
ATOM 2668 N N . ARG B 1 11 ? 1.638 16.859 -15.633 1 94.12 11 ARG B N 1
ATOM 2669 C CA . ARG B 1 11 ? 0.33 16.219 -15.633 1 94.12 11 ARG B CA 1
ATOM 2670 C C . ARG B 1 11 ? -0.788 17.234 -15.438 1 94.12 11 ARG B C 1
ATOM 2672 O O . ARG B 1 11 ? -0.688 18.125 -14.594 1 94.12 11 ARG B O 1
ATOM 2679 N N . THR B 1 12 ? -1.767 17.094 -16.297 1 92.69 12 THR B N 1
ATOM 2680 C CA . THR B 1 12 ? -2.963 17.906 -16.109 1 92.69 12 THR B CA 1
ATOM 2681 C C . THR B 1 12 ? -4.047 17.109 -15.383 1 92.69 12 THR B C 1
ATOM 2683 O O . THR B 1 12 ? -4.508 16.078 -15.875 1 92.69 12 THR B O 1
ATOM 2686 N N . ILE B 1 13 ? -4.438 17.625 -14.258 1 90.44 13 ILE B N 1
ATOM 2687 C CA . ILE B 1 13 ? -5.508 16.969 -13.516 1 90.44 13 ILE B CA 1
ATOM 2688 C C . ILE B 1 13 ? -6.785 17.797 -13.609 1 90.44 13 ILE B C 1
ATOM 2690 O O . ILE B 1 13 ? -6.73 19.031 -13.648 1 90.44 13 ILE B O 1
ATOM 2694 N N . PHE B 1 14 ? -7.926 17.141 -13.672 1 84.62 14 PHE B N 1
ATOM 2695 C CA . PHE B 1 14 ? -9.219 17.781 -13.859 1 84.62 14 PHE B CA 1
ATOM 2696 C C . PHE B 1 14 ? -9.219 18.656 -15.109 1 84.62 14 PHE B C 1
ATOM 2698 O O . PHE B 1 14 ? -9.422 19.875 -15.023 1 84.62 14 PHE B O 1
ATOM 2705 N N . PRO B 1 15 ? -9.102 18.062 -16.234 1 77.19 15 PRO B N 1
ATOM 2706 C CA . PRO B 1 15 ? -8.797 18.812 -17.453 1 77.19 15 PRO B CA 1
ATOM 2707 C C . PRO B 1 15 ? -9.961 19.688 -17.938 1 77.19 15 PRO B C 1
ATOM 2709 O O . PRO B 1 15 ? -9.82 20.422 -18.906 1 77.19 15 PRO B O 1
ATOM 2712 N N . HIS B 1 16 ? -10.922 19.812 -17.266 1 79.31 16 HIS B N 1
ATOM 2713 C CA . HIS B 1 16 ? -12.039 20.609 -17.75 1 79.31 16 HIS B CA 1
ATOM 2714 C C . HIS B 1 16 ? -12.117 21.953 -17.031 1 79.31 16 HIS B C 1
ATOM 2716 O O . HIS B 1 16 ? -11.141 22.703 -17 1 79.31 16 HIS B O 1
ATOM 2722 N N . SER B 1 17 ? -13.039 22.281 -16.328 1 74.25 17 SER B N 1
ATOM 2723 C CA . SER B 1 17 ? -13.32 23.625 -15.82 1 74.25 17 SER B CA 1
ATOM 2724 C C . SER B 1 17 ? -12.352 24.016 -14.719 1 74.25 17 SER B C 1
ATOM 2726 O O . SER B 1 17 ? -12.031 25.203 -14.555 1 74.25 17 SER B O 1
ATOM 2728 N N . THR B 1 18 ? -11.742 23.156 -14.055 1 82.69 18 THR B N 1
ATOM 2729 C CA . THR B 1 18 ? -10.852 23.469 -12.938 1 82.69 18 THR B CA 1
ATOM 2730 C C . THR B 1 18 ? -9.508 22.766 -13.109 1 82.69 18 THR B C 1
ATOM 2732 O O . THR B 1 18 ? -8.977 22.203 -12.156 1 82.69 18 THR B O 1
ATOM 2735 N N . SER B 1 19 ? -9.023 22.984 -14.242 1 87.12 19 SER B N 1
ATOM 2736 C CA . SER B 1 19 ? -7.805 22.266 -14.609 1 87.12 19 SER B CA 1
ATOM 2737 C C . SER B 1 19 ? -6.617 22.719 -13.766 1 87.12 19 SER B C 1
ATOM 2739 O O . SER B 1 19 ? -6.469 23.906 -13.477 1 87.12 19 SER B O 1
ATOM 2741 N N . GLN B 1 20 ? -5.805 21.781 -13.344 1 91 20 GLN B N 1
ATOM 2742 C CA . GLN B 1 20 ? -4.598 22.016 -12.562 1 91 20 GLN B CA 1
ATOM 2743 C C . GLN B 1 20 ? -3.402 21.281 -13.156 1 91 20 GLN B C 1
ATOM 2745 O O . GLN B 1 20 ? -3.477 20.078 -13.414 1 91 20 GLN B O 1
ATOM 2750 N N . ILE B 1 21 ? -2.354 22.047 -13.445 1 94.19 21 ILE B N 1
ATOM 2751 C CA . ILE B 1 21 ? -1.119 21.453 -13.953 1 94.19 21 ILE B CA 1
ATOM 2752 C C . ILE B 1 21 ? -0.152 21.219 -12.797 1 94.19 21 ILE B C 1
ATOM 2754 O O . ILE B 1 21 ? 0.094 22.109 -11.984 1 94.19 21 ILE B O 1
ATOM 2758 N N . VAL B 1 22 ? 0.292 20 -12.742 1 96.06 22 VAL B N 1
ATOM 2759 C CA . VAL B 1 22 ? 1.224 19.656 -11.672 1 96.06 22 VAL B CA 1
ATOM 2760 C C . VAL B 1 22 ? 2.402 18.875 -12.25 1 96.06 22 VAL B C 1
ATOM 2762 O O . VAL B 1 22 ? 2.33 18.359 -13.367 1 96.06 22 VAL B O 1
ATOM 2765 N N . ALA B 1 23 ? 3.531 18.875 -11.492 1 97.44 23 ALA B N 1
ATOM 2766 C CA . ALA B 1 23 ? 4.648 17.984 -11.789 1 97.44 23 ALA B CA 1
ATOM 2767 C C . ALA B 1 23 ? 4.48 16.641 -11.094 1 97.44 23 ALA B C 1
ATOM 2769 O O . ALA B 1 23 ? 4.273 16.594 -9.875 1 97.44 23 ALA B O 1
ATOM 2770 N N . ASP B 1 24 ? 4.473 15.602 -11.859 1 96.44 24 ASP B N 1
ATOM 2771 C CA . ASP B 1 24 ? 4.332 14.25 -11.328 1 96.44 24 ASP B CA 1
ATOM 2772 C C . ASP B 1 24 ? 5.621 13.453 -11.508 1 96.44 24 ASP B C 1
ATOM 2774 O O . ASP B 1 24 ? 6.227 13.477 -12.578 1 96.44 24 ASP B O 1
ATOM 2778 N N . THR B 1 25 ? 6.051 12.812 -10.461 1 96.5 25 THR B N 1
ATOM 2779 C CA . THR B 1 25 ? 7.27 12.016 -10.539 1 96.5 25 THR B CA 1
ATOM 2780 C C . THR B 1 25 ? 7.027 10.734 -11.32 1 96.5 25 THR B C 1
ATOM 2782 O O . THR B 1 25 ? 5.926 10.18 -11.297 1 96.5 25 THR B O 1
ATOM 2785 N N . LEU B 1 26 ? 8.008 10.305 -11.992 1 94.62 26 LEU B N 1
ATOM 2786 C CA . LEU B 1 26 ? 7.977 9.008 -12.656 1 94.62 26 LEU B CA 1
ATOM 2787 C C . LEU B 1 26 ? 8.648 7.938 -11.797 1 94.62 26 LEU B C 1
ATOM 2789 O O . LEU B 1 26 ? 9.57 8.234 -11.047 1 94.62 26 LEU B O 1
ATOM 2793 N N . LYS B 1 27 ? 8.211 6.742 -11.992 1 91.94 27 LYS B N 1
ATOM 2794 C CA . LYS B 1 27 ? 8.672 5.629 -11.172 1 91.94 27 LYS B CA 1
ATOM 2795 C C . LYS B 1 27 ? 10.195 5.516 -11.203 1 91.94 27 LYS B C 1
ATOM 2797 O O . LYS B 1 27 ? 10.844 5.41 -10.164 1 91.94 27 LYS B O 1
ATOM 2802 N N . ILE B 1 28 ? 10.758 5.531 -12.328 1 90.44 28 ILE B N 1
ATOM 2803 C CA . ILE B 1 28 ? 12.195 5.352 -12.492 1 90.44 28 ILE B CA 1
ATOM 2804 C C . ILE B 1 28 ? 12.945 6.441 -11.727 1 90.44 28 ILE B C 1
ATOM 2806 O O . ILE B 1 28 ? 13.961 6.172 -11.086 1 90.44 28 ILE B O 1
ATOM 2810 N N . GLY B 1 29 ? 12.438 7.676 -11.805 1 93.31 29 GLY B N 1
ATOM 2811 C CA . GLY B 1 29 ? 13.055 8.773 -11.078 1 93.31 29 GLY B CA 1
ATOM 2812 C C . GLY B 1 29 ? 13.016 8.586 -9.57 1 93.31 29 GLY B C 1
ATOM 2813 O O . GLY B 1 29 ? 14.016 8.805 -8.891 1 93.31 29 GLY B O 1
ATOM 2814 N N . ARG B 1 30 ? 11.898 8.133 -9.062 1 94.56 30 ARG B N 1
ATOM 2815 C CA . ARG B 1 30 ? 11.742 7.887 -7.633 1 94.56 30 ARG B CA 1
ATOM 2816 C C . ARG B 1 30 ? 12.688 6.789 -7.164 1 94.56 30 ARG B C 1
ATOM 2818 O O . ARG B 1 30 ? 13.367 6.941 -6.148 1 94.56 30 ARG B O 1
ATOM 2825 N N . ILE B 1 31 ? 12.773 5.727 -7.93 1 92.88 31 ILE B N 1
ATOM 2826 C CA . ILE B 1 31 ? 13.586 4.574 -7.551 1 92.88 31 ILE B CA 1
ATOM 2827 C C . ILE B 1 31 ? 15.055 4.973 -7.516 1 92.88 31 ILE B C 1
ATOM 2829 O O . ILE B 1 31 ? 15.75 4.727 -6.523 1 92.88 31 ILE B O 1
ATOM 2833 N N . ILE B 1 32 ? 15.492 5.625 -8.508 1 92.69 32 ILE B N 1
ATOM 2834 C CA . ILE B 1 32 ? 16.906 5.988 -8.617 1 92.69 32 ILE B CA 1
ATOM 2835 C C . ILE B 1 32 ? 17.266 6.969 -7.504 1 92.69 32 ILE B C 1
ATOM 2837 O O . ILE B 1 32 ? 18.266 6.77 -6.793 1 92.69 32 ILE B O 1
ATOM 2841 N N . ALA B 1 33 ? 16.5 7.984 -7.395 1 95.25 33 ALA B N 1
ATOM 2842 C CA . ALA B 1 33 ? 16.781 9.008 -6.391 1 95.25 33 ALA B CA 1
ATOM 2843 C C . ALA B 1 33 ? 16.781 8.414 -4.984 1 95.25 33 ALA B C 1
ATOM 2845 O O . ALA B 1 33 ? 17.656 8.711 -4.176 1 95.25 33 ALA B O 1
ATOM 2846 N N . ASN B 1 34 ? 15.797 7.609 -4.746 1 95.75 34 ASN B N 1
ATOM 2847 C CA . ASN B 1 34 ? 15.711 6.98 -3.432 1 95.75 34 ASN B CA 1
ATOM 2848 C C . ASN B 1 34 ? 16.891 6.035 -3.184 1 95.75 34 ASN B C 1
ATOM 2850 O O . ASN B 1 34 ? 17.406 5.957 -2.066 1 95.75 34 ASN B O 1
ATOM 2854 N N . ASN B 1 35 ? 17.281 5.309 -4.18 1 94.25 35 ASN B N 1
ATOM 2855 C CA . ASN B 1 35 ? 18.422 4.406 -4.043 1 94.25 35 ASN B CA 1
ATOM 2856 C C . ASN B 1 35 ? 19.719 5.172 -3.775 1 94.25 35 ASN B C 1
ATOM 2858 O O . ASN B 1 35 ? 20.578 4.703 -3.027 1 94.25 35 ASN B O 1
ATOM 2862 N N . ILE B 1 36 ? 19.875 6.273 -4.398 1 95.44 36 ILE B N 1
ATOM 2863 C CA . ILE B 1 36 ? 21.047 7.105 -4.148 1 95.44 36 ILE B CA 1
ATOM 2864 C C . ILE B 1 36 ? 21.031 7.578 -2.693 1 95.44 36 ILE B C 1
ATOM 2866 O O . ILE B 1 36 ? 22.062 7.488 -2.006 1 95.44 36 ILE B O 1
ATOM 2870 N N . LEU B 1 37 ? 19.906 8.078 -2.266 1 97.38 37 LEU B N 1
ATOM 2871 C CA . LEU B 1 37 ? 19.812 8.539 -0.885 1 97.38 37 LEU B CA 1
ATOM 2872 C C . LEU B 1 37 ? 20.078 7.395 0.088 1 97.38 37 LEU B C 1
ATOM 2874 O O . LEU B 1 37 ? 20.781 7.578 1.084 1 97.38 37 LEU B O 1
ATOM 2878 N N . GLN B 1 38 ? 19.547 6.262 -0.226 1 95.38 38 GLN B N 1
ATOM 2879 C CA . GLN B 1 38 ? 19.781 5.09 0.612 1 95.38 38 GLN B CA 1
ATOM 2880 C C . GLN B 1 38 ? 21.266 4.738 0.68 1 95.38 38 GLN B C 1
ATOM 2882 O O . GLN B 1 38 ? 21.766 4.383 1.743 1 95.38 38 GLN B O 1
ATOM 2887 N N . HIS B 1 39 ? 21.875 4.832 -0.38 1 96.31 39 HIS B N 1
ATOM 2888 C CA . HIS B 1 39 ? 23.312 4.562 -0.43 1 96.31 39 HIS B CA 1
ATOM 2889 C C . HIS B 1 39 ? 24.078 5.543 0.442 1 96.31 39 HIS B C 1
ATOM 2891 O O . HIS B 1 39 ? 25.016 5.148 1.149 1 96.31 39 HIS B O 1
ATOM 2897 N N . ILE B 1 40 ? 23.703 6.734 0.365 1 97.94 40 ILE B N 1
ATOM 2898 C CA . ILE B 1 40 ? 24.328 7.77 1.178 1 97.94 40 ILE B CA 1
ATOM 2899 C C . ILE B 1 40 ? 24.109 7.473 2.658 1 97.94 40 ILE B C 1
ATOM 2901 O O . ILE B 1 40 ? 25.047 7.523 3.459 1 97.94 40 ILE B O 1
ATOM 2905 N N . ILE B 1 41 ? 22.906 7.121 3.023 1 97.5 41 ILE B N 1
ATOM 2906 C CA . ILE B 1 41 ? 22.547 6.836 4.41 1 97.5 41 ILE B CA 1
ATOM 2907 C C . ILE B 1 41 ? 23.328 5.625 4.906 1 97.5 41 ILE B C 1
ATOM 2909 O O . ILE B 1 41 ? 23.844 5.625 6.031 1 97.5 41 ILE B O 1
ATOM 2913 N N . GLU B 1 42 ? 23.422 4.613 4.078 1 96.31 42 GLU B N 1
ATOM 2914 C CA . GLU B 1 42 ? 24.172 3.416 4.445 1 96.31 42 GLU B CA 1
ATOM 2915 C C . GLU B 1 42 ? 25.625 3.746 4.734 1 96.31 42 GLU B C 1
ATOM 2917 O O . GLU B 1 42 ? 26.219 3.211 5.672 1 96.31 42 GLU B O 1
ATOM 2922 N N . ALA B 1 43 ? 26.172 4.531 3.936 1 97.25 43 ALA B N 1
ATOM 2923 C CA . ALA B 1 43 ? 27.531 4.984 4.176 1 97.25 43 ALA B CA 1
ATOM 2924 C C . ALA B 1 43 ? 27.641 5.734 5.504 1 97.25 43 ALA B C 1
ATOM 2926 O O . ALA B 1 43 ? 28.578 5.52 6.273 1 97.25 43 ALA B O 1
ATOM 2927 N N . HIS B 1 44 ? 26.703 6.629 5.727 1 97.38 44 HIS B N 1
ATOM 2928 C CA . HIS B 1 44 ? 26.688 7.406 6.961 1 97.38 44 HIS B CA 1
ATOM 2929 C C . HIS B 1 44 ? 26.578 6.5 8.18 1 97.38 44 HIS B C 1
ATOM 2931 O O . HIS B 1 44 ? 27.234 6.738 9.203 1 97.38 44 HIS B O 1
ATOM 2937 N N . GLU B 1 45 ? 25.734 5.5 8.078 1 95.81 45 GLU B N 1
ATOM 2938 C CA . GLU B 1 45 ? 25.594 4.527 9.156 1 95.81 45 GLU B CA 1
ATOM 2939 C C . GLU B 1 45 ? 26.906 3.83 9.461 1 95.81 45 GLU B C 1
ATOM 2941 O O . GLU B 1 45 ? 27.188 3.49 10.609 1 95.81 45 GLU B O 1
ATOM 2946 N N . ALA B 1 46 ? 27.703 3.65 8.438 1 95.75 46 ALA B N 1
ATOM 2947 C CA . ALA B 1 46 ? 29.016 3.012 8.57 1 95.75 46 ALA B CA 1
ATOM 2948 C C . ALA B 1 46 ? 30.094 4.035 8.906 1 95.75 46 ALA B C 1
ATOM 2950 O O . ALA B 1 46 ? 31.281 3.717 8.906 1 95.75 46 ALA B O 1
ATOM 2951 N N . LYS B 1 47 ? 29.688 5.25 9.078 1 95.56 47 LYS B N 1
ATOM 2952 C CA . LYS B 1 47 ? 30.578 6.352 9.438 1 95.56 47 LYS B CA 1
ATOM 2953 C C . LYS B 1 47 ? 31.516 6.684 8.281 1 95.56 47 LYS B C 1
ATOM 2955 O O . LYS B 1 47 ? 32.719 6.938 8.508 1 95.56 47 LYS B O 1
ATOM 2960 N N . ASN B 1 48 ? 30.953 6.559 7.133 1 97.5 48 ASN B N 1
ATOM 2961 C CA . ASN B 1 48 ? 31.609 7.047 5.926 1 97.5 48 ASN B CA 1
ATOM 2962 C C . ASN B 1 48 ? 30.828 8.195 5.285 1 97.5 48 ASN B C 1
ATOM 2964 O O . ASN B 1 48 ? 29.609 8.281 5.43 1 97.5 48 ASN B O 1
ATOM 2968 N N . CYS B 1 49 ? 31.484 9.039 4.703 1 98.06 49 CYS B N 1
ATOM 2969 C CA . CYS B 1 49 ? 30.859 10.133 3.967 1 98.06 49 CYS B CA 1
ATOM 2970 C C . CYS B 1 49 ? 31.781 10.648 2.863 1 98.06 49 CYS B C 1
ATOM 2972 O O . CYS B 1 49 ? 32.969 10.289 2.812 1 98.06 49 CYS B O 1
ATOM 2974 N N . TRP B 1 50 ? 31.297 11.422 1.973 1 98.31 50 TRP B N 1
ATOM 2975 C CA . TRP B 1 50 ? 32.031 11.961 0.838 1 98.31 50 TRP B CA 1
ATOM 2976 C C . TRP B 1 50 ? 32.312 13.453 1.014 1 98.31 50 TRP B C 1
ATOM 2978 O O . TRP B 1 50 ? 33.031 14.055 0.226 1 98.31 50 TRP B O 1
ATOM 2988 N N . ASN B 1 51 ? 31.75 14.078 2.012 1 98.06 51 ASN B N 1
ATOM 2989 C CA . ASN B 1 51 ? 31.828 15.516 2.234 1 98.06 51 ASN B CA 1
ATOM 2990 C C . ASN B 1 51 ? 31.344 16.297 1.025 1 98.06 51 ASN B C 1
ATOM 2992 O O . ASN B 1 51 ? 31.938 17.312 0.645 1 98.06 51 ASN B O 1
ATOM 2996 N N . GLY B 1 52 ? 30.359 15.719 0.396 1 97.81 52 GLY B N 1
ATOM 2997 C CA . GLY B 1 52 ? 29.75 16.375 -0.752 1 97.81 52 GLY B CA 1
ATOM 2998 C C . GLY B 1 52 ? 30.594 16.281 -2.01 1 97.81 52 GLY B C 1
ATOM 2999 O O . GLY B 1 52 ? 30.281 16.906 -3.025 1 97.81 52 GLY B O 1
ATOM 3000 N N . LYS B 1 53 ? 31.641 15.531 -1.907 1 96.94 53 LYS B N 1
ATOM 3001 C CA . LYS B 1 53 ? 32.594 15.484 -3.02 1 96.94 53 LYS B CA 1
ATOM 3002 C C . LYS B 1 53 ? 32.25 14.344 -3.973 1 96.94 53 LYS B C 1
ATOM 3004 O O . LYS B 1 53 ? 33.094 13.461 -4.203 1 96.94 53 LYS B O 1
ATOM 3009 N N . PHE B 1 54 ? 31.141 14.273 -4.555 1 96.38 54 PHE B N 1
ATOM 3010 C CA . PHE B 1 54 ? 30.719 13.414 -5.656 1 96.38 54 PHE B CA 1
ATOM 3011 C C . PHE B 1 54 ? 29.875 14.18 -6.656 1 96.38 54 PHE B C 1
ATOM 3013 O O . PHE B 1 54 ? 29.406 15.289 -6.367 1 96.38 54 PHE B O 1
ATOM 3020 N N . ASN B 1 55 ? 29.828 13.727 -7.801 1 94.25 55 ASN B N 1
ATOM 3021 C CA . ASN B 1 55 ? 29.047 14.328 -8.867 1 94.25 55 ASN B CA 1
ATOM 3022 C C . ASN B 1 55 ? 28.281 13.273 -9.656 1 94.25 55 ASN B C 1
ATOM 3024 O O . ASN B 1 55 ? 28.297 12.094 -9.312 1 94.25 55 ASN B O 1
ATOM 3028 N N . LEU B 1 56 ? 27.562 13.703 -10.625 1 92.25 56 LEU B N 1
ATOM 3029 C CA . LEU B 1 56 ? 26.688 12.797 -11.375 1 92.25 56 LEU B CA 1
ATOM 3030 C C . LEU B 1 56 ? 27.5 11.711 -12.07 1 92.25 56 LEU B C 1
ATOM 3032 O O . LEU B 1 56 ? 27.062 10.57 -12.188 1 92.25 56 LEU B O 1
ATOM 3036 N N . SER B 1 57 ? 28.688 12.07 -12.492 1 90.94 57 SER B N 1
ATOM 3037 C CA . SER B 1 57 ? 29.531 11.117 -13.219 1 90.94 57 SER B CA 1
ATOM 3038 C C . SER B 1 57 ? 30.062 10.031 -12.289 1 90.94 57 SER B C 1
ATOM 3040 O O . SER B 1 57 ? 30.469 8.969 -12.742 1 90.94 57 SER B O 1
ATOM 3042 N N . SER B 1 58 ? 30.031 10.305 -11.039 1 93.75 58 SER B N 1
ATOM 3043 C CA . SER B 1 58 ? 30.547 9.344 -10.062 1 93.75 58 SER B CA 1
ATOM 3044 C C . SER B 1 58 ? 29.453 8.391 -9.594 1 93.75 58 SER B C 1
ATOM 3046 O O . SER B 1 58 ? 29.719 7.453 -8.844 1 93.75 58 SER B O 1
ATOM 3048 N N . ILE B 1 59 ? 28.281 8.656 -9.984 1 92.56 59 ILE B N 1
ATOM 3049 C CA . ILE B 1 59 ? 27.172 7.809 -9.578 1 92.56 59 ILE B CA 1
ATOM 3050 C C . ILE B 1 59 ? 26.891 6.77 -10.664 1 92.56 59 ILE B C 1
ATOM 3052 O O . ILE B 1 59 ? 26.516 7.121 -11.789 1 92.56 59 ILE B O 1
ATOM 3056 N N . LEU B 1 60 ? 27 5.551 -10.305 1 90.94 60 LEU B N 1
ATOM 3057 C CA . LEU B 1 60 ? 26.781 4.438 -11.219 1 90.94 60 LEU B CA 1
ATOM 3058 C C . LEU B 1 60 ? 25.484 3.709 -10.883 1 90.94 60 LEU B C 1
ATOM 3060 O O . LEU B 1 60 ? 25.234 3.383 -9.719 1 90.94 60 LEU B O 1
ATOM 3064 N N . ILE B 1 61 ? 24.688 3.582 -11.906 1 85.81 61 ILE B N 1
ATOM 3065 C CA . ILE B 1 61 ? 23.484 2.775 -11.758 1 85.81 61 ILE B CA 1
ATOM 3066 C C . ILE B 1 61 ? 23.766 1.343 -12.203 1 85.81 61 ILE B C 1
ATOM 3068 O O . ILE B 1 61 ? 24.234 1.113 -13.32 1 85.81 61 ILE B O 1
ATOM 3072 N N . VAL B 1 62 ? 23.641 0.433 -11.305 1 80 62 VAL B N 1
ATOM 3073 C CA . VAL B 1 62 ? 23.953 -0.967 -11.578 1 80 62 VAL B CA 1
ATOM 3074 C C . VAL B 1 62 ? 22.656 -1.743 -11.82 1 80 62 VAL B C 1
ATOM 3076 O O . VAL B 1 62 ? 21.562 -1.209 -11.641 1 80 62 VAL B O 1
ATOM 3079 N N . ASP B 1 63 ? 22.719 -2.99 -12.172 1 70.31 63 ASP B N 1
ATOM 3080 C CA . ASP B 1 63 ? 21.578 -3.838 -12.508 1 70.31 63 ASP B CA 1
ATOM 3081 C C . ASP B 1 63 ? 20.531 -3.811 -11.398 1 70.31 63 ASP B C 1
ATOM 3083 O O . ASP B 1 63 ? 20.875 -3.83 -10.211 1 70.31 63 ASP B O 1
ATOM 3087 N N . GLY B 1 64 ? 19.312 -3.664 -11.75 1 66.25 64 GLY B N 1
ATOM 3088 C CA . GLY B 1 64 ? 18.188 -3.602 -10.828 1 66.25 64 GLY B CA 1
ATOM 3089 C C . GLY B 1 64 ? 18.047 -2.256 -10.141 1 66.25 64 GLY B C 1
ATOM 3090 O O . GLY B 1 64 ? 17.562 -2.18 -9.008 1 66.25 64 GLY B O 1
ATOM 3091 N N . PHE B 1 65 ? 18.719 -1.231 -10.648 1 69.81 65 PHE B N 1
ATOM 3092 C CA . PHE B 1 65 ? 18.672 0.165 -10.234 1 69.81 65 PHE B CA 1
ATOM 3093 C C . PHE B 1 65 ? 19.453 0.371 -8.945 1 69.81 65 PHE B C 1
ATOM 3095 O O . PHE B 1 65 ? 19.188 1.299 -8.188 1 69.81 65 PHE B O 1
ATOM 3102 N N . GLY B 1 66 ? 20.312 -0.588 -8.664 1 79.12 66 GLY B N 1
ATOM 3103 C CA . GLY B 1 66 ? 21.281 -0.346 -7.598 1 79.12 66 GLY B CA 1
ATOM 3104 C C . GLY B 1 66 ? 22.203 0.822 -7.879 1 79.12 66 GLY B C 1
ATOM 3105 O O . GLY B 1 66 ? 22.375 1.221 -9.031 1 79.12 66 GLY B O 1
ATOM 3106 N N . VAL B 1 67 ? 22.688 1.459 -6.754 1 88.25 67 VAL B N 1
ATOM 3107 C CA . VAL B 1 67 ? 23.469 2.672 -6.918 1 88.25 67 VAL B CA 1
ATOM 3108 C C . VAL B 1 67 ? 24.812 2.516 -6.199 1 88.25 67 VAL B C 1
ATOM 3110 O O . VAL B 1 67 ? 24.875 1.927 -5.117 1 88.25 67 VAL B O 1
ATOM 3113 N N . LEU B 1 68 ? 25.812 3.023 -6.941 1 91.88 68 LEU B N 1
ATOM 3114 C CA . LEU B 1 68 ? 27.141 3.096 -6.34 1 91.88 68 LEU B CA 1
ATOM 3115 C C . LEU B 1 68 ? 27.781 4.445 -6.621 1 91.88 68 LEU B C 1
ATOM 3117 O O . LEU B 1 68 ? 27.875 4.867 -7.777 1 91.88 68 LEU B O 1
ATOM 3121 N N . ILE B 1 69 ? 28.125 5.094 -5.574 1 94.75 69 ILE B N 1
ATOM 3122 C CA . ILE B 1 69 ? 28.938 6.289 -5.727 1 94.75 69 ILE B CA 1
ATOM 3123 C C . ILE B 1 69 ? 30.422 5.91 -5.699 1 94.75 69 ILE B C 1
ATOM 3125 O O . ILE B 1 69 ? 30.922 5.418 -4.684 1 94.75 69 ILE B O 1
ATOM 3129 N N . THR B 1 70 ? 31.078 6.168 -6.73 1 95.31 70 THR B N 1
ATOM 3130 C CA . THR B 1 70 ? 32.438 5.656 -6.91 1 95.31 70 THR B CA 1
ATOM 3131 C C . THR B 1 70 ? 33.469 6.629 -6.336 1 95.31 70 THR B C 1
ATOM 3133 O O . THR B 1 70 ? 34.625 6.277 -6.172 1 95.31 70 THR B O 1
ATOM 3136 N N . SER B 1 71 ? 33.094 7.797 -6.082 1 96.56 71 SER B N 1
ATOM 3137 C CA . SER B 1 71 ? 34 8.734 -5.441 1 96.56 71 SER B CA 1
ATOM 3138 C C . SER B 1 71 ? 34.531 8.188 -4.113 1 96.56 71 SER B C 1
ATOM 3140 O O . SER B 1 71 ? 33.781 7.52 -3.387 1 96.56 71 SER B O 1
ATOM 3142 N N . PRO B 1 72 ? 35.75 8.477 -3.797 1 96.62 72 PRO B N 1
ATOM 3143 C CA . PRO B 1 72 ? 36.281 7.996 -2.516 1 96.62 72 PRO B CA 1
ATOM 3144 C C . PRO B 1 72 ? 35.656 8.711 -1.319 1 96.62 72 PRO B C 1
ATOM 3146 O O . PRO B 1 72 ? 35.312 9.898 -1.405 1 96.62 72 PRO B O 1
ATOM 3149 N N . PHE B 1 73 ? 35.625 8 -0.296 1 97.25 73 PHE B N 1
ATOM 3150 C CA . PHE B 1 73 ? 35.188 8.602 0.964 1 97.25 73 PHE B CA 1
ATOM 3151 C C . PHE B 1 73 ? 36.219 9.625 1.44 1 97.25 73 PHE B C 1
ATOM 3153 O O . PHE B 1 73 ? 37.406 9.539 1.102 1 97.25 73 PHE B O 1
ATOM 3160 N N . CYS B 1 74 ? 35.719 10.586 2.186 1 95.06 74 CYS B N 1
ATOM 3161 C CA . CYS B 1 74 ? 36.656 11.484 2.844 1 95.06 74 CYS B CA 1
ATOM 3162 C C . CYS B 1 74 ? 37.406 10.766 3.965 1 95.06 74 CYS B C 1
ATOM 3164 O O . CYS B 1 74 ? 36.938 9.727 4.449 1 95.06 74 CYS B O 1
ATOM 3166 N N . GLU B 1 75 ? 38.5 11.25 4.332 1 91.31 75 GLU B N 1
ATOM 3167 C CA . GLU B 1 75 ? 39.406 10.594 5.27 1 91.31 75 GLU B CA 1
ATOM 3168 C C . GLU B 1 75 ? 38.781 10.453 6.648 1 91.31 75 GLU B C 1
ATOM 3170 O O . GLU B 1 75 ? 38.906 9.406 7.293 1 91.31 75 GLU B O 1
ATOM 3175 N N . GLU B 1 76 ? 38.125 11.531 7.023 1 93.5 76 GLU B N 1
ATOM 3176 C CA . GLU B 1 76 ? 37.531 11.5 8.352 1 93.5 76 GLU B CA 1
ATOM 3177 C C . GLU B 1 76 ? 36.031 11.797 8.289 1 93.5 76 GLU B C 1
ATOM 3179 O O . GLU B 1 76 ? 35.594 12.742 7.621 1 93.5 76 GLU B O 1
ATOM 3184 N N . PHE B 1 77 ? 35.312 10.953 9.031 1 95.06 77 PHE B N 1
ATOM 3185 C CA . PHE B 1 77 ? 33.875 11.195 9.164 1 95.06 77 PHE B CA 1
ATOM 3186 C C . PHE B 1 77 ? 33.625 12.383 10.07 1 95.06 77 PHE B C 1
ATOM 3188 O O . PHE B 1 77 ? 34.219 12.516 11.133 1 95.06 77 PHE B O 1
ATOM 3195 N N . SER B 1 78 ? 32.75 13.266 9.664 1 95.38 78 SER B N 1
ATOM 3196 C CA . SER B 1 78 ? 32.219 14.344 10.5 1 95.38 78 SER B CA 1
ATOM 3197 C C . SER B 1 78 ? 30.766 14.625 10.18 1 95.38 78 SER B C 1
ATOM 3199 O O . SER B 1 78 ? 30.297 14.352 9.07 1 95.38 78 SER B O 1
ATOM 3201 N N . TRP B 1 79 ? 30.141 15.195 11.133 1 95.38 79 TRP B N 1
ATOM 3202 C CA . TRP B 1 79 ? 28.719 15.531 10.953 1 95.38 79 TRP B CA 1
ATOM 3203 C C . TRP B 1 79 ? 28.547 16.562 9.828 1 95.38 79 TRP B C 1
ATOM 3205 O O . TRP B 1 79 ? 27.594 16.469 9.055 1 95.38 79 TRP B O 1
ATOM 3215 N N . ASP B 1 80 ? 29.469 17.453 9.836 1 95.75 80 ASP B N 1
ATOM 3216 C CA . ASP B 1 80 ? 29.422 18.453 8.773 1 95.75 80 ASP B CA 1
ATOM 3217 C C . ASP B 1 80 ? 29.578 17.812 7.398 1 95.75 80 ASP B C 1
ATOM 3219 O O . ASP B 1 80 ? 28.906 18.172 6.445 1 95.75 80 ASP B O 1
ATOM 3223 N N . ALA B 1 81 ? 30.516 16.891 7.328 1 97 81 ALA B N 1
ATOM 3224 C CA . ALA B 1 81 ? 30.734 16.172 6.078 1 97 81 ALA B CA 1
ATOM 3225 C C . ALA B 1 81 ? 29.5 15.391 5.656 1 97 81 ALA B C 1
ATOM 3227 O O . ALA B 1 81 ? 29.172 15.32 4.469 1 97 81 ALA B O 1
ATOM 3228 N N . MET B 1 82 ? 28.797 14.82 6.621 1 97.25 82 MET B N 1
ATOM 3229 C CA . MET B 1 82 ? 27.547 14.102 6.379 1 97.25 82 MET B CA 1
ATOM 3230 C C . MET B 1 82 ? 26.484 15.031 5.789 1 97.25 82 MET B C 1
ATOM 3232 O O . MET B 1 82 ? 25.828 14.68 4.809 1 97.25 82 MET B O 1
ATOM 3236 N N . VAL B 1 83 ? 26.344 16.203 6.332 1 97.56 83 VAL B N 1
ATOM 3237 C CA . VAL B 1 83 ? 25.359 17.172 5.883 1 97.56 83 VAL B CA 1
ATOM 3238 C C . VAL B 1 83 ? 25.703 17.656 4.473 1 97.56 83 VAL B C 1
ATOM 3240 O O . VAL B 1 83 ? 24.812 17.828 3.637 1 97.56 83 VAL B O 1
ATOM 3243 N N . ASN B 1 84 ? 26.984 17.781 4.25 1 98.06 84 ASN B N 1
ATOM 3244 C CA . ASN B 1 84 ? 27.422 18.188 2.914 1 98.06 84 ASN B CA 1
ATOM 3245 C C . ASN B 1 84 ? 27.016 17.141 1.864 1 98.06 84 ASN B C 1
ATOM 3247 O O . ASN B 1 84 ? 26.734 17.5 0.718 1 98.06 84 ASN B O 1
ATOM 3251 N N . ASP B 1 85 ? 27 15.859 2.227 1 98.56 85 ASP B N 1
ATOM 3252 C CA . ASP B 1 85 ? 26.531 14.82 1.316 1 98.56 85 ASP B CA 1
ATOM 3253 C C . ASP B 1 85 ? 25.062 15.023 0.954 1 98.56 85 ASP B C 1
ATOM 3255 O O . ASP B 1 85 ? 24.672 14.828 -0.199 1 98.56 85 ASP B O 1
ATOM 3259 N N . TYR B 1 86 ? 24.25 15.414 1.919 1 98.5 86 TYR B N 1
ATOM 3260 C CA . TYR B 1 86 ? 22.844 15.68 1.658 1 98.5 86 TYR B CA 1
ATOM 3261 C C . TYR B 1 86 ? 22.672 16.891 0.739 1 98.5 86 TYR B C 1
ATOM 3263 O O . TYR B 1 86 ? 21.828 16.875 -0.165 1 98.5 86 TYR B O 1
ATOM 3271 N N . ILE B 1 87 ? 23.484 17.875 0.975 1 98.38 87 ILE B N 1
ATOM 3272 C CA . ILE B 1 87 ? 23.422 19.078 0.151 1 98.38 87 ILE B CA 1
ATOM 3273 C C . ILE B 1 87 ? 23.812 18.734 -1.288 1 98.38 87 ILE B C 1
ATOM 3275 O O . ILE B 1 87 ? 23.125 19.141 -2.23 1 98.38 87 ILE B O 1
ATOM 3279 N N . ALA B 1 88 ? 24.844 17.953 -1.436 1 98.31 88 ALA B N 1
ATOM 3280 C CA . ALA B 1 88 ? 25.25 17.516 -2.768 1 98.31 88 ALA B CA 1
ATOM 3281 C C . ALA B 1 88 ? 24.141 16.703 -3.445 1 98.31 88 ALA B C 1
ATOM 3283 O O . ALA B 1 88 ? 23.859 16.906 -4.629 1 98.31 88 ALA B O 1
ATOM 3284 N N . PHE B 1 89 ? 23.547 15.82 -2.709 1 98.31 89 PHE B N 1
ATOM 3285 C CA . PHE B 1 89 ? 22.438 15.031 -3.217 1 98.31 89 PHE B CA 1
ATOM 3286 C C . PHE B 1 89 ? 21.328 15.93 -3.742 1 98.31 89 PHE B C 1
ATOM 3288 O O . PHE B 1 89 ? 20.828 15.727 -4.848 1 98.31 89 PHE B O 1
ATOM 3295 N N . VAL B 1 90 ? 20.938 16.969 -2.979 1 98.5 90 VAL B N 1
ATOM 3296 C CA . VAL B 1 90 ? 19.891 17.906 -3.344 1 98.5 90 VAL B CA 1
ATOM 3297 C C . VAL B 1 90 ? 20.281 18.656 -4.609 1 98.5 90 VAL B C 1
ATOM 3299 O O . VAL B 1 90 ? 19.5 18.75 -5.559 1 98.5 90 VAL B O 1
ATOM 3302 N N . GLU B 1 91 ? 21.469 19.109 -4.656 1 98 91 GLU B N 1
ATOM 3303 C CA . GLU B 1 91 ? 21.938 19.969 -5.75 1 98 91 GLU B CA 1
ATOM 3304 C C . GLU B 1 91 ? 22.094 19.172 -7.039 1 98 91 GLU B C 1
ATOM 3306 O O . GLU B 1 91 ? 21.875 19.688 -8.133 1 98 91 GLU B O 1
ATOM 3311 N N . LEU B 1 92 ? 22.422 17.922 -6.918 1 96.5 92 LEU B N 1
ATOM 3312 C CA . LEU B 1 92 ? 22.719 17.109 -8.094 1 96.5 92 LEU B CA 1
ATOM 3313 C C . LEU B 1 92 ? 21.469 16.422 -8.602 1 96.5 92 LEU B C 1
ATOM 3315 O O . LEU B 1 92 ? 21.266 16.281 -9.812 1 96.5 92 LEU B O 1
ATOM 3319 N N . ILE B 1 93 ? 20.625 15.922 -7.711 1 96.56 93 ILE B N 1
ATOM 3320 C CA . ILE B 1 93 ? 19.578 14.977 -8.086 1 96.56 93 ILE B CA 1
ATOM 3321 C C . ILE B 1 93 ? 18.25 15.719 -8.242 1 96.56 93 ILE B C 1
ATOM 3323 O O . ILE B 1 93 ? 17.469 15.422 -9.141 1 96.56 93 ILE B O 1
ATOM 3327 N N . PHE B 1 94 ? 17.891 16.75 -7.43 1 97.38 94 PHE B N 1
ATOM 3328 C CA . PHE B 1 94 ? 16.578 17.406 -7.395 1 97.38 94 PHE B CA 1
ATOM 3329 C C . PHE B 1 94 ? 16.297 18.109 -8.711 1 97.38 94 PHE B C 1
ATOM 3331 O O . PHE B 1 94 ? 15.188 18.047 -9.234 1 97.38 94 PHE B O 1
ATOM 3338 N N . PRO B 1 95 ? 17.312 18.719 -9.344 1 95.75 95 PRO B N 1
ATOM 3339 C CA . PRO B 1 95 ? 17.062 19.375 -10.617 1 95.75 95 PRO B CA 1
ATOM 3340 C C . PRO B 1 95 ? 16.578 18.422 -11.703 1 95.75 95 PRO B C 1
ATOM 3342 O O . PRO B 1 95 ? 15.93 18.844 -12.664 1 95.75 95 PRO B O 1
ATOM 3345 N N . LEU B 1 96 ? 16.875 17.156 -11.562 1 95.12 96 LEU B N 1
ATOM 3346 C CA . LEU B 1 96 ? 16.453 16.156 -12.547 1 95.12 96 LEU B CA 1
ATOM 3347 C C . LEU B 1 96 ? 14.945 15.977 -12.516 1 95.12 96 LEU B C 1
ATOM 3349 O O . LEU B 1 96 ? 14.367 15.414 -13.445 1 95.12 96 LEU B O 1
ATOM 3353 N N . PHE B 1 97 ? 14.289 16.422 -11.422 1 97.19 97 PHE B N 1
ATOM 3354 C CA . PHE B 1 97 ? 12.844 16.281 -11.266 1 97.19 97 PHE B CA 1
ATOM 3355 C C . PHE B 1 97 ? 12.117 17.531 -11.734 1 97.19 97 PHE B C 1
ATOM 3357 O O . PHE B 1 97 ? 10.891 17.547 -11.828 1 97.19 97 PHE B O 1
ATOM 3364 N N . GLU B 1 98 ? 12.828 18.562 -11.992 1 96.25 98 GLU B N 1
ATOM 3365 C CA . GLU B 1 98 ? 12.188 19.828 -12.367 1 96.25 98 GLU B CA 1
ATOM 3366 C C . GLU B 1 98 ? 11.531 19.719 -13.742 1 96.25 98 GLU B C 1
ATOM 3368 O O . GLU B 1 98 ? 12.156 19.266 -14.695 1 96.25 98 GLU B O 1
ATOM 3373 N N . VAL B 1 99 ? 10.266 20.078 -13.703 1 96.06 99 VAL B N 1
ATOM 3374 C CA . VAL B 1 99 ? 9.523 20.109 -14.961 1 96.06 99 VAL B CA 1
ATOM 3375 C C . VAL B 1 99 ? 9.445 21.531 -15.484 1 96.06 99 VAL B C 1
ATOM 3377 O O . VAL B 1 99 ? 8.922 22.422 -14.812 1 96.06 99 VAL B O 1
ATOM 3380 N N . VAL B 1 100 ? 9.875 21.688 -16.719 1 93.94 100 VAL B N 1
ATOM 3381 C CA . VAL B 1 100 ? 9.93 23.016 -17.328 1 93.94 100 VAL B CA 1
ATOM 3382 C C . VAL B 1 100 ? 8.531 23.609 -17.375 1 93.94 100 VAL B C 1
ATOM 3384 O O . VAL B 1 100 ? 7.586 22.984 -17.859 1 93.94 100 VAL B O 1
ATOM 3387 N N . GLY B 1 101 ? 8.453 24.766 -16.875 1 94 101 GLY B N 1
ATOM 3388 C CA . GLY B 1 101 ? 7.191 25.484 -16.938 1 94 101 GLY B CA 1
ATOM 3389 C C . GLY B 1 101 ? 6.25 25.141 -15.805 1 94 101 GLY B C 1
ATOM 3390 O O . GLY B 1 101 ? 5.211 25.781 -15.633 1 94 101 GLY B O 1
ATOM 3391 N N . VAL B 1 102 ? 6.586 24.156 -15.008 1 95.56 102 VAL B N 1
ATOM 3392 C CA . VAL B 1 102 ? 5.695 23.703 -13.945 1 95.56 102 VAL B CA 1
ATOM 3393 C C . VAL B 1 102 ? 6.41 23.812 -12.594 1 95.56 102 VAL B C 1
ATOM 3395 O O . VAL B 1 102 ? 5.848 24.344 -11.633 1 95.56 102 VAL B O 1
ATOM 3398 N N . GLY B 1 103 ? 7.68 23.422 -12.57 1 96.44 103 GLY B N 1
ATOM 3399 C CA . GLY B 1 103 ? 8.438 23.438 -11.328 1 96.44 103 GLY B CA 1
ATOM 3400 C C . GLY B 1 103 ? 8.703 22.047 -10.781 1 96.44 103 GLY B C 1
ATOM 3401 O O . GLY B 1 103 ? 8.758 21.078 -11.531 1 96.44 103 GLY B O 1
ATOM 3402 N N . MET B 1 104 ? 8.945 21.984 -9.453 1 97.31 104 MET B N 1
ATOM 3403 C CA . MET B 1 104 ? 9.266 20.734 -8.781 1 97.31 104 MET B CA 1
ATOM 3404 C C . MET B 1 104 ? 7.996 19.969 -8.398 1 97.31 104 MET B C 1
ATOM 3406 O O . MET B 1 104 ? 6.988 20.594 -8.047 1 97.31 104 MET B O 1
ATOM 3410 N N . PRO B 1 105 ? 8.078 18.625 -8.492 1 98.06 105 PRO B N 1
ATOM 3411 C CA . PRO B 1 105 ? 6.965 17.875 -7.918 1 98.06 105 PRO B CA 1
ATOM 3412 C C . PRO B 1 105 ? 6.754 18.172 -6.434 1 98.06 105 PRO B C 1
ATOM 3414 O O . PRO B 1 105 ? 7.68 18.625 -5.754 1 98.06 105 PRO B O 1
ATOM 3417 N N . ALA B 1 106 ? 5.57 17.953 -6.008 1 97.75 106 ALA B N 1
ATOM 3418 C CA . ALA B 1 106 ? 5.234 18.172 -4.602 1 97.75 106 ALA B CA 1
ATOM 3419 C C . ALA B 1 106 ? 6.207 17.438 -3.684 1 97.75 106 ALA B C 1
ATOM 3421 O O . ALA B 1 106 ? 6.727 16.375 -4.035 1 97.75 106 ALA B O 1
ATOM 3422 N N . PHE B 1 107 ? 6.527 18 -2.492 1 98.5 107 PHE B N 1
ATOM 3423 C CA . PHE B 1 107 ? 7.23 17.453 -1.34 1 98.5 107 PHE B CA 1
ATOM 3424 C C . PHE B 1 107 ? 8.734 17.594 -1.507 1 98.5 107 PHE B C 1
ATOM 3426 O O . PHE B 1 107 ? 9.492 17.453 -0.542 1 98.5 107 PHE B O 1
ATOM 3433 N N . PHE B 1 108 ? 9.234 17.875 -2.709 1 98.56 108 PHE B N 1
ATOM 3434 C CA . PHE B 1 108 ? 10.672 18 -2.895 1 98.56 108 PHE B CA 1
ATOM 3435 C C . PHE B 1 108 ? 11.203 19.25 -2.191 1 98.56 108 PHE B C 1
ATOM 3437 O O . PHE B 1 108 ? 12.297 19.234 -1.627 1 98.56 108 PHE B O 1
ATOM 3444 N N . SER B 1 109 ? 10.43 20.312 -2.252 1 97.44 109 SER B N 1
ATOM 3445 C CA . SER B 1 109 ? 10.844 21.516 -1.551 1 97.44 109 SER B CA 1
ATOM 3446 C C . SER B 1 109 ? 10.977 21.266 -0.052 1 97.44 109 SER B C 1
ATOM 3448 O O . SER B 1 109 ? 11.914 21.75 0.58 1 97.44 109 SER B O 1
ATOM 3450 N N . GLU B 1 110 ? 10.047 20.562 0.481 1 97.69 110 GLU B N 1
ATOM 3451 C CA . GLU B 1 110 ? 10.086 20.25 1.908 1 97.69 110 GLU B CA 1
ATOM 3452 C C . GLU B 1 110 ? 11.242 19.312 2.244 1 97.69 110 GLU B C 1
ATOM 3454 O O . GLU B 1 110 ? 11.883 19.469 3.287 1 97.69 110 GLU B O 1
ATOM 3459 N N . LEU B 1 111 ? 11.484 18.328 1.385 1 98.62 111 LEU B N 1
ATOM 3460 C CA . LEU B 1 111 ? 12.617 17.438 1.592 1 98.62 111 LEU B CA 1
ATOM 3461 C C . LEU B 1 111 ? 13.938 18.203 1.545 1 98.62 111 LEU B C 1
ATOM 3463 O O . LEU B 1 111 ? 14.836 17.953 2.35 1 98.62 111 LEU B O 1
ATOM 3467 N N . GLU B 1 112 ? 14.023 19.125 0.628 1 98.38 112 GLU B N 1
ATOM 3468 C CA . GLU B 1 112 ? 15.211 19.969 0.529 1 98.38 112 GLU B CA 1
ATOM 3469 C C . GLU B 1 112 ? 15.453 20.734 1.824 1 98.38 112 GLU B C 1
ATOM 3471 O O . GLU B 1 112 ? 16.562 20.734 2.357 1 98.38 112 GLU B O 1
ATOM 3476 N N . LYS B 1 113 ? 14.453 21.359 2.262 1 97.56 113 LYS B N 1
ATOM 3477 C CA . LYS B 1 113 ? 14.57 22.094 3.514 1 97.56 113 LYS B CA 1
ATOM 3478 C C . LYS B 1 113 ? 15.016 21.188 4.652 1 97.56 113 LYS B C 1
ATOM 3480 O O . LYS B 1 113 ? 15.891 21.562 5.445 1 97.56 113 LYS B O 1
ATOM 3485 N N . THR B 1 114 ? 14.438 20.016 4.719 1 97.62 114 THR B N 1
ATOM 3486 C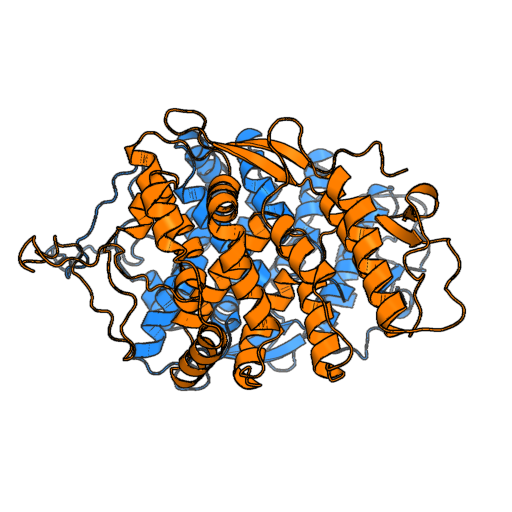 CA . THR B 1 114 ? 14.742 19.031 5.754 1 97.62 114 THR B CA 1
ATOM 3487 C C . THR B 1 114 ? 16.219 18.641 5.719 1 97.62 114 THR B C 1
ATOM 3489 O O . THR B 1 114 ? 16.875 18.609 6.758 1 97.62 114 THR B O 1
ATOM 3492 N N . LEU B 1 115 ? 16.703 18.391 4.543 1 98 115 LEU B N 1
ATOM 3493 C CA . LEU B 1 115 ? 18.078 17.922 4.379 1 98 115 LEU B CA 1
ATOM 3494 C C . LEU B 1 115 ? 19.062 19.047 4.598 1 98 115 LEU B C 1
ATOM 3496 O O . LEU B 1 115 ? 20.109 18.859 5.234 1 98 115 LEU B O 1
ATOM 3500 N N . ARG B 1 116 ? 18.766 20.234 4.137 1 96.75 116 ARG B N 1
ATOM 3501 C CA . ARG B 1 116 ? 19.672 21.375 4.238 1 96.75 116 ARG B CA 1
ATOM 3502 C C . ARG B 1 116 ? 19.75 21.875 5.676 1 96.75 116 ARG B C 1
ATOM 3504 O O . ARG B 1 116 ? 20.797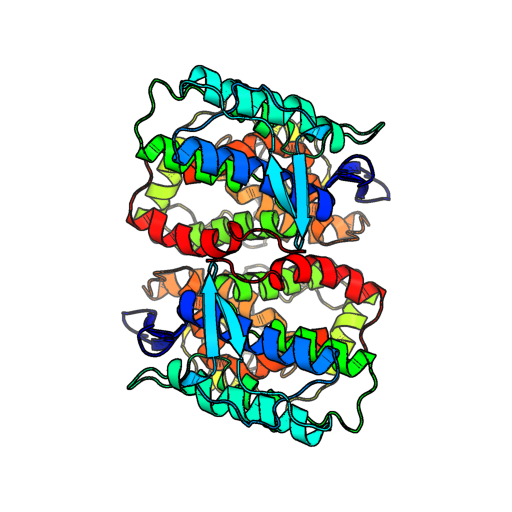 22.359 6.109 1 96.75 116 ARG B O 1
ATOM 3511 N N . ASN B 1 117 ? 18.672 21.75 6.387 1 94.38 117 ASN B N 1
ATOM 3512 C CA . ASN B 1 117 ? 18.625 22.281 7.738 1 94.38 117 ASN B CA 1
ATOM 3513 C C . ASN B 1 117 ? 18.891 21.203 8.789 1 94.38 117 ASN B C 1
ATOM 3515 O O . ASN B 1 117 ? 18.641 21.422 9.977 1 94.38 117 ASN B O 1
ATOM 3519 N N . PHE B 1 118 ? 19.312 20.047 8.344 1 95.5 118 PHE B N 1
ATOM 3520 C CA . PHE B 1 118 ? 19.562 18.938 9.25 1 95.5 118 PHE B CA 1
ATOM 3521 C C . PHE B 1 118 ? 20.734 19.25 10.18 1 95.5 118 PHE B C 1
ATOM 3523 O O . PHE B 1 118 ? 21.797 19.656 9.719 1 95.5 118 PHE B O 1
ATOM 3530 N N . GLU B 1 119 ? 20.547 19.125 11.5 1 93.75 119 GLU B N 1
ATOM 3531 C CA . GLU B 1 119 ? 21.578 19.359 12.523 1 93.75 119 GLU B CA 1
ATOM 3532 C C . GLU B 1 119 ? 21.812 18.109 13.359 1 93.75 119 GLU B C 1
ATOM 3534 O O . GLU B 1 119 ? 21.234 17.969 14.438 1 93.75 119 GLU B O 1
ATOM 3539 N N . PRO B 1 120 ? 22.734 17.312 12.953 1 93.94 120 PRO B N 1
ATOM 3540 C CA . PRO B 1 120 ? 22.922 16.016 13.625 1 93.94 120 PRO B CA 1
ATOM 3541 C C . PRO B 1 120 ? 23.719 16.125 14.914 1 93.94 120 PRO B C 1
ATOM 3543 O O . PRO B 1 120 ? 23.703 15.211 15.734 1 93.94 120 PRO B O 1
ATOM 3546 N N . HIS B 1 121 ? 24.406 17.234 15.234 1 90.81 121 HIS B N 1
ATOM 3547 C CA . HIS B 1 121 ? 25.344 17.359 16.359 1 90.81 121 HIS B CA 1
ATOM 3548 C C . HIS B 1 121 ? 24.641 17.141 17.688 1 90.81 121 HIS B C 1
ATOM 3550 O O . HIS B 1 121 ? 25.25 16.656 18.641 1 90.81 121 HIS B O 1
ATOM 3556 N N . ASN B 1 122 ? 23.438 17.375 17.734 1 87.25 122 ASN B N 1
ATOM 3557 C CA . ASN B 1 122 ? 22.703 17.312 19 1 87.25 122 ASN B CA 1
ATOM 3558 C C . ASN B 1 122 ? 21.766 16.109 19.062 1 87.25 122 ASN B C 1
ATOM 3560 O O . ASN B 1 122 ? 20.953 16 19.969 1 87.25 122 ASN B O 1
ATOM 3564 N N . MET B 1 123 ? 21.984 15.148 18.141 1 91.62 123 MET B N 1
ATOM 3565 C CA . MET B 1 123 ? 21.031 14.055 18.062 1 91.62 123 MET B CA 1
ATOM 3566 C C . MET B 1 123 ? 21.594 12.781 18.672 1 91.62 123 MET B C 1
ATOM 3568 O O . MET B 1 123 ? 22.781 12.477 18.5 1 91.62 123 MET B O 1
ATOM 3572 N N . ARG B 1 124 ? 20.766 12.172 19.516 1 91.56 124 ARG B N 1
ATOM 3573 C CA . ARG B 1 124 ? 21.078 10.82 19.969 1 91.56 124 ARG B CA 1
ATOM 3574 C C . ARG B 1 124 ? 20.984 9.82 18.828 1 91.56 124 ARG B C 1
ATOM 3576 O O . ARG B 1 124 ? 20.344 10.086 17.812 1 91.56 124 ARG B O 1
ATOM 3583 N N . HIS B 1 125 ? 21.484 8.719 19 1 91.25 125 HIS B N 1
ATOM 3584 C CA . HIS B 1 125 ? 21.578 7.691 17.953 1 91.25 125 HIS B CA 1
ATOM 3585 C C . HIS B 1 125 ? 20.188 7.277 17.469 1 91.25 125 HIS B C 1
ATOM 3587 O O . HIS B 1 125 ? 19.953 7.141 16.266 1 91.25 125 HIS B O 1
ATOM 3593 N N . HIS B 1 126 ? 19.344 7.074 18.406 1 91.81 126 HIS B N 1
ATOM 3594 C CA . HIS B 1 126 ? 18.016 6.621 18.016 1 91.81 126 HIS B CA 1
ATOM 3595 C C . HIS B 1 126 ? 17.266 7.707 17.25 1 91.81 126 HIS B C 1
ATOM 3597 O O . HIS B 1 126 ? 16.438 7.41 16.391 1 91.81 126 HIS B O 1
ATOM 3603 N N . GLN B 1 127 ? 17.547 8.938 17.594 1 94.25 127 GLN B N 1
ATOM 3604 C CA . GLN B 1 127 ? 16.953 10.055 16.875 1 94.25 127 GLN B CA 1
ATOM 3605 C C . GLN B 1 127 ? 17.484 10.133 15.445 1 94.25 127 GLN B C 1
ATOM 3607 O O . GLN B 1 127 ? 16.719 10.391 14.508 1 94.25 127 GLN B O 1
ATOM 3612 N N . LEU B 1 128 ? 18.734 9.859 15.312 1 95.88 128 LEU B N 1
ATOM 3613 C CA . LEU B 1 128 ? 19.359 9.836 13.992 1 95.88 128 LEU B CA 1
ATOM 3614 C C . LEU B 1 128 ? 18.797 8.711 13.141 1 95.88 128 LEU B C 1
ATOM 3616 O O . LEU B 1 128 ? 18.5 8.906 11.961 1 95.88 128 LEU B O 1
ATOM 3620 N N . ALA B 1 129 ? 18.656 7.594 13.719 1 95.5 129 ALA B N 1
ATOM 3621 C CA . ALA B 1 129 ? 18.094 6.441 13.023 1 95.5 129 ALA B CA 1
ATOM 3622 C C . ALA B 1 129 ? 16.656 6.734 12.562 1 95.5 129 ALA B C 1
ATOM 3624 O O . ALA B 1 129 ? 16.297 6.402 11.438 1 95.5 129 ALA B O 1
ATOM 3625 N N . ARG B 1 130 ? 15.906 7.391 13.398 1 95.25 130 ARG B N 1
ATOM 3626 C CA . ARG B 1 130 ? 14.539 7.758 13.062 1 95.25 130 ARG B CA 1
ATOM 3627 C C . ARG B 1 130 ? 14.508 8.773 11.93 1 95.25 130 ARG B C 1
ATOM 3629 O O . ARG B 1 130 ? 13.648 8.711 11.047 1 95.25 130 ARG B O 1
ATOM 3636 N N . PHE B 1 131 ? 15.43 9.672 12.008 1 97.25 131 PHE B N 1
ATOM 3637 C CA . PHE B 1 131 ? 15.539 10.656 10.938 1 97.25 131 PHE B CA 1
ATOM 3638 C C . PHE B 1 131 ? 15.844 9.984 9.602 1 97.25 131 PHE B C 1
ATOM 3640 O O . PHE B 1 131 ? 15.227 10.312 8.586 1 97.25 131 PHE B O 1
ATOM 3647 N N . TRP B 1 132 ? 16.75 9.039 9.586 1 97.62 132 TRP B N 1
ATOM 3648 C CA . TRP B 1 132 ? 17.094 8.312 8.367 1 97.62 132 TRP B CA 1
ATOM 3649 C C . TRP B 1 132 ? 15.898 7.531 7.84 1 97.62 132 TRP B C 1
ATOM 3651 O O . TRP B 1 132 ? 15.656 7.504 6.633 1 97.62 132 TRP B O 1
ATOM 3661 N N . ASP B 1 133 ? 15.125 6.941 8.742 1 96.06 133 ASP B N 1
ATOM 3662 C CA . ASP B 1 133 ? 13.906 6.254 8.336 1 96.06 133 ASP B CA 1
ATOM 3663 C C . ASP B 1 133 ? 12.914 7.227 7.699 1 96.06 133 ASP B C 1
ATOM 3665 O O . ASP B 1 133 ? 12.273 6.902 6.699 1 96.06 133 ASP B O 1
ATOM 3669 N N . PHE B 1 134 ? 12.859 8.367 8.258 1 97.75 134 PHE B N 1
ATOM 3670 C CA . PHE B 1 134 ? 11.953 9.398 7.77 1 97.75 134 PHE B CA 1
ATOM 3671 C C . PHE B 1 134 ? 12.336 9.828 6.359 1 97.75 134 PHE B C 1
ATOM 3673 O O . PHE B 1 134 ? 11.508 9.805 5.449 1 97.75 134 PHE B O 1
ATOM 3680 N N . ILE B 1 135 ? 13.594 10.148 6.148 1 98.25 135 ILE B N 1
ATOM 3681 C CA . ILE B 1 135 ? 13.969 10.711 4.855 1 98.25 135 ILE B CA 1
ATOM 3682 C C . ILE B 1 135 ? 13.984 9.609 3.799 1 98.25 135 ILE B C 1
ATOM 3684 O O . ILE B 1 135 ? 13.672 9.852 2.633 1 98.25 135 ILE B O 1
ATOM 3688 N N . ARG B 1 136 ? 14.211 8.367 4.148 1 96.12 136 ARG B N 1
ATOM 3689 C CA . ARG B 1 136 ? 14.148 7.227 3.238 1 96.12 136 ARG B CA 1
ATOM 3690 C C . ARG B 1 136 ? 12.734 7.012 2.725 1 96.12 136 ARG B C 1
ATOM 3692 O O . ARG B 1 136 ? 12.539 6.551 1.6 1 96.12 136 ARG B O 1
ATOM 3699 N N . ASN B 1 137 ? 11.844 7.309 3.549 1 96.88 137 ASN B N 1
ATOM 3700 C CA . ASN B 1 137 ? 10.438 7.047 3.24 1 96.88 137 ASN B CA 1
ATOM 3701 C C . ASN B 1 137 ? 9.672 8.344 2.992 1 96.88 137 ASN B C 1
ATOM 3703 O O . ASN B 1 137 ? 8.453 8.383 3.148 1 96.88 137 ASN B O 1
ATOM 3707 N N . HIS B 1 138 ? 10.414 9.375 2.676 1 98.44 138 HIS B N 1
ATOM 3708 C CA . HIS B 1 138 ? 9.797 10.68 2.475 1 98.44 138 HIS B CA 1
ATOM 3709 C C . HIS B 1 138 ? 8.758 10.641 1.361 1 98.44 138 HIS B C 1
ATOM 3711 O O . HIS B 1 138 ? 8.938 9.93 0.367 1 98.44 138 HIS B O 1
ATOM 3717 N N . LEU B 1 139 ? 7.75 11.438 1.438 1 98.31 139 LEU B N 1
ATOM 3718 C CA . LEU B 1 139 ? 6.621 11.469 0.512 1 98.31 139 LEU B CA 1
ATOM 3719 C C . LEU B 1 139 ? 7.09 11.766 -0.907 1 98.31 139 LEU B C 1
ATOM 3721 O O . LEU B 1 139 ? 6.469 11.328 -1.877 1 98.31 139 LEU B O 1
ATOM 3725 N N . ALA B 1 140 ? 8.18 12.461 -1.073 1 98.25 140 ALA B N 1
ATOM 3726 C CA . ALA B 1 140 ? 8.711 12.836 -2.385 1 98.25 140 ALA B CA 1
ATOM 3727 C C . ALA B 1 140 ? 9.062 11.594 -3.201 1 98.25 140 ALA B C 1
ATOM 3729 O O . ALA B 1 140 ? 9 11.617 -4.434 1 98.25 140 ALA B O 1
ATOM 3730 N N . PHE B 1 141 ? 9.359 10.508 -2.516 1 96.75 141 PHE B N 1
ATOM 3731 C CA . PHE B 1 141 ? 9.867 9.32 -3.199 1 96.75 141 PHE B CA 1
ATOM 3732 C C . PHE B 1 141 ? 8.781 8.25 -3.303 1 96.75 141 PHE B C 1
ATOM 3734 O O . PHE B 1 141 ? 9.07 7.082 -3.561 1 96.75 141 PHE B O 1
ATOM 3741 N N . LYS B 1 142 ? 7.598 8.641 -3.012 1 96.31 142 LYS B N 1
ATOM 3742 C CA . LYS B 1 142 ? 6.477 7.703 -3.059 1 96.31 142 LYS B CA 1
ATOM 3743 C C . LYS B 1 142 ? 5.473 8.094 -4.137 1 96.31 142 LYS B C 1
ATOM 3745 O O . LYS B 1 142 ? 5.199 9.281 -4.332 1 96.31 142 LYS B O 1
ATOM 3750 N N . SER B 1 143 ? 4.957 7.137 -4.785 1 94.75 143 SER B N 1
ATOM 3751 C CA . SER B 1 143 ? 3.891 7.398 -5.746 1 94.75 143 SER B CA 1
ATOM 3752 C C . SER B 1 143 ? 2.609 7.832 -5.043 1 94.75 143 SER B C 1
ATOM 3754 O O . SER B 1 143 ? 2.494 7.715 -3.82 1 94.75 143 SER B O 1
ATOM 3756 N N . SER B 1 144 ? 1.692 8.258 -5.84 1 94.81 144 SER B N 1
ATOM 3757 C CA . SER B 1 144 ? 0.424 8.773 -5.332 1 94.81 144 SER B CA 1
ATOM 3758 C C . SER B 1 144 ? -0.323 7.707 -4.531 1 94.81 144 SER B C 1
ATOM 3760 O O . SER B 1 144 ? -0.899 8 -3.482 1 94.81 144 SER B O 1
ATOM 3762 N N . MET B 1 145 ? -0.26 6.484 -4.988 1 93.44 145 MET B N 1
ATOM 3763 C CA . MET B 1 145 ? -1.02 5.434 -4.316 1 93.44 145 MET B CA 1
ATOM 3764 C C . MET B 1 145 ? -0.415 5.113 -2.955 1 93.44 145 MET B C 1
ATOM 3766 O O . MET B 1 145 ? -1.142 4.855 -1.993 1 93.44 145 MET B O 1
ATOM 3770 N N . TRP B 1 146 ? 0.868 5.152 -2.861 1 94.75 146 TRP B N 1
ATOM 3771 C CA . TRP B 1 146 ? 1.532 4.953 -1.576 1 94.75 146 TRP B CA 1
ATOM 3772 C C . TRP B 1 146 ? 1.125 6.035 -0.582 1 94.75 146 TRP B C 1
ATOM 3774 O O . TRP B 1 146 ? 0.839 5.742 0.582 1 94.75 146 TRP B O 1
ATOM 3784 N N . ARG B 1 147 ? 1.113 7.203 -1.09 1 96.38 147 ARG B N 1
ATOM 3785 C CA . ARG B 1 147 ? 0.749 8.328 -0.234 1 96.38 147 ARG B CA 1
ATOM 3786 C C . ARG B 1 147 ? -0.711 8.242 0.198 1 96.38 147 ARG B C 1
ATOM 3788 O O . ARG B 1 147 ? -1.026 8.406 1.377 1 96.38 147 ARG B O 1
ATOM 3795 N N . THR B 1 148 ? -1.538 7.914 -0.733 1 95.31 148 THR B N 1
ATOM 3796 C CA . THR B 1 148 ? -2.955 7.754 -0.427 1 95.31 148 THR B CA 1
ATOM 3797 C C . THR B 1 148 ? -3.16 6.664 0.625 1 95.31 148 THR B C 1
ATOM 3799 O O . THR B 1 148 ? -3.93 6.848 1.571 1 95.31 148 THR B O 1
ATOM 3802 N N . ASN B 1 149 ? -2.463 5.594 0.471 1 94.44 149 ASN B N 1
ATOM 3803 C CA . ASN B 1 149 ? -2.623 4.449 1.361 1 94.44 149 ASN B CA 1
ATOM 3804 C C . ASN B 1 149 ? -2.176 4.777 2.783 1 94.44 149 ASN B C 1
ATOM 3806 O O . ASN B 1 149 ? -2.818 4.363 3.75 1 94.44 149 ASN B O 1
ATOM 3810 N N . VAL B 1 150 ? -1.116 5.523 2.918 1 96.19 150 VAL B N 1
ATOM 3811 C CA . VAL B 1 150 ? -0.61 5.793 4.262 1 96.19 150 VAL B CA 1
ATOM 3812 C C . VAL B 1 150 ? -1.575 6.715 5.004 1 96.19 150 VAL B C 1
ATOM 3814 O O . VAL B 1 150 ? -1.85 6.512 6.188 1 96.19 150 VAL B O 1
ATOM 3817 N N . PHE B 1 151 ? -2.127 7.684 4.363 1 96.5 151 PHE B N 1
ATOM 3818 C CA . PHE B 1 151 ? -3.021 8.609 5.043 1 96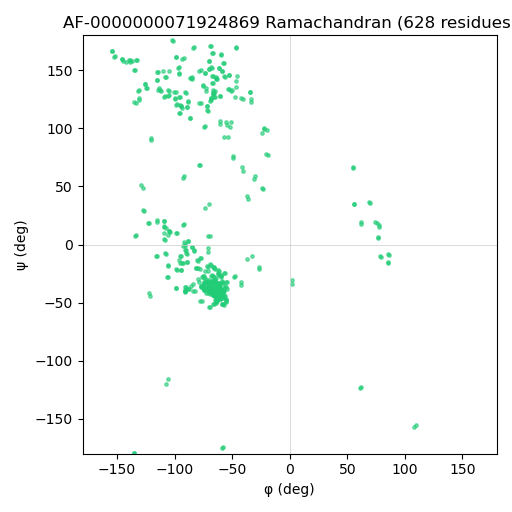.5 151 PHE B CA 1
ATOM 3819 C C . PHE B 1 151 ? -4.391 7.977 5.27 1 96.5 151 PHE B C 1
ATOM 3821 O O . PHE B 1 151 ? -5.035 8.227 6.289 1 96.5 151 PHE B O 1
ATOM 3828 N N . THR B 1 152 ? -4.805 7.164 4.301 1 93.5 152 THR B N 1
ATOM 3829 C CA . THR B 1 152 ? -6.027 6.402 4.527 1 93.5 152 THR B CA 1
ATOM 3830 C C . THR B 1 152 ? -5.852 5.426 5.688 1 93.5 152 THR B C 1
ATOM 3832 O O . THR B 1 152 ? -6.75 5.27 6.516 1 93.5 152 THR B O 1
ATOM 3835 N N . GLY B 1 153 ? -4.688 4.77 5.688 1 92.62 153 GLY B N 1
ATOM 3836 C CA . GLY B 1 153 ? -4.379 3.871 6.789 1 92.62 153 GLY B CA 1
ATOM 3837 C C . GLY B 1 153 ? -4.32 4.574 8.133 1 92.62 153 GLY B C 1
ATOM 3838 O O . GLY B 1 153 ? -4.805 4.043 9.141 1 92.62 153 GLY B O 1
ATOM 3839 N N . LEU B 1 154 ? -3.762 5.766 8.148 1 94.44 154 LEU B N 1
ATOM 3840 C CA . LEU B 1 154 ? -3.682 6.547 9.383 1 94.44 154 LEU B CA 1
ATOM 3841 C C . LEU B 1 154 ? -5.074 6.902 9.891 1 94.44 154 LEU B C 1
ATOM 3843 O O . LEU B 1 154 ? -5.332 6.836 11.094 1 94.44 154 LEU B O 1
ATOM 3847 N N . TYR B 1 155 ? -5.898 7.266 9.008 1 91.38 155 TYR B N 1
ATOM 3848 C CA . TYR B 1 155 ? -7.277 7.574 9.367 1 91.38 155 TYR B CA 1
ATOM 3849 C C . TYR B 1 155 ? -7.961 6.363 9.984 1 91.38 155 TYR B C 1
ATOM 3851 O O . TYR B 1 155 ? -8.648 6.484 11 1 91.38 155 TYR B O 1
ATOM 3859 N N . ARG B 1 156 ? -7.758 5.234 9.414 1 87.38 156 ARG B N 1
ATOM 3860 C CA . ARG B 1 156 ? -8.359 4 9.906 1 87.38 156 ARG B CA 1
ATOM 3861 C C . ARG B 1 156 ? -7.863 3.678 11.312 1 87.38 156 ARG B C 1
ATOM 3863 O O . ARG B 1 156 ? -8.648 3.279 12.18 1 87.38 156 ARG B O 1
ATOM 3870 N N . ILE B 1 157 ? -6.609 3.824 11.461 1 86.44 157 ILE B N 1
ATOM 3871 C CA . ILE B 1 157 ? -6.008 3.564 12.766 1 86.44 157 ILE B CA 1
ATOM 3872 C C . ILE B 1 157 ? -6.609 4.508 13.812 1 86.44 157 ILE B C 1
ATOM 3874 O O . ILE B 1 157 ? -7.012 4.078 14.891 1 86.44 157 ILE B O 1
ATOM 3878 N N . ARG B 1 158 ? -6.672 5.691 13.484 1 88 158 ARG B N 1
ATOM 3879 C CA . ARG B 1 158 ? -7.227 6.688 14.391 1 88 158 ARG B CA 1
ATOM 3880 C C . ARG B 1 158 ? -8.656 6.324 14.797 1 88 158 ARG B C 1
ATOM 3882 O O . ARG B 1 158 ? -9.031 6.461 15.961 1 88 158 ARG B O 1
ATOM 3889 N N . ARG B 1 159 ? -9.359 5.855 13.875 1 82.94 159 ARG B N 1
ATOM 3890 C CA . ARG B 1 159 ? -10.773 5.562 14.109 1 82.94 159 ARG B CA 1
ATOM 3891 C C . ARG B 1 159 ? -10.938 4.301 14.953 1 82.94 159 ARG B C 1
ATOM 3893 O O . ARG B 1 159 ? -11.875 4.195 15.742 1 82.94 159 ARG B O 1
ATOM 3900 N N . SER B 1 160 ? -10.102 3.379 14.773 1 77.94 160 SER B N 1
ATOM 3901 C CA . SER B 1 160 ? -10.297 2.055 15.359 1 77.94 160 SER B CA 1
ATOM 3902 C C . SER B 1 160 ? -9.562 1.923 16.688 1 77.94 160 SER B C 1
ATOM 3904 O O . SER B 1 160 ? -9.867 1.029 17.484 1 77.94 160 SER B O 1
ATOM 3906 N N . MET B 1 161 ? -8.68 2.814 16.906 1 79.19 161 MET B N 1
ATOM 3907 C CA . MET B 1 161 ? -7.809 2.637 18.062 1 79.19 161 MET B CA 1
ATOM 3908 C C . MET B 1 161 ? -8.531 3.008 19.359 1 79.19 161 MET B C 1
ATOM 3910 O O . MET B 1 161 ? -9.406 3.879 19.359 1 79.19 161 MET B O 1
ATOM 3914 N N . PRO B 1 162 ? -8.07 2.303 20.406 1 78.38 162 PRO B N 1
ATOM 3915 C CA . PRO B 1 162 ? -8.578 2.693 21.719 1 78.38 162 PRO B CA 1
ATOM 3916 C C . PRO B 1 162 ? -8.266 4.145 22.078 1 78.38 162 PRO B C 1
ATOM 3918 O O . PRO B 1 162 ? -7.336 4.73 21.516 1 78.38 162 PRO B O 1
ATOM 3921 N N . ARG B 1 163 ? -8.961 4.625 23.047 1 82.62 163 ARG B N 1
ATOM 3922 C CA . ARG B 1 163 ? -8.875 6.031 23.422 1 82.62 163 ARG B CA 1
ATOM 3923 C C . ARG B 1 163 ? -7.453 6.402 23.828 1 82.62 163 ARG B C 1
ATOM 3925 O O . ARG B 1 163 ? -6.957 7.469 23.469 1 82.62 163 ARG B O 1
ATOM 3932 N N . ARG B 1 164 ? -6.875 5.535 24.578 1 84.38 164 ARG B N 1
ATOM 3933 C CA . ARG B 1 164 ? -5.531 5.824 25.062 1 84.38 164 ARG B CA 1
ATOM 3934 C C . ARG B 1 164 ? -4.551 5.988 23.906 1 84.38 164 ARG B C 1
ATOM 3936 O O . ARG B 1 164 ? -3.695 6.879 23.938 1 84.38 164 ARG B O 1
ATOM 3943 N N . LEU B 1 165 ? -4.676 5.203 22.969 1 87.06 165 LEU B N 1
ATOM 3944 C CA . LEU B 1 165 ? -3.787 5.266 21.812 1 87.06 165 LEU B CA 1
ATOM 3945 C C . LEU B 1 165 ? -4.133 6.457 20.922 1 87.06 165 LEU B C 1
ATOM 3947 O O . LEU B 1 165 ? -3.246 7.062 20.328 1 87.06 165 LEU B O 1
ATOM 3951 N N . ARG B 1 166 ? -5.32 6.777 20.875 1 88.94 166 ARG B N 1
ATOM 3952 C CA . ARG B 1 166 ? -5.727 7.973 20.141 1 88.94 166 ARG B CA 1
ATOM 3953 C C . ARG B 1 166 ? -5.121 9.227 20.766 1 88.94 166 ARG B C 1
ATOM 3955 O O . ARG B 1 166 ? -4.691 10.133 20.062 1 88.94 166 ARG B O 1
ATOM 3962 N N . ARG B 1 167 ? -5.125 9.25 22.031 1 91.25 167 ARG B N 1
ATOM 3963 C CA . ARG B 1 167 ? -4.516 10.375 22.734 1 91.25 167 ARG B CA 1
ATOM 3964 C C . ARG B 1 167 ? -3.018 10.445 22.469 1 91.25 167 ARG B C 1
ATOM 3966 O O . ARG B 1 167 ? -2.461 11.531 22.312 1 91.25 167 ARG B O 1
ATOM 3973 N N . ALA B 1 168 ? -2.453 9.289 22.422 1 94.06 168 ALA B N 1
ATOM 3974 C CA . ALA B 1 168 ? -1.026 9.242 22.125 1 94.06 168 ALA B CA 1
ATOM 3975 C C . ALA B 1 168 ? -0.751 9.781 20.719 1 94.06 168 ALA B C 1
ATOM 3977 O O . ALA B 1 168 ? 0.205 10.531 20.516 1 94.06 168 ALA B O 1
ATOM 3978 N N . LEU B 1 169 ? -1.583 9.359 19.781 1 95.19 169 LEU B N 1
ATOM 3979 C CA . LEU B 1 169 ? -1.438 9.852 18.422 1 95.19 169 LEU B CA 1
ATOM 3980 C C . LEU B 1 169 ? -1.632 11.359 18.359 1 95.19 169 LEU B C 1
ATOM 3982 O O . LEU B 1 169 ? -0.884 12.062 17.672 1 95.19 169 LEU B O 1
ATOM 3986 N N . LYS B 1 170 ? -2.559 11.836 19.094 1 94.25 170 LYS B N 1
ATOM 3987 C CA . LYS B 1 170 ? -2.789 13.273 19.172 1 94.25 170 LYS B CA 1
ATOM 3988 C C . LYS B 1 170 ? -1.577 13.992 19.75 1 94.25 170 LYS B C 1
ATOM 3990 O O . LYS B 1 170 ? -1.178 15.055 19.266 1 94.25 170 LYS B O 1
ATOM 3995 N N . ALA B 1 171 ? -1.063 13.43 20.75 1 95.88 171 ALA B N 1
ATOM 3996 C CA . ALA B 1 171 ? 0.113 14.023 21.375 1 95.88 171 ALA B CA 1
ATOM 3997 C C . ALA B 1 171 ? 1.267 14.133 20.391 1 95.88 171 ALA B C 1
ATOM 3999 O O . ALA B 1 171 ? 1.973 15.141 20.344 1 95.88 171 ALA B O 1
ATOM 4000 N N . VAL B 1 172 ? 1.427 13.148 19.578 1 96.81 172 VAL B N 1
ATOM 4001 C CA . VAL B 1 172 ? 2.48 13.125 18.578 1 96.81 172 VAL B CA 1
ATOM 4002 C C . VAL B 1 172 ? 2.23 14.219 17.547 1 96.81 172 VAL B C 1
ATOM 4004 O O . VAL B 1 172 ? 3.135 15 17.219 1 96.81 172 VAL B O 1
ATOM 4007 N N . LEU B 1 173 ? 0.991 14.352 17.141 1 96.75 173 LEU B N 1
ATOM 4008 C CA . LEU B 1 173 ? 0.675 15.219 16 1 96.75 173 LEU B CA 1
ATOM 4009 C C . LEU B 1 173 ? 0.36 16.641 16.484 1 96.75 173 LEU B C 1
ATOM 4011 O O . LEU B 1 173 ? 0.195 17.547 15.664 1 96.75 173 LEU B O 1
ATOM 4015 N N . LEU B 1 174 ? 0.328 16.844 17.766 1 94.12 174 LEU B N 1
ATOM 4016 C CA . LEU B 1 174 ? 0.123 18.172 18.312 1 94.12 174 LEU B CA 1
ATOM 4017 C C . LEU B 1 174 ? 1.406 18.703 18.938 1 94.12 174 LEU B C 1
ATOM 4019 O O . LEU B 1 174 ? 1.403 19.781 19.562 1 94.12 174 LEU B O 1
ATOM 4023 N N . SER B 1 175 ? 2.395 17.953 18.812 1 89.31 175 SER B N 1
ATOM 4024 C CA . SER B 1 175 ? 3.658 18.312 19.438 1 89.31 175 SER B CA 1
ATOM 4025 C C . SER B 1 175 ? 4.246 19.578 18.812 1 89.31 175 SER B C 1
ATOM 4027 O O . SER B 1 175 ? 5.016 20.297 19.453 1 89.31 175 SER B O 1
ATOM 4029 N N . GLN B 1 176 ? 3.918 19.797 17.578 1 88.69 176 GLN B N 1
ATOM 4030 C CA . GLN B 1 176 ? 4.41 20.984 16.875 1 88.69 176 GLN B CA 1
ATOM 4031 C C . GLN B 1 176 ? 3.266 21.922 16.516 1 88.69 176 GLN B C 1
ATOM 4033 O O . GLN B 1 176 ? 2.215 21.484 16.047 1 88.69 176 GLN B O 1
ATOM 4038 N N . SER B 1 177 ? 3.557 23.109 16.828 1 88.44 177 SER B N 1
ATOM 4039 C CA . SER B 1 177 ? 2.584 24.125 16.422 1 88.44 177 SER B CA 1
ATOM 4040 C C . SER B 1 177 ? 2.828 24.578 14.992 1 88.44 177 SER B C 1
ATOM 4042 O O . SER B 1 177 ? 3.977 24.703 14.555 1 88.44 177 SER B O 1
ATOM 4044 N N . LEU B 1 178 ? 1.744 24.797 14.367 1 93.69 178 LEU B N 1
ATOM 4045 C CA . LEU B 1 178 ? 1.837 25.281 12.992 1 93.69 178 LEU B CA 1
ATOM 4046 C C . LEU B 1 178 ? 1.863 26.797 12.945 1 93.69 178 LEU B C 1
ATOM 4048 O O . LEU B 1 178 ? 1.062 27.469 13.617 1 93.69 178 LEU B O 1
ATOM 4052 N N . VAL B 1 179 ? 2.785 27.266 12.25 1 88.88 179 VAL B N 1
ATOM 4053 C CA . VAL B 1 179 ? 2.896 28.703 12.094 1 88.88 179 VAL B CA 1
ATOM 4054 C C . VAL B 1 179 ? 1.849 29.203 11.102 1 88.88 179 VAL B C 1
ATOM 4056 O O . VAL B 1 179 ? 1.115 30.156 11.391 1 88.88 179 VAL B O 1
ATOM 4059 N N . ASP B 1 180 ? 1.768 28.562 9.992 1 91.5 180 ASP B N 1
ATOM 4060 C CA . ASP B 1 180 ? 0.796 28.906 8.961 1 91.5 180 ASP B CA 1
ATOM 4061 C C . ASP B 1 180 ? -0.45 28.031 9.062 1 91.5 180 ASP B C 1
ATOM 4063 O O . ASP B 1 180 ? -0.364 26.859 9.445 1 91.5 180 ASP B O 1
ATOM 4067 N N . ASP B 1 181 ? -1.535 28.656 8.719 1 95.25 181 ASP B N 1
ATOM 4068 C CA . ASP B 1 181 ? -2.789 27.906 8.695 1 95.25 181 ASP B CA 1
ATOM 4069 C C . ASP B 1 181 ? -2.979 27.203 7.348 1 95.25 181 ASP B C 1
ATOM 4071 O O . ASP B 1 181 ? -3.289 27.859 6.344 1 95.25 181 ASP B O 1
ATOM 4075 N N . TRP B 1 182 ? -2.842 25.859 7.383 1 95.81 182 TRP B N 1
ATOM 4076 C CA . TRP B 1 182 ? -2.922 25.094 6.152 1 95.81 182 TRP B CA 1
ATOM 4077 C C . TRP B 1 182 ? -4.312 25.188 5.535 1 95.81 182 TRP B C 1
ATOM 4079 O O . TRP B 1 182 ? -4.477 25.031 4.324 1 95.81 182 TRP B O 1
ATOM 4089 N N . ARG B 1 183 ? -5.316 25.531 6.289 1 94.62 183 ARG B N 1
ATOM 4090 C CA . ARG B 1 183 ? -6.699 25.641 5.828 1 94.62 183 ARG B CA 1
ATOM 4091 C C . ARG B 1 183 ? -6.902 26.906 5.004 1 94.62 183 ARG B C 1
ATOM 4093 O O . ARG B 1 183 ? -7.637 26.906 4.016 1 94.62 183 ARG B O 1
ATOM 4100 N N . SER B 1 184 ? -6.242 27.906 5.438 1 93.88 184 SER B N 1
ATOM 4101 C CA . SER B 1 184 ? -6.352 29.172 4.746 1 93.88 184 SER B CA 1
ATOM 4102 C C . SER B 1 184 ? -5.777 29.094 3.334 1 93.88 184 SER B C 1
ATOM 4104 O O . SER B 1 184 ? -6.297 29.719 2.408 1 93.88 184 SER B O 1
ATOM 4106 N N . ILE B 1 185 ? -4.773 28.328 3.18 1 92.94 185 ILE B N 1
ATOM 4107 C CA . ILE B 1 185 ? -4.172 28.125 1.866 1 92.94 185 ILE B CA 1
ATOM 4108 C C . ILE B 1 185 ? -5.188 27.484 0.924 1 92.94 185 ILE B C 1
ATOM 4110 O O . ILE B 1 185 ? -5.344 27.922 -0.218 1 92.94 185 ILE B O 1
ATOM 4114 N N . ILE B 1 186 ? -5.883 26.5 1.391 1 93.94 186 ILE B N 1
ATOM 4115 C CA . ILE B 1 186 ? -6.891 25.781 0.611 1 93.94 186 ILE B CA 1
ATOM 4116 C C . ILE B 1 186 ? -8.086 26.703 0.359 1 93.94 186 ILE B C 1
ATOM 4118 O O . ILE B 1 186 ? -8.594 26.766 -0.761 1 93.94 186 ILE B O 1
ATOM 4122 N N . ALA B 1 187 ? -8.461 27.406 1.346 1 92.44 187 ALA B N 1
ATOM 4123 C CA . ALA B 1 187 ? -9.656 28.25 1.255 1 92.44 187 ALA B CA 1
ATOM 4124 C C . ALA B 1 187 ? -9.43 29.422 0.301 1 92.44 187 ALA B C 1
ATOM 4126 O O . ALA B 1 187 ? -10.336 29.812 -0.436 1 92.44 187 ALA B O 1
ATOM 4127 N N . GLU B 1 188 ? -8.336 29.953 0.299 1 90.94 188 GLU B N 1
ATOM 4128 C CA . GLU B 1 188 ? -8.062 31.188 -0.431 1 90.94 188 GLU B CA 1
ATOM 4129 C C . GLU B 1 188 ? -7.57 30.906 -1.845 1 90.94 188 GLU B C 1
ATOM 4131 O O . GLU B 1 188 ? -7.957 31.578 -2.797 1 90.94 188 GLU B O 1
ATOM 4136 N N . SER B 1 189 ? -6.758 29.906 -1.964 1 89.69 189 SER B N 1
ATOM 4137 C CA . SER B 1 189 ? -6.098 29.719 -3.252 1 89.69 189 SER B CA 1
ATOM 4138 C C . SER B 1 189 ? -6.152 28.266 -3.699 1 89.69 189 SER B C 1
ATOM 4140 O O . SER B 1 189 ? -5.535 27.891 -4.695 1 89.69 189 SER B O 1
ATOM 4142 N N . GLY B 1 190 ? -6.859 27.547 -2.975 1 89.44 190 GLY B N 1
ATOM 4143 C CA . GLY B 1 190 ? -6.883 26.125 -3.287 1 89.44 190 GLY B CA 1
ATOM 4144 C C . GLY B 1 190 ? -7.863 25.766 -4.391 1 89.44 190 GLY B C 1
ATOM 4145 O O . GLY B 1 190 ? -8.562 26.641 -4.91 1 89.44 190 GLY B O 1
ATOM 4146 N N . HIS B 1 191 ? -7.777 24.594 -4.832 1 91 191 HIS B N 1
ATOM 4147 C CA . HIS B 1 191 ? -8.711 24.062 -5.816 1 91 191 HIS B CA 1
ATOM 4148 C C . HIS B 1 191 ? -10.133 24 -5.254 1 91 191 HIS B C 1
ATOM 4150 O O . HIS B 1 191 ? -10.32 23.641 -4.09 1 91 191 HIS B O 1
ATOM 4156 N N . PRO B 1 192 ? -11.148 24.281 -6.031 1 87.94 192 PRO B N 1
ATOM 4157 C CA . PRO B 1 192 ? -12.531 24.297 -5.543 1 87.94 192 PRO B CA 1
ATOM 4158 C C . PRO B 1 192 ? -12.945 22.969 -4.902 1 87.94 192 PRO B C 1
ATOM 4160 O O . PRO B 1 192 ? -13.719 22.969 -3.941 1 87.94 192 PRO B O 1
ATOM 4163 N N . LEU B 1 193 ? -12.492 21.922 -5.406 1 88.25 193 LEU B N 1
ATOM 4164 C CA . LEU B 1 193 ? -12.82 20.609 -4.84 1 88.25 193 LEU B CA 1
ATOM 4165 C C . LEU B 1 193 ? -12.328 20.516 -3.402 1 88.25 193 LEU B C 1
ATOM 4167 O O . LEU B 1 193 ? -13.047 20.031 -2.525 1 88.25 193 LEU B O 1
ATOM 4171 N N . LEU B 1 194 ? -11.125 20.953 -3.17 1 91.75 194 LEU B N 1
ATOM 4172 C CA . LEU B 1 194 ? -10.555 20.891 -1.828 1 91.75 194 LEU B CA 1
ATOM 4173 C C . LEU B 1 194 ? -11.305 21.828 -0.886 1 91.75 194 LEU B C 1
ATOM 4175 O O . LEU B 1 194 ? -11.531 21.5 0.279 1 91.75 194 LEU B O 1
ATOM 4179 N N . GLU B 1 195 ? -11.633 22.938 -1.417 1 90.38 195 GLU B N 1
ATOM 4180 C CA . GLU B 1 195 ? -12.383 23.906 -0.621 1 90.38 195 GLU B CA 1
ATOM 4181 C C . GLU B 1 195 ? -13.719 23.328 -0.164 1 90.38 195 GLU B C 1
ATOM 4183 O O . GLU B 1 195 ? -14.125 23.531 0.982 1 90.38 195 GLU B O 1
ATOM 4188 N N . LYS B 1 196 ? -14.352 22.672 -1.055 1 87.12 196 LYS B N 1
ATOM 4189 C CA . LYS B 1 196 ? -15.641 22.078 -0.727 1 87.12 196 LYS B CA 1
ATOM 4190 C C . LYS B 1 196 ? -15.508 21.031 0.379 1 87.12 196 LYS B C 1
ATOM 4192 O O . LYS B 1 196 ? -16.344 20.969 1.283 1 87.12 196 LYS B O 1
ATOM 4197 N N . VAL B 1 197 ? -14.477 20.234 0.245 1 89.06 197 VAL B N 1
ATOM 4198 C CA . VAL B 1 197 ? -14.25 19.219 1.273 1 89.06 197 VAL B CA 1
ATOM 4199 C C . VAL B 1 197 ? -13.914 19.906 2.602 1 89.06 197 VAL B C 1
ATOM 4201 O O . VAL B 1 197 ? -14.406 19.484 3.654 1 89.06 197 VAL B O 1
ATOM 4204 N N . LEU B 1 198 ? -13.148 20.938 2.582 1 91.19 198 LEU B N 1
ATOM 4205 C CA . LEU B 1 198 ? -12.727 21.672 3.768 1 91.19 198 LEU B CA 1
ATOM 4206 C C . LEU B 1 198 ? -13.922 22.266 4.5 1 91.19 198 LEU B C 1
ATOM 4208 O O . LEU B 1 198 ? -13.992 22.219 5.73 1 91.19 198 LEU B O 1
ATOM 4212 N N . ARG B 1 199 ? -14.836 22.719 3.76 1 86.75 199 ARG B N 1
ATOM 4213 C CA . ARG B 1 199 ? -15.961 23.453 4.332 1 86.75 199 ARG B CA 1
ATOM 4214 C C . ARG B 1 199 ? -17.141 22.516 4.617 1 86.75 199 ARG B C 1
ATOM 4216 O O . ARG B 1 199 ? -18.109 22.906 5.262 1 86.75 199 ARG B O 1
ATOM 4223 N N . HIS B 1 200 ? -17 21.344 3.98 1 77.31 200 HIS B N 1
ATOM 4224 C CA . HIS B 1 200 ? -18.109 20.406 4.156 1 77.31 200 HIS B CA 1
ATOM 4225 C C . HIS B 1 200 ? -18.281 20.047 5.629 1 77.31 200 HIS B C 1
ATOM 4227 O O . HIS B 1 200 ? -17.312 19.688 6.309 1 77.31 200 HIS B O 1
ATOM 4233 N N . SER B 1 201 ? -19.266 20.547 6.27 1 56.94 201 SER B N 1
ATOM 4234 C CA . SER B 1 201 ? -19.594 20.25 7.656 1 56.94 201 SER B CA 1
ATOM 4235 C C . SER B 1 201 ? -20.188 18.844 7.793 1 56.94 201 SER B C 1
ATOM 4237 O O . SER B 1 201 ? -21.406 18.688 7.887 1 56.94 201 SER B O 1
ATOM 4239 N N . GLY B 1 202 ? -19.828 17.969 7.039 1 49.78 202 GLY B N 1
ATOM 4240 C CA . GLY B 1 202 ? -20.531 16.703 7.207 1 49.78 202 GLY B CA 1
ATOM 4241 C C . GLY B 1 202 ? -20.391 16.125 8.602 1 49.78 202 GLY B C 1
ATOM 4242 O O . GLY B 1 202 ? -19.766 16.75 9.477 1 49.78 202 GLY B O 1
ATOM 4243 N N . VAL B 1 203 ? -20.922 14.852 8.883 1 44.03 203 VAL B N 1
ATOM 4244 C CA . VAL B 1 203 ? -21.062 14.133 10.148 1 44.03 203 VAL B CA 1
ATOM 4245 C C . VAL B 1 203 ? -19.719 14.039 10.852 1 44.03 203 VAL B C 1
ATOM 4247 O O . VAL B 1 203 ? -18.719 13.648 10.242 1 44.03 203 VAL B O 1
ATOM 4250 N N . GLU B 1 204 ? -19.547 14.898 11.891 1 43.91 204 GLU B N 1
ATOM 4251 C CA . GLU B 1 204 ? -18.406 14.891 12.797 1 43.91 204 GLU B CA 1
ATOM 4252 C C . GLU B 1 204 ? -17.891 13.469 13.031 1 43.91 204 GLU B C 1
ATOM 4254 O O . GLU B 1 204 ? -18.688 12.516 13.039 1 43.91 204 GLU B O 1
ATOM 4259 N N . ASP B 1 205 ? -16.625 13.258 12.781 1 46.97 205 ASP B N 1
ATOM 4260 C CA . ASP B 1 205 ? -15.969 12.133 13.43 1 46.97 205 ASP B CA 1
ATOM 4261 C C . ASP B 1 205 ? -16.516 11.914 14.836 1 46.97 205 ASP B C 1
ATOM 4263 O O . ASP B 1 205 ? -16.938 12.867 15.5 1 46.97 205 ASP B O 1
ATOM 4267 N N . PRO B 1 206 ? -16.875 10.695 15.18 1 44.53 206 PRO B N 1
ATOM 4268 C CA . PRO B 1 206 ? -17.328 10.516 16.562 1 44.53 206 PRO B CA 1
ATOM 4269 C C . PRO B 1 206 ? -16.484 11.297 17.562 1 44.53 206 PRO B C 1
ATOM 4271 O O . PRO B 1 206 ? -15.289 11.492 17.344 1 44.53 206 PRO B O 1
ATOM 4274 N N . ASP B 1 207 ? -17.109 12.109 18.344 1 43.72 207 ASP B N 1
ATOM 4275 C CA . ASP B 1 207 ? -16.422 12.859 19.375 1 43.72 207 ASP B CA 1
ATOM 4276 C C . ASP B 1 207 ? -15.477 11.953 20.172 1 43.72 207 ASP B C 1
ATOM 4278 O O . ASP B 1 207 ? -15.43 10.742 19.938 1 43.72 207 ASP B O 1
ATOM 4282 N N . GLU B 1 208 ? -14.648 12.633 20.969 1 44.28 208 GLU B N 1
ATOM 4283 C CA . GLU B 1 208 ? -13.656 11.984 21.812 1 44.28 208 GLU B CA 1
ATOM 4284 C C . GLU B 1 208 ? -14.227 10.742 22.484 1 44.28 208 GLU B C 1
ATOM 4286 O O . GLU B 1 208 ? -13.477 9.852 22.891 1 44.28 208 GLU B O 1
ATOM 4291 N N . ASN B 1 209 ? -15.516 10.789 22.828 1 40.12 209 ASN B N 1
ATOM 4292 C CA . ASN B 1 209 ? -16.172 9.727 23.594 1 40.12 209 ASN B CA 1
ATOM 4293 C C . ASN B 1 209 ? -16.797 8.688 22.672 1 40.12 209 ASN B C 1
ATOM 4295 O O . ASN B 1 209 ? -17.516 7.793 23.125 1 40.12 209 ASN B O 1
ATOM 4299 N N . GLY B 1 210 ? -16.375 8.672 21.406 1 41.75 210 GLY B N 1
ATOM 4300 C CA . GLY B 1 210 ? -16.844 7.648 20.484 1 41.75 210 GLY B CA 1
ATOM 4301 C C . GLY B 1 210 ? -18.234 7.93 19.938 1 41.75 210 GLY B C 1
ATOM 4302 O O . GLY B 1 210 ? -18.844 7.066 19.312 1 41.75 210 GLY B O 1
ATOM 4303 N N . SER B 1 211 ? -18.859 8.875 20.516 1 37.31 211 SER B N 1
ATOM 4304 C CA . SER B 1 211 ? -20.234 9.156 20.109 1 37.31 211 SER B CA 1
ATOM 4305 C C . SER B 1 211 ? -20.281 9.852 18.766 1 37.31 211 SER B C 1
ATOM 4307 O O . SER B 1 211 ? -19.5 10.766 18.5 1 37.31 211 SER B O 1
ATOM 4309 N N . TYR B 1 212 ? -20.562 9.062 17.844 1 37.03 212 TYR B N 1
ATOM 4310 C CA . TYR B 1 212 ? -20.859 9.648 16.547 1 37.03 212 TYR B CA 1
ATOM 4311 C C . TYR B 1 212 ? -21.953 10.703 16.656 1 37.03 212 TYR B C 1
ATOM 4313 O O . TYR B 1 212 ? -23 10.445 17.25 1 37.03 212 TYR B O 1
ATOM 4321 N N . LEU B 1 213 ? -21.656 11.906 16.828 1 34.03 213 LEU B N 1
ATOM 4322 C CA . LEU B 1 213 ? -22.766 12.797 16.5 1 34.03 213 LEU B CA 1
ATOM 4323 C C . LEU B 1 213 ? -23.359 12.453 15.141 1 34.03 213 LEU B C 1
ATOM 4325 O O . LEU B 1 213 ? -22.672 12.516 14.125 1 34.03 213 LEU B O 1
ATOM 4329 N N . VAL B 1 214 ? -24.047 11.43 15.148 1 31.45 214 VAL B N 1
ATOM 4330 C CA . VAL B 1 214 ? -24.828 11.125 13.953 1 31.45 214 VAL B CA 1
ATOM 4331 C C . VAL B 1 214 ? -25.469 12.406 13.406 1 31.45 214 VAL B C 1
ATOM 4333 O O . VAL B 1 214 ? -26.328 13.008 14.055 1 31.45 214 VAL B O 1
ATOM 4336 N N . GLN B 1 215 ? -24.797 13.344 12.922 1 31.17 215 GLN B N 1
ATOM 4337 C CA . GLN B 1 215 ? -25.672 14.266 12.195 1 31.17 215 GLN B CA 1
ATOM 4338 C C . GLN B 1 215 ? -26.547 13.516 11.188 1 31.17 215 GLN B C 1
ATOM 4340 O O . GLN B 1 215 ? -26.047 12.68 10.438 1 31.17 215 GLN B O 1
ATOM 4345 N N . ASN B 1 216 ? -27.75 13.258 11.453 1 28.62 216 ASN B N 1
ATOM 4346 C CA . ASN B 1 216 ? -28.781 12.922 10.469 1 28.62 216 ASN B CA 1
ATOM 4347 C C . ASN B 1 216 ? -28.422 13.43 9.078 1 28.62 216 ASN B C 1
ATOM 4349 O O . ASN B 1 216 ? -27.984 14.578 8.93 1 28.62 216 ASN B O 1
ATOM 4353 N N . HIS B 1 217 ? -27.969 12.68 8.266 1 30.7 217 HIS B N 1
ATOM 4354 C CA . HIS B 1 217 ? -27.984 13.203 6.906 1 30.7 217 HIS B CA 1
ATOM 4355 C C . HIS B 1 217 ? -29.109 14.219 6.719 1 30.7 217 HIS B C 1
ATOM 4357 O O . HIS B 1 217 ? -29.469 14.562 5.59 1 30.7 217 HIS B O 1
ATOM 4363 N N . GLY B 1 218 ? -30.203 14.273 7.543 1 27.34 218 GLY B N 1
ATOM 4364 C CA . GLY B 1 218 ? -30.938 15.531 7.441 1 27.34 218 GLY B CA 1
ATOM 4365 C C . GLY B 1 218 ? -30.031 16.75 7.465 1 27.34 218 GLY B C 1
ATOM 4366 O O . GLY B 1 218 ? -28.875 16.672 7.875 1 27.34 218 GLY B O 1
ATOM 4367 N N . VAL B 1 219 ? -30.547 17.719 6.637 1 26.31 219 VAL B N 1
ATOM 4368 C CA . VAL B 1 219 ? -30.125 19.094 6.855 1 26.31 219 VAL B CA 1
ATOM 4369 C C . VAL B 1 219 ? -29.828 19.312 8.336 1 26.31 219 VAL B C 1
ATOM 4371 O O . VAL B 1 219 ? -30.719 19.172 9.18 1 26.31 219 VAL B O 1
ATOM 4374 N N . ILE B 1 220 ? -29 18.594 8.898 1 28.73 220 ILE B N 1
ATOM 4375 C CA . ILE B 1 220 ? -28.797 19.422 10.078 1 28.73 220 ILE B CA 1
ATOM 4376 C C . ILE B 1 220 ? -29.281 20.844 9.805 1 28.73 220 ILE B C 1
ATOM 4378 O O . ILE B 1 220 ? -28.75 21.531 8.922 1 28.73 220 ILE B O 1
ATOM 4382 N N . ASP B 1 221 ? -30.5 20.891 9.859 1 27.3 221 ASP B N 1
ATOM 4383 C CA . ASP B 1 221 ? -30.891 22.234 10.312 1 27.3 221 ASP B CA 1
ATOM 4384 C C . ASP B 1 221 ? -29.906 22.766 11.352 1 27.3 221 ASP B C 1
ATOM 4386 O O . ASP B 1 221 ? -30 22.438 12.531 1 27.3 221 ASP B O 1
ATOM 4390 N N . LEU B 1 222 ? -28.578 22.484 11.133 1 29.44 222 LEU B N 1
ATOM 4391 C CA . LEU B 1 222 ? -27.891 23.562 11.836 1 29.44 222 LEU B CA 1
ATOM 4392 C C . LEU B 1 222 ? -28.797 24.781 11.984 1 29.44 222 LEU B C 1
ATOM 4394 O O . LEU B 1 222 ? -29.047 25.484 11.016 1 29.44 222 LEU B O 1
ATOM 4398 N N . VAL B 1 223 ? -29.922 24.562 12.383 1 29.83 223 VAL B N 1
ATOM 4399 C CA . VAL B 1 223 ? -30.5 25.719 13.055 1 29.83 223 VAL B CA 1
ATOM 4400 C C . VAL B 1 223 ? -29.391 26.5 13.773 1 29.83 223 VAL B C 1
ATOM 4402 O O . VAL B 1 223 ? -29.625 27.062 14.844 1 29.83 223 VAL B O 1
ATOM 4405 N N . GLN B 1 224 ? -28.078 25.875 13.867 1 31.53 224 GLN B N 1
ATOM 4406 C CA . GLN B 1 224 ? -27.406 27.047 14.445 1 31.53 224 GLN B CA 1
ATOM 4407 C C . GLN B 1 224 ? -27.766 28.312 13.664 1 31.53 224 GLN B C 1
ATOM 4409 O O . GLN B 1 224 ? -28 28.25 12.453 1 31.53 224 GLN B O 1
ATOM 4414 N N . ASN B 1 225 ? -28.188 29.266 14.18 1 30.27 225 ASN B N 1
ATOM 4415 C CA . ASN B 1 225 ? -28.172 30.625 13.641 1 30.27 225 ASN B CA 1
ATOM 4416 C C . ASN B 1 225 ? -27.125 30.781 12.539 1 30.27 225 ASN B C 1
ATOM 4418 O O . ASN B 1 225 ? -25.984 30.328 12.688 1 30.27 225 ASN B O 1
ATOM 4422 N N . ASP B 1 226 ? -27.375 30.734 11.109 1 36.47 226 ASP B N 1
ATOM 4423 C CA . ASP B 1 226 ? -26.688 31.172 9.898 1 36.47 226 ASP B CA 1
ATOM 4424 C C . ASP B 1 226 ? -25.328 31.812 10.242 1 36.47 226 ASP B C 1
ATOM 4426 O O . ASP B 1 226 ? -24.406 31.797 9.422 1 36.47 226 ASP B O 1
ATOM 4430 N N . ASP B 1 227 ? -25.156 32.469 11.273 1 39.81 227 ASP B N 1
ATOM 4431 C CA . ASP B 1 227 ? -24.125 33.469 11.539 1 39.81 227 ASP B CA 1
ATOM 4432 C C . ASP B 1 227 ? -22.828 32.844 12.016 1 39.81 227 ASP B C 1
ATOM 4434 O O . ASP B 1 227 ? -21.766 33.438 11.93 1 39.81 227 ASP B O 1
ATOM 4438 N N . ASN B 1 228 ? -22.719 31.5 12.938 1 42.25 228 ASN B N 1
ATOM 4439 C CA . ASN B 1 228 ? -21.422 31.141 13.523 1 42.25 228 ASN B CA 1
ATOM 4440 C C . ASN B 1 228 ? -20.906 29.812 12.961 1 42.25 228 ASN B C 1
ATOM 4442 O O . ASN B 1 228 ? -20.375 28.984 13.703 1 42.25 228 ASN B O 1
ATOM 4446 N N . LYS B 1 229 ? -21.203 29.188 11.883 1 52 229 LYS B N 1
ATOM 4447 C CA . LYS B 1 229 ? -20.531 28.016 11.352 1 52 229 LYS B CA 1
ATOM 4448 C C . LYS B 1 229 ? -19.016 28.219 11.305 1 52 229 LYS B C 1
ATOM 4450 O O . LYS B 1 229 ? -18.547 29.25 10.852 1 52 229 LYS B O 1
ATOM 4455 N N . PRO B 1 230 ? -18.328 27.172 11.797 1 63.31 230 PRO B N 1
ATOM 4456 C CA . PRO B 1 230 ? -16.875 27.406 11.703 1 63.31 230 PRO B CA 1
ATOM 4457 C C . PRO B 1 230 ? -16.391 27.484 10.258 1 63.31 230 PRO B C 1
ATOM 4459 O O . PRO B 1 230 ? -16.906 26.766 9.383 1 63.31 230 PRO B O 1
ATOM 4462 N N . GLU B 1 231 ? -15.742 28.359 9.992 1 73.75 231 GLU B N 1
ATOM 4463 C CA . GLU B 1 231 ? -15.219 28.719 8.672 1 73.75 231 GLU B CA 1
ATOM 4464 C C . GLU B 1 231 ? -14.609 27.516 7.973 1 73.75 231 GLU B C 1
ATOM 4466 O O . GLU B 1 231 ? -14.727 27.375 6.754 1 73.75 231 GLU B O 1
ATOM 4471 N N . TYR B 1 232 ? -14.086 26.484 8.75 1 82.94 232 TYR B N 1
ATOM 4472 C CA . TYR B 1 232 ? -13.344 25.391 8.117 1 82.94 232 TYR B CA 1
ATOM 4473 C C . TYR B 1 232 ? -13.906 24.047 8.531 1 82.94 232 TYR B C 1
ATOM 4475 O O . TYR B 1 232 ? -13.164 23.078 8.68 1 82.94 232 TYR B O 1
ATOM 4483 N N . GLY B 1 233 ? -15.188 24.094 8.805 1 76.06 233 GLY B N 1
ATOM 4484 C CA . GLY B 1 233 ? -15.836 22.844 9.156 1 76.06 233 GLY B CA 1
ATOM 4485 C C . GLY B 1 233 ? -15.25 22.203 10.406 1 76.06 233 GLY B C 1
ATOM 4486 O O . GLY B 1 233 ? -15.148 22.844 11.453 1 76.06 233 GLY B O 1
ATOM 4487 N N . LEU B 1 234 ? -14.766 20.844 10.18 1 82.25 234 LEU B N 1
ATOM 4488 C CA . LEU B 1 234 ? -14.32 20.031 11.305 1 82.25 234 LEU B CA 1
ATOM 4489 C C . LEU B 1 234 ? -12.82 20.203 11.539 1 82.25 234 LEU B C 1
ATOM 4491 O O . LEU B 1 234 ? -12.281 19.688 12.523 1 82.25 234 LEU B O 1
ATOM 4495 N N . TYR B 1 235 ? -12.156 20.953 10.773 1 90.94 235 TYR B N 1
ATOM 4496 C CA . TYR B 1 235 ? -10.695 20.938 10.781 1 90.94 235 TYR B CA 1
ATOM 4497 C C . TYR B 1 235 ? -10.133 22.078 11.602 1 90.94 235 TYR B C 1
ATOM 4499 O O . TYR B 1 235 ? -10.578 23.219 11.461 1 90.94 235 TYR B O 1
ATOM 4507 N N . GLN B 1 236 ? -9.227 21.734 12.445 1 91.94 236 GLN B N 1
ATOM 4508 C CA . GLN B 1 236 ? -8.406 22.703 13.164 1 91.94 236 GLN B CA 1
ATOM 4509 C C . GLN B 1 236 ? -7.043 22.875 12.5 1 91.94 236 GLN B C 1
ATOM 4511 O O . GLN B 1 236 ? -6.648 22.062 11.656 1 91.94 236 GLN B O 1
ATOM 4516 N N . ASN B 1 237 ? -6.43 24 12.867 1 94.38 237 ASN B N 1
ATOM 4517 C CA . ASN B 1 237 ? -5.09 24.219 12.336 1 94.38 237 ASN B CA 1
ATOM 4518 C C . ASN B 1 237 ? -4.043 23.406 13.094 1 94.38 237 ASN B C 1
ATOM 4520 O O . ASN B 1 237 ? -3.156 23.969 13.734 1 94.38 237 ASN B O 1
ATOM 4524 N N . THR B 1 238 ? -4.07 22.109 12.953 1 95.88 238 THR B N 1
ATOM 4525 C CA . THR B 1 238 ? -3.156 21.172 13.594 1 95.88 238 THR B CA 1
ATOM 4526 C C . THR B 1 238 ? -2.738 20.078 12.625 1 95.88 238 THR B C 1
ATOM 4528 O O . THR B 1 238 ? -3.447 19.797 11.656 1 95.88 238 THR B O 1
ATOM 4531 N N . LEU B 1 239 ? -1.649 19.453 12.906 1 97.25 239 LEU B N 1
ATOM 4532 C CA . LEU B 1 239 ? -1.208 18.312 12.109 1 97.25 239 LEU B CA 1
ATOM 4533 C C . LEU B 1 239 ? -2.188 17.156 12.234 1 97.25 239 LEU B C 1
ATOM 4535 O O . LEU B 1 239 ? -2.377 16.391 11.289 1 97.25 239 LEU B O 1
ATOM 4539 N N . PHE B 1 240 ? -2.811 17.078 13.352 1 95.12 240 PHE B N 1
ATOM 4540 C CA . PHE B 1 240 ? -3.787 16.031 13.586 1 95.12 240 PHE B CA 1
ATOM 4541 C C . PHE B 1 240 ? -4.938 16.125 12.594 1 95.12 240 PHE B C 1
ATOM 4543 O O . PHE B 1 240 ? -5.328 15.117 11.992 1 95.12 240 PHE B O 1
ATOM 4550 N N . SER B 1 241 ? -5.434 17.281 12.359 1 93.31 241 SER B N 1
ATOM 4551 C CA . SER B 1 241 ? -6.504 17.5 11.391 1 93.31 241 SER B CA 1
ATOM 4552 C C . SER B 1 241 ? -6 17.328 9.961 1 93.31 241 SER B C 1
ATOM 4554 O O . SER B 1 241 ? -6.695 16.75 9.117 1 93.31 241 SER B O 1
ATOM 4556 N N . ALA B 1 242 ? -4.848 17.844 9.758 1 96.5 242 ALA B N 1
ATOM 4557 C CA . ALA B 1 242 ? -4.266 17.766 8.422 1 96.5 242 ALA B CA 1
ATOM 4558 C C . ALA B 1 242 ? -4.07 16.312 7.992 1 96.5 242 ALA B C 1
ATOM 4560 O O . ALA B 1 242 ? -4.246 15.984 6.816 1 96.5 242 ALA B O 1
ATOM 4561 N N . ALA B 1 243 ? -3.756 15.453 8.938 1 96.38 243 ALA B N 1
ATOM 4562 C CA . ALA B 1 243 ? -3.488 14.047 8.664 1 96.38 243 ALA B CA 1
ATOM 4563 C C . ALA B 1 243 ? -4.75 13.328 8.188 1 96.38 243 ALA B C 1
ATOM 4565 O O . ALA B 1 243 ? -4.668 12.305 7.516 1 96.38 243 ALA B O 1
ATOM 4566 N N . MET B 1 244 ? -5.91 13.875 8.453 1 93.75 244 MET B N 1
ATOM 4567 C CA . MET B 1 244 ? -7.18 13.219 8.148 1 93.75 244 MET B CA 1
ATOM 4568 C C . MET B 1 244 ? -7.754 13.734 6.836 1 93.75 244 MET B C 1
ATOM 4570 O O . MET B 1 244 ? -8.562 13.055 6.199 1 93.75 244 MET B O 1
ATOM 4574 N N . PHE B 1 245 ? -7.336 14.844 6.477 1 94.81 245 PHE B N 1
ATOM 4575 C CA . PHE B 1 245 ? -7.969 15.578 5.387 1 94.81 245 PHE B CA 1
ATOM 4576 C C . PHE B 1 245 ? -7.82 14.828 4.07 1 94.81 245 PHE B C 1
ATOM 4578 O O . PHE B 1 245 ? -8.789 14.703 3.312 1 94.81 245 PHE B O 1
ATOM 4585 N N . PRO B 1 246 ? -6.598 14.227 3.729 1 95.5 246 PRO B N 1
ATOM 4586 C CA . PRO B 1 246 ? -6.457 13.516 2.453 1 95.5 246 PRO B CA 1
ATOM 4587 C C . PRO B 1 246 ? -7.461 12.375 2.295 1 95.5 246 PRO B C 1
ATOM 4589 O O . PRO B 1 246 ? -7.984 12.156 1.198 1 95.5 246 PRO B O 1
ATOM 4592 N N . ARG B 1 247 ? -7.684 11.648 3.355 1 93.12 247 ARG B N 1
ATOM 4593 C CA . ARG B 1 247 ? -8.672 10.578 3.287 1 93.12 247 ARG B CA 1
ATOM 4594 C C . ARG B 1 247 ? -10.062 11.125 2.996 1 93.12 247 ARG B C 1
ATOM 4596 O O . ARG B 1 247 ? -10.828 10.523 2.244 1 93.12 247 ARG B O 1
ATOM 4603 N N . HIS B 1 248 ? -10.422 12.242 3.518 1 91 248 HIS B N 1
ATOM 4604 C CA . HIS B 1 248 ? -11.711 12.859 3.26 1 91 248 HIS B CA 1
ATOM 4605 C C . HIS B 1 248 ? -11.82 13.336 1.814 1 91 248 HIS B C 1
ATOM 4607 O O . HIS B 1 248 ? -12.883 13.227 1.197 1 91 248 HIS B O 1
ATOM 4613 N N . VAL B 1 249 ? -10.758 13.859 1.343 1 91.19 249 VAL B N 1
ATOM 4614 C CA . VAL B 1 249 ? -10.719 14.258 -0.059 1 91.19 249 VAL B CA 1
ATOM 4615 C C . VAL B 1 249 ? -10.961 13.047 -0.954 1 91.19 249 VAL B C 1
ATOM 4617 O O . VAL B 1 249 ? -11.75 13.109 -1.9 1 91.19 249 VAL B O 1
ATOM 4620 N N . ASN B 1 250 ? -10.367 11.961 -0.64 1 87.69 250 ASN B N 1
ATOM 4621 C CA . ASN B 1 250 ? -10.516 10.75 -1.434 1 87.69 250 ASN B CA 1
ATOM 4622 C C . ASN B 1 250 ? -11.938 10.195 -1.357 1 87.69 250 ASN B C 1
ATOM 4624 O O . ASN B 1 250 ? -12.438 9.625 -2.328 1 87.69 250 ASN B O 1
ATOM 4628 N N . GLU B 1 251 ? -12.492 10.375 -0.267 1 83.38 251 GLU B N 1
ATOM 4629 C CA . GLU B 1 251 ? -13.82 9.805 -0.054 1 83.38 251 GLU B CA 1
ATOM 4630 C C . GLU B 1 251 ? -14.906 10.703 -0.641 1 83.38 251 GLU B C 1
ATOM 4632 O O . GLU B 1 251 ? -15.789 10.227 -1.354 1 83.38 251 GLU B O 1
ATOM 4637 N N . HIS B 1 252 ? -14.711 11.914 -0.46 1 78.94 252 HIS B N 1
ATOM 4638 C CA . HIS B 1 252 ? -15.797 12.828 -0.783 1 78.94 252 HIS B CA 1
ATOM 4639 C C . HIS B 1 252 ? -15.508 13.586 -2.072 1 78.94 252 HIS B C 1
ATOM 4641 O O . HIS B 1 252 ? -16.422 14.133 -2.691 1 78.94 252 HIS B O 1
ATOM 4647 N N . GLY B 1 253 ? -14.289 13.766 -2.357 1 73.88 253 GLY B N 1
ATOM 4648 C CA . GLY B 1 253 ? -13.945 14.461 -3.588 1 73.88 253 GLY B CA 1
ATOM 4649 C C . GLY B 1 253 ? -14.555 13.828 -4.824 1 73.88 253 GLY B C 1
ATOM 4650 O O . GLY B 1 253 ? -14.953 14.531 -5.754 1 73.88 253 GLY B O 1
ATOM 4651 N N . THR B 1 254 ? -14.695 12.602 -4.773 1 67.94 254 THR B N 1
ATOM 4652 C CA . THR B 1 254 ? -15.297 11.867 -5.879 1 67.94 254 THR B CA 1
ATOM 4653 C C . THR B 1 254 ? -16.75 12.273 -6.062 1 67.94 254 THR B C 1
ATOM 4655 O O . THR B 1 254 ? -17.203 12.508 -7.188 1 67.94 254 THR B O 1
ATOM 4658 N N . ASP B 1 255 ? -17.406 12.414 -5.043 1 66.19 255 ASP B N 1
ATOM 4659 C CA . ASP B 1 255 ? -18.812 12.773 -5.098 1 66.19 255 ASP B CA 1
ATOM 4660 C C . ASP B 1 255 ? -19 14.219 -5.566 1 66.19 255 ASP B C 1
ATOM 4662 O O . ASP B 1 255 ? -19.906 14.516 -6.352 1 66.19 255 ASP B O 1
ATOM 4666 N N . MET B 1 256 ? -18.109 14.906 -5.188 1 63.25 256 MET B N 1
ATOM 4667 C CA . MET B 1 256 ? -18.203 16.328 -5.496 1 63.25 256 MET B CA 1
ATOM 4668 C C . MET B 1 256 ? -17.781 16.609 -6.941 1 63.25 256 MET B C 1
ATOM 4670 O O . MET B 1 256 ? -18.25 17.562 -7.555 1 63.25 256 MET B O 1
ATOM 4674 N N . SER B 1 257 ? -16.922 15.836 -7.445 1 62.66 257 SER B N 1
ATOM 4675 C CA . SER B 1 257 ? -16.469 15.977 -8.828 1 62.66 257 SER B CA 1
ATOM 4676 C C . SER B 1 257 ? -17.594 15.648 -9.805 1 62.66 257 SER B C 1
ATOM 4678 O O . SER B 1 257 ? -17.656 16.219 -10.898 1 62.66 257 SER B O 1
ATOM 4680 N N . LYS B 1 258 ? -18.438 14.906 -9.398 1 63 258 LYS B N 1
ATOM 4681 C CA . LYS B 1 258 ? -19.562 14.516 -10.25 1 63 258 LYS B CA 1
ATOM 4682 C C . LYS B 1 258 ? -20.516 15.68 -10.461 1 63 258 LYS B C 1
ATOM 4684 O O . LYS B 1 258 ? -21.125 15.812 -11.531 1 63 258 LYS B O 1
ATOM 4689 N N . THR B 1 259 ? -20.609 16.469 -9.523 1 56.56 259 THR B N 1
ATOM 4690 C CA . THR B 1 259 ? -21.531 17.578 -9.609 1 56.56 259 THR B CA 1
ATOM 4691 C C . THR B 1 259 ? -21 18.656 -10.547 1 56.56 259 THR B C 1
ATOM 4693 O O . THR B 1 259 ? -21.766 19.391 -11.156 1 56.56 259 THR B O 1
ATOM 4696 N N . LYS B 1 260 ? -19.797 18.703 -10.594 1 55.91 260 LYS B N 1
ATOM 4697 C CA . LYS B 1 260 ? -19.234 19.766 -11.414 1 55.91 260 LYS B CA 1
ATOM 4698 C C . LYS B 1 260 ? -18.703 19.219 -12.742 1 55.91 260 LYS B C 1
ATOM 4700 O O . LYS B 1 260 ? -18.016 19.922 -13.484 1 55.91 260 LYS B O 1
ATOM 4705 N N . GLU B 1 261 ? -19.078 18.047 -12.898 1 60.56 261 GLU B N 1
ATOM 4706 C CA . GLU B 1 261 ? -18.672 17.422 -14.148 1 60.56 261 GLU B CA 1
ATOM 4707 C C . GLU B 1 261 ? -17.156 17.344 -14.266 1 60.56 261 GLU B C 1
ATOM 4709 O O . GLU B 1 261 ? -16.609 17.484 -15.359 1 60.56 261 GLU B O 1
ATOM 4714 N N . GLU B 1 262 ? -16.531 17.469 -13.047 1 68.31 262 GLU B N 1
ATOM 4715 C CA . GLU B 1 262 ? -15.094 17.234 -13.062 1 68.31 262 GLU B CA 1
ATOM 4716 C C . GLU B 1 262 ? -14.773 15.742 -13.078 1 68.31 262 GLU B C 1
ATOM 4718 O O . GLU B 1 262 ? -15.266 14.992 -12.227 1 68.31 262 GLU B O 1
ATOM 4723 N N . VAL B 1 263 ? -14.086 15.484 -14.086 1 71.19 263 VAL B N 1
ATOM 4724 C CA . VAL B 1 263 ? -13.844 14.055 -14.289 1 71.19 263 VAL B CA 1
ATOM 4725 C C . VAL B 1 263 ? -12.5 13.672 -13.672 1 71.19 263 VAL B C 1
ATOM 4727 O O . VAL B 1 263 ? -11.477 14.289 -13.977 1 71.19 263 VAL B O 1
ATOM 4730 N N . ILE B 1 264 ? -12.602 12.859 -12.633 1 77.69 264 ILE B N 1
ATOM 4731 C CA . ILE B 1 264 ? -11.391 12.211 -12.141 1 77.69 264 ILE B CA 1
ATOM 4732 C C . ILE B 1 264 ? -10.938 11.141 -13.133 1 77.69 264 ILE B C 1
ATOM 4734 O O . ILE B 1 264 ? -11.648 10.164 -13.367 1 77.69 264 ILE B O 1
ATOM 4738 N N . ASN B 1 265 ? -9.781 11.383 -13.688 1 77.5 265 ASN B N 1
ATOM 4739 C CA . ASN B 1 265 ? -9.305 10.492 -14.734 1 77.5 265 ASN B CA 1
ATOM 4740 C C . ASN B 1 265 ? -8.523 9.312 -14.164 1 77.5 265 ASN B C 1
ATOM 4742 O O . ASN B 1 265 ? -8.633 8.188 -14.664 1 77.5 265 ASN B O 1
ATOM 4746 N N . LEU B 1 266 ? -7.777 9.648 -13.141 1 85.75 266 LEU B N 1
ATOM 4747 C CA . LEU B 1 266 ? -6.938 8.633 -12.516 1 85.75 266 LEU B CA 1
ATOM 4748 C C . LEU B 1 266 ? -7.043 8.703 -10.992 1 85.75 266 LEU B C 1
ATOM 4750 O O . LEU B 1 266 ? -7.297 9.766 -10.43 1 85.75 266 LEU B O 1
ATOM 4754 N N . PRO B 1 267 ? -6.867 7.559 -10.391 1 84.38 267 PRO B N 1
ATOM 4755 C CA . PRO B 1 267 ? -6.91 7.543 -8.922 1 84.38 267 PRO B CA 1
ATOM 4756 C C . PRO B 1 267 ? -5.898 8.5 -8.289 1 84.38 267 PRO B C 1
ATOM 4758 O O . PRO B 1 267 ? -6.125 9 -7.188 1 84.38 267 PRO B O 1
ATOM 4761 N N . SER B 1 268 ? -4.867 8.789 -9.031 1 92.06 268 SER B N 1
ATOM 4762 C CA . SER B 1 268 ? -3.791 9.625 -8.5 1 92.06 268 SER B CA 1
ATOM 4763 C C . SER B 1 268 ? -4.184 11.094 -8.5 1 92.06 268 SER B C 1
ATOM 4765 O O . SER B 1 268 ? -3.539 11.914 -7.844 1 92.06 268 SER B O 1
ATOM 4767 N N . ASP B 1 269 ? -5.254 11.469 -9.148 1 91.25 269 ASP B N 1
ATOM 4768 C CA . ASP B 1 269 ? -5.602 12.867 -9.336 1 91.25 269 ASP B CA 1
ATOM 4769 C C . ASP B 1 269 ? -5.855 13.555 -7.996 1 91.25 269 ASP B C 1
ATOM 4771 O O . ASP B 1 269 ? -5.375 14.664 -7.762 1 91.25 269 ASP B O 1
ATOM 4775 N N . LEU B 1 270 ? -6.48 12.891 -7.148 1 91.75 270 LEU B N 1
ATOM 4776 C CA . LEU B 1 270 ? -6.852 13.508 -5.879 1 91.75 270 LEU B CA 1
ATOM 4777 C C . LEU B 1 270 ? -5.633 13.648 -4.969 1 91.75 270 LEU B C 1
ATOM 4779 O O . LEU B 1 270 ? -5.508 14.633 -4.242 1 91.75 270 LEU B O 1
ATOM 4783 N N . ASP B 1 271 ? -4.77 12.656 -4.988 1 94.94 271 ASP B N 1
ATOM 4784 C CA . ASP B 1 271 ? -3.533 12.766 -4.219 1 94.94 271 ASP B CA 1
ATOM 4785 C C . ASP B 1 271 ? -2.658 13.898 -4.746 1 94.94 271 ASP B C 1
ATOM 4787 O O . ASP B 1 271 ? -2.072 14.656 -3.963 1 94.94 271 ASP B O 1
ATOM 4791 N N . LEU B 1 272 ? -2.576 13.961 -6.039 1 96.19 272 LEU B N 1
ATOM 4792 C CA . LEU B 1 272 ? -1.764 15.016 -6.641 1 96.19 272 LEU B CA 1
ATOM 4793 C C . LEU B 1 272 ? -2.307 16.391 -6.285 1 96.19 272 LEU B C 1
ATOM 4795 O O . LEU B 1 272 ? -1.537 17.312 -6.02 1 96.19 272 LEU B O 1
ATOM 4799 N N . LEU B 1 273 ? -3.549 16.438 -6.281 1 94.25 273 LEU B N 1
ATOM 4800 C CA . LEU B 1 273 ? -4.191 17.703 -5.91 1 94.25 273 LEU B CA 1
ATOM 4801 C C . LEU B 1 273 ? -3.883 18.062 -4.465 1 94.25 273 LEU B C 1
ATOM 4803 O O . LEU B 1 273 ? -3.465 19.188 -4.18 1 94.25 273 LEU B O 1
ATOM 4807 N N . CYS B 1 274 ? -4.059 17.109 -3.557 1 95.25 274 CYS B N 1
ATOM 4808 C CA . CYS B 1 274 ? -3.768 17.344 -2.145 1 95.25 274 CYS B CA 1
ATOM 4809 C C . CYS B 1 274 ? -2.299 17.688 -1.939 1 95.25 274 CYS B C 1
ATOM 4811 O O . CYS B 1 274 ? -1.975 18.625 -1.203 1 95.25 274 CYS B O 1
ATOM 4813 N N . SER B 1 275 ? -1.453 16.938 -2.58 1 96.81 275 SER B N 1
ATOM 4814 C CA . SER B 1 275 ? -0.013 17.125 -2.443 1 96.81 275 SER B CA 1
ATOM 4815 C C . SER B 1 275 ? 0.41 18.531 -2.896 1 96.81 275 SER B C 1
ATOM 4817 O O . SER B 1 275 ? 1.304 19.125 -2.305 1 96.81 275 SER B O 1
ATOM 4819 N N . HIS B 1 276 ? -0.248 19 -3.879 1 95.81 276 HIS B N 1
ATOM 4820 C CA . HIS B 1 276 ? 0.073 20.297 -4.445 1 95.81 276 HIS B CA 1
ATOM 4821 C C . HIS B 1 276 ? -0.174 21.422 -3.434 1 95.81 276 HIS B C 1
ATOM 4823 O O . HIS B 1 276 ? 0.609 22.359 -3.348 1 95.81 276 HIS B O 1
ATOM 4829 N N . TYR B 1 277 ? -1.118 21.297 -2.652 1 95.81 277 TYR B N 1
ATOM 4830 C CA . TYR B 1 277 ? -1.515 22.391 -1.775 1 95.81 277 TYR B CA 1
ATOM 4831 C C . TYR B 1 277 ? -1.079 22.125 -0.339 1 95.81 277 TYR B C 1
ATOM 4833 O O . TYR B 1 277 ? -1.054 23.047 0.487 1 95.81 277 TYR B O 1
ATOM 4841 N N . MET B 1 278 ? -0.772 20.875 -0.036 1 97.25 278 MET B N 1
ATOM 4842 C CA . MET B 1 278 ? -0.567 20.531 1.367 1 97.25 278 MET B CA 1
ATOM 4843 C C . MET B 1 278 ? 0.815 19.922 1.579 1 97.25 278 MET B C 1
ATOM 4845 O O . MET B 1 278 ? 1.046 19.219 2.57 1 97.25 278 MET B O 1
ATOM 4849 N N . GLU B 1 279 ? 1.729 20.094 0.694 1 97.12 279 GLU B N 1
ATOM 4850 C CA . GLU B 1 279 ? 3.025 19.438 0.751 1 97.12 279 GLU B CA 1
ATOM 4851 C C . GLU B 1 279 ? 3.732 19.703 2.074 1 97.12 279 GLU B C 1
ATOM 4853 O O . GLU B 1 279 ? 4.336 18.812 2.664 1 97.12 279 GLU B O 1
ATOM 4858 N N . THR B 1 280 ? 3.621 20.906 2.615 1 96.88 280 THR B N 1
ATOM 4859 C CA . THR B 1 280 ? 4.328 21.281 3.838 1 96.88 280 THR B CA 1
ATOM 4860 C C . THR B 1 280 ? 3.74 20.562 5.043 1 96.88 280 THR B C 1
ATOM 4862 O O . THR B 1 280 ? 4.461 19.875 5.77 1 96.88 280 THR B O 1
ATOM 4865 N N . VAL B 1 281 ? 2.479 20.703 5.18 1 97.5 281 VAL B N 1
ATOM 4866 C CA . VAL B 1 281 ? 1.852 20.188 6.395 1 97.5 281 VAL B CA 1
ATOM 4867 C C . VAL B 1 281 ? 1.866 18.672 6.375 1 97.5 281 VAL B C 1
ATOM 4869 O O . VAL B 1 281 ? 2.018 18.031 7.422 1 97.5 281 VAL B O 1
ATOM 4872 N N . LEU B 1 282 ? 1.695 18.031 5.211 1 98.19 282 LEU B N 1
ATOM 4873 C CA . LEU B 1 282 ? 1.709 16.578 5.137 1 98.19 282 LEU B CA 1
ATOM 4874 C C . LEU B 1 282 ? 3.111 16.031 5.387 1 98.19 282 LEU B C 1
ATOM 4876 O O . LEU B 1 282 ? 3.271 14.961 5.988 1 98.19 282 LEU B O 1
ATOM 4880 N N . SER B 1 283 ? 4.125 16.75 4.906 1 97.94 283 SER B N 1
ATOM 4881 C CA . SER B 1 283 ? 5.5 16.375 5.227 1 97.94 283 SER B CA 1
ATOM 4882 C C . SER B 1 283 ? 5.754 16.438 6.727 1 97.94 283 SER B C 1
ATOM 4884 O O . SER B 1 283 ? 6.422 15.555 7.285 1 97.94 283 SER B O 1
ATOM 4886 N N . MET B 1 284 ? 5.207 17.438 7.363 1 97.56 284 MET B N 1
ATOM 4887 C CA . MET B 1 284 ? 5.352 17.594 8.812 1 97.56 284 MET B CA 1
ATOM 4888 C C . MET B 1 284 ? 4.668 16.438 9.547 1 97.56 284 MET B C 1
ATOM 4890 O O . MET B 1 284 ? 5.172 15.961 10.562 1 97.56 284 MET B O 1
ATOM 4894 N N . VAL B 1 285 ? 3.498 16.016 9.039 1 98 285 VAL B N 1
ATOM 4895 C CA . VAL B 1 285 ? 2.785 14.891 9.633 1 98 285 VAL B CA 1
ATOM 4896 C C . VAL B 1 285 ? 3.68 13.656 9.641 1 98 285 VAL B C 1
ATOM 4898 O O . VAL B 1 285 ? 3.854 13.008 10.68 1 98 285 VAL B O 1
ATOM 4901 N N . LEU B 1 286 ? 4.211 13.359 8.492 1 98.25 286 LEU B N 1
ATOM 4902 C CA . LEU B 1 286 ? 5.055 12.18 8.391 1 98.25 286 LEU B CA 1
ATOM 4903 C C . LEU B 1 286 ? 6.285 12.305 9.281 1 98.25 286 LEU B C 1
ATOM 4905 O O . LEU B 1 286 ? 6.688 11.336 9.93 1 98.25 286 LEU B O 1
ATOM 4909 N N . HIS B 1 287 ? 6.859 13.5 9.297 1 97.88 287 HIS B N 1
ATOM 4910 C CA . HIS B 1 287 ? 8.023 13.75 10.141 1 97.88 287 HIS B CA 1
ATOM 4911 C C . HIS B 1 287 ? 7.719 13.453 11.602 1 97.88 287 HIS B C 1
ATOM 4913 O O . HIS B 1 287 ? 8.492 12.766 12.273 1 97.88 287 HIS B O 1
ATOM 4919 N N . GLU B 1 288 ? 6.613 13.898 12.086 1 97.56 288 GLU B N 1
ATOM 4920 C CA . GLU B 1 288 ? 6.246 13.68 13.484 1 97.56 288 GLU B CA 1
ATOM 4921 C C . GLU B 1 288 ? 5.996 12.203 13.766 1 97.56 288 GLU B C 1
ATOM 4923 O O . GLU B 1 288 ? 6.332 11.703 14.844 1 97.56 288 GLU B O 1
ATOM 4928 N N . LEU B 1 289 ? 5.465 11.547 12.867 1 97.31 289 LEU B N 1
ATOM 4929 C CA . LEU B 1 289 ? 5.176 10.133 13.062 1 97.31 289 LEU B CA 1
ATOM 4930 C C . LEU B 1 289 ? 6.469 9.328 13.188 1 97.31 289 LEU B C 1
ATOM 4932 O O . LEU B 1 289 ? 6.512 8.32 13.891 1 97.31 289 LEU B O 1
ATOM 4936 N N . TYR B 1 290 ? 7.488 9.766 12.539 1 96.62 290 TYR B N 1
ATOM 4937 C CA . TYR B 1 290 ? 8.758 9.055 12.586 1 96.62 290 TYR B CA 1
ATOM 4938 C C . TYR B 1 290 ? 9.633 9.57 13.727 1 96.62 290 TYR B C 1
ATOM 4940 O O . TYR B 1 290 ? 10.312 8.797 14.398 1 96.62 290 TYR B O 1
ATOM 4948 N N . CYS B 1 291 ? 9.57 10.906 13.984 1 95.19 291 CYS B N 1
ATOM 4949 C CA . CYS B 1 291 ? 10.68 11.508 14.719 1 95.19 291 CYS B CA 1
ATOM 4950 C C . CYS B 1 291 ? 10.203 12.047 16.062 1 95.19 291 CYS B C 1
ATOM 4952 O O . CYS B 1 291 ? 11.023 12.43 16.906 1 95.19 291 CYS B O 1
ATOM 4954 N N . SER B 1 292 ? 8.945 12.094 16.312 1 95.06 292 SER B N 1
ATOM 4955 C CA . SER B 1 292 ? 8.453 12.703 17.547 1 95.06 292 SER B CA 1
ATOM 4956 C C . SER B 1 292 ? 8.922 11.922 18.766 1 95.06 292 SER B C 1
ATOM 4958 O O . SER B 1 292 ? 8.906 10.695 18.781 1 95.06 292 SER B O 1
ATOM 4960 N N . ASP B 1 293 ? 9.227 12.602 19.844 1 92 293 ASP B N 1
ATOM 4961 C CA . ASP B 1 293 ? 9.633 11.984 21.094 1 92 293 ASP B CA 1
ATOM 4962 C C . ASP B 1 293 ? 8.422 11.539 21.906 1 92 293 ASP B C 1
ATOM 4964 O O . ASP B 1 293 ? 8.562 10.836 22.906 1 92 293 ASP B O 1
ATOM 4968 N N . PHE B 1 294 ? 7.266 11.844 21.453 1 92.81 294 PHE B N 1
ATOM 4969 C CA . PHE B 1 294 ? 6.043 11.508 22.172 1 92.81 294 PHE B CA 1
ATOM 4970 C C . PHE B 1 294 ? 5.516 10.148 21.719 1 92.81 294 PHE B C 1
ATOM 4972 O O . PHE B 1 294 ? 4.508 9.664 22.25 1 92.81 294 PHE B O 1
ATOM 4979 N N . MET B 1 295 ? 6.238 9.523 20.844 1 94.31 295 MET B N 1
ATOM 4980 C CA . MET B 1 295 ? 5.816 8.219 20.344 1 94.31 295 MET B CA 1
ATOM 4981 C C . MET B 1 295 ? 5.934 7.16 21.438 1 94.31 295 MET B C 1
ATOM 4983 O O . MET B 1 295 ? 7.004 6.973 22.016 1 94.31 295 MET B O 1
ATOM 4987 N N . THR B 1 296 ? 4.852 6.531 21.688 1 93.31 296 THR B N 1
ATOM 4988 C CA . THR B 1 296 ? 4.883 5.426 22.641 1 93.31 296 THR B CA 1
ATOM 4989 C C . THR B 1 296 ? 5.121 4.102 21.922 1 93.31 296 THR B C 1
ATOM 4991 O O . THR B 1 296 ? 4.832 3.969 20.734 1 93.31 296 THR B O 1
ATOM 4994 N N . THR B 1 297 ? 5.531 3.209 22.656 1 92.19 297 THR B N 1
ATOM 4995 C CA . THR B 1 297 ? 5.801 1.885 22.109 1 92.19 297 THR B CA 1
ATOM 4996 C C . THR B 1 297 ? 4.523 1.262 21.562 1 92.19 297 THR B C 1
ATOM 4998 O O . THR B 1 297 ? 4.535 0.672 20.469 1 92.19 297 THR B O 1
ATOM 5001 N N . LYS B 1 298 ? 3.459 1.422 22.25 1 88.94 298 LYS B N 1
ATOM 5002 C CA . LYS B 1 298 ? 2.191 0.825 21.844 1 88.94 298 LYS B CA 1
ATOM 5003 C C . LYS B 1 298 ? 1.666 1.475 20.562 1 88.94 298 LYS B C 1
ATOM 5005 O O . LYS B 1 298 ? 1.147 0.79 19.672 1 88.94 298 LYS B O 1
ATOM 5010 N N . LEU B 1 299 ? 1.792 2.771 20.5 1 92.62 299 LEU B N 1
ATOM 5011 C CA . LEU B 1 299 ? 1.367 3.461 19.281 1 92.62 299 LEU B CA 1
ATOM 5012 C C . LEU B 1 299 ? 2.227 3.047 18.094 1 92.62 299 LEU B C 1
ATOM 5014 O O . LEU B 1 299 ? 1.708 2.818 17 1 92.62 299 LEU B O 1
ATOM 5018 N N . TRP B 1 300 ? 3.482 2.922 18.359 1 92.62 300 TRP B N 1
ATOM 5019 C CA . TRP B 1 300 ? 4.387 2.533 17.281 1 92.62 300 TRP B CA 1
ATOM 5020 C C . TRP B 1 300 ? 4.035 1.149 16.75 1 92.62 300 TRP B C 1
ATOM 5022 O O . TRP B 1 300 ? 4.074 0.915 15.539 1 92.62 300 TRP B O 1
ATOM 5032 N N . LEU B 1 301 ? 3.645 0.284 17.562 1 87.69 301 LEU B N 1
ATOM 5033 C CA . LEU B 1 301 ? 3.271 -1.06 17.141 1 87.69 301 LEU B CA 1
ATOM 5034 C C . LEU B 1 301 ? 2.086 -1.016 16.172 1 87.69 301 LEU B C 1
ATOM 5036 O O . LEU B 1 301 ? 2.041 -1.773 15.203 1 87.69 301 LEU B O 1
ATOM 5040 N N . MET B 1 302 ? 1.229 -0.136 16.422 1 86.25 302 MET B N 1
ATOM 5041 C CA . MET B 1 302 ? 0.069 0.014 15.555 1 86.25 302 MET B CA 1
ATOM 5042 C C . MET B 1 302 ? 0.47 0.623 14.211 1 86.25 302 MET B C 1
ATOM 5044 O O . MET B 1 302 ? 0.009 0.178 13.164 1 86.25 302 MET B O 1
ATOM 5048 N N . LEU B 1 303 ? 1.391 1.573 14.32 1 92.81 303 LEU B N 1
ATOM 5049 C CA . LEU B 1 303 ? 1.801 2.283 13.117 1 92.81 303 LEU B CA 1
ATOM 5050 C C . LEU B 1 303 ? 2.762 1.438 12.289 1 92.81 303 LEU B C 1
ATOM 5052 O O . LEU B 1 303 ? 2.891 1.642 11.078 1 92.81 303 LEU B O 1
ATOM 5056 N N . GLU B 1 304 ? 3.371 0.504 12.922 1 91.75 304 GLU B N 1
ATOM 5057 C CA . GLU B 1 304 ? 4.359 -0.339 12.25 1 91.75 304 GLU B CA 1
ATOM 5058 C C . GLU B 1 304 ? 3.719 -1.158 11.133 1 91.75 304 GLU B C 1
ATOM 5060 O O . GLU B 1 304 ? 4.332 -1.379 10.094 1 91.75 304 GLU B O 1
ATOM 5065 N N . GLU B 1 305 ? 2.514 -1.617 11.312 1 89 305 GLU B N 1
ATOM 5066 C CA . GLU B 1 305 ? 1.824 -2.369 10.266 1 89 305 GLU B CA 1
ATOM 5067 C C . GLU B 1 305 ? 1.549 -1.493 9.047 1 89 305 GLU B C 1
ATOM 5069 O O . GLU B 1 305 ? 1.649 -1.955 7.91 1 89 305 GLU B O 1
ATOM 5074 N N . LEU B 1 306 ? 1.2 -0.303 9.383 1 91.75 306 LEU B N 1
ATOM 5075 C CA . LEU B 1 306 ? 0.976 0.669 8.312 1 91.75 306 LEU B CA 1
ATOM 5076 C C . LEU B 1 306 ? 2.273 0.977 7.578 1 91.75 306 LEU B C 1
ATOM 5078 O O . LEU B 1 306 ? 2.305 0.994 6.344 1 91.75 306 LEU B O 1
ATOM 5082 N N . PHE B 1 307 ? 3.332 1.095 8.305 1 93.31 307 PHE B N 1
ATOM 5083 C CA . PHE B 1 307 ? 4.602 1.514 7.727 1 93.31 307 PHE B CA 1
ATOM 5084 C C . PHE B 1 307 ? 5.305 0.34 7.055 1 93.31 307 PHE B C 1
ATOM 5086 O O . PHE B 1 307 ? 6.164 0.536 6.191 1 93.31 307 PHE B O 1
ATOM 5093 N N . GLU B 1 308 ? 4.922 -0.812 7.43 1 89.06 308 GLU B N 1
ATOM 5094 C CA . GLU B 1 308 ? 5.492 -1.972 6.754 1 89.06 308 GLU B CA 1
ATOM 5095 C C . GLU B 1 308 ? 5.203 -1.932 5.254 1 89.06 308 GLU B C 1
ATOM 5097 O O . GLU B 1 308 ? 6.094 -2.17 4.438 1 89.06 308 GLU B O 1
ATOM 5102 N N . ALA B 1 309 ? 4.02 -1.607 4.98 1 88 309 ALA B N 1
ATOM 5103 C CA . ALA B 1 309 ? 3.629 -1.496 3.576 1 88 309 ALA B CA 1
ATOM 5104 C C . ALA B 1 309 ? 4.164 -0.206 2.961 1 88 309 ALA B C 1
ATOM 5106 O O . ALA B 1 309 ? 4.672 -0.212 1.837 1 88 309 ALA B O 1
ATOM 5107 N N . TYR B 1 310 ? 4.188 0.802 3.688 1 93.38 310 TYR B N 1
ATOM 5108 C CA . TYR B 1 310 ? 4.551 2.117 3.174 1 93.38 310 TYR B CA 1
ATOM 5109 C C . TYR B 1 310 ? 6.051 2.209 2.926 1 93.38 310 TYR B C 1
ATOM 5111 O O . TYR B 1 310 ? 6.492 2.863 1.977 1 93.38 310 TYR B O 1
ATOM 5119 N N . SER B 1 311 ? 6.809 1.595 3.812 1 92.25 311 SER B N 1
ATOM 5120 C CA . SER B 1 311 ? 8.258 1.783 3.799 1 92.25 311 SER B CA 1
ATOM 5121 C C . SER B 1 311 ? 8.93 0.835 2.812 1 92.25 311 SER B C 1
ATOM 5123 O O . SER B 1 311 ? 10.141 0.901 2.609 1 92.25 311 SER B O 1
ATOM 5125 N N . THR B 1 312 ? 8.109 0.017 2.201 1 89.88 312 THR B N 1
ATOM 5126 C CA . THR B 1 312 ? 8.68 -0.839 1.168 1 89.88 312 THR B CA 1
ATOM 5127 C C . THR B 1 312 ? 9.148 -0.009 -0.024 1 89.88 312 THR B C 1
ATOM 5129 O O . THR B 1 312 ? 8.398 0.824 -0.54 1 89.88 312 THR B O 1
ATOM 5132 N N . PRO B 1 313 ? 10.375 -0.277 -0.396 1 84.75 313 PRO B N 1
ATOM 5133 C CA . PRO B 1 313 ? 10.852 0.484 -1.553 1 84.75 313 PRO B CA 1
ATOM 5134 C C . PRO B 1 313 ? 10.125 0.113 -2.846 1 84.75 313 PRO B C 1
ATOM 5136 O O . PRO B 1 313 ? 9.773 -1.052 -3.045 1 84.75 313 PRO B O 1
ATOM 5139 N N . GLU B 1 314 ? 9.953 1.113 -3.635 1 83.38 314 GLU B N 1
ATOM 5140 C CA . GLU B 1 314 ? 9.391 0.839 -4.953 1 83.38 314 GLU B CA 1
ATOM 5141 C C . GLU B 1 314 ? 10.359 0.024 -5.809 1 83.38 314 GLU B C 1
ATOM 5143 O O . GLU B 1 314 ? 11.57 0.214 -5.727 1 83.38 314 GLU B O 1
ATOM 5148 N N . ALA B 1 315 ? 9.812 -0.999 -6.414 1 74.5 315 ALA B N 1
ATOM 5149 C CA . ALA B 1 315 ? 10.688 -1.873 -7.188 1 74.5 315 ALA B CA 1
ATOM 5150 C C . ALA B 1 315 ? 10.43 -1.727 -8.688 1 74.5 315 ALA B C 1
ATOM 5152 O O . ALA B 1 315 ? 9.359 -1.258 -9.094 1 74.5 315 ALA B O 1
ATOM 5153 N N . SER B 1 316 ? 11.523 -1.934 -9.562 1 65.38 316 SER B N 1
ATOM 5154 C CA . SER B 1 316 ? 11.5 -1.819 -11.016 1 65.38 316 SER B CA 1
ATOM 5155 C C . SER B 1 316 ? 10.656 -2.918 -11.648 1 65.38 316 SER B C 1
ATOM 5157 O O . SER B 1 316 ? 10.531 -4.012 -11.094 1 65.38 316 SER B O 1
#

Organism: Sorghum bicolor (NCBI:txid4558)

Radius of gyration: 25.29 Å; Cα contacts (8 Å, |Δi|>4): 945; chains: 2; bounding box: 83×66×50 Å

Nearest PDB structures (foldseek):
  3vs1-assembly1_A  TM=4.617E-01  e=9.080E-01  Homo sapiens
  3vs1-assembly1_A  TM=4.617E-01  e=8.263E-01  Homo sapiens